Protein AF-0000000073465841 (afdb_homodimer)

Structure (mmCIF, N/CA/C/O backbone):
data_AF-0000000073465841-model_v1
#
loop_
_entity.id
_entity.type
_entity.pdbx_description
1 polymer 'AB hydrolase-1 domain-containing protein'
#
loop_
_atom_site.group_PDB
_atom_site.id
_atom_site.type_symbol
_atom_site.label_atom_id
_atom_site.label_alt_id
_atom_site.label_comp_id
_atom_site.label_asym_id
_atom_site.label_entity_id
_atom_site.label_seq_id
_atom_site.pdbx_PDB_ins_code
_atom_site.Cartn_x
_atom_site.Cartn_y
_atom_site.Cartn_z
_atom_site.occupancy
_atom_site.B_iso_or_equiv
_atom_site.auth_seq_id
_atom_site.auth_comp_id
_atom_site.auth_asym_id
_atom_site.auth_atom_id
_atom_site.pdbx_PDB_model_num
ATOM 1 N N . MET A 1 1 ? -10.688 -17.125 25.875 1 20.58 1 MET A N 1
ATOM 2 C CA . MET A 1 1 ? -11.477 -16.891 24.656 1 20.58 1 MET A CA 1
ATOM 3 C C . MET A 1 1 ? -10.953 -15.672 23.906 1 20.58 1 MET A C 1
ATOM 5 O O . MET A 1 1 ? -11.102 -14.539 24.359 1 20.58 1 MET A O 1
ATOM 9 N N . ALA A 1 2 ? -9.844 -15.758 23.281 1 24.11 2 ALA A N 1
ATOM 10 C CA . ALA A 1 2 ? -9.086 -14.641 22.719 1 24.11 2 ALA A CA 1
ATOM 11 C C . ALA A 1 2 ? -9.992 -13.719 21.906 1 24.11 2 ALA A C 1
ATOM 13 O O . ALA A 1 2 ? -10.711 -14.172 21.016 1 24.11 2 ALA A O 1
ATOM 14 N N . SER A 1 3 ? -10.484 -12.758 22.391 1 27.55 3 SER A N 1
ATOM 15 C CA . SER A 1 3 ? -11.359 -11.75 21.812 1 27.55 3 SER A CA 1
ATOM 16 C C . SER A 1 3 ? -10.875 -11.336 20.422 1 27.55 3 SER A C 1
ATOM 18 O O . SER A 1 3 ? -9.766 -10.812 20.266 1 27.55 3 SER A O 1
ATOM 20 N N . ALA A 1 4 ? -11.031 -12.164 19.438 1 36.56 4 ALA A N 1
ATOM 21 C CA . ALA A 1 4 ? -10.695 -11.875 18.031 1 36.56 4 ALA A CA 1
ATOM 22 C C . ALA A 1 4 ? -10.93 -10.406 17.703 1 36.56 4 ALA A C 1
ATOM 24 O O . ALA A 1 4 ? -12.047 -9.898 17.859 1 36.56 4 ALA A O 1
ATOM 25 N N . SER A 1 5 ? -10.141 -9.539 18.141 1 41.84 5 SER A N 1
ATOM 26 C CA . SER A 1 5 ? -10.172 -8.117 17.797 1 41.84 5 SER A CA 1
ATOM 27 C C . SER A 1 5 ? -10.953 -7.879 16.5 1 41.84 5 SER A C 1
ATOM 29 O O . SER A 1 5 ? -10.578 -8.391 15.445 1 41.84 5 SER A O 1
ATOM 31 N N . ALA A 1 6 ? -12.375 -7.766 16.594 1 53.66 6 ALA A N 1
ATOM 32 C CA . ALA A 1 6 ? -13.398 -7.637 15.562 1 53.66 6 ALA A CA 1
ATOM 33 C C . ALA A 1 6 ? -12.938 -6.684 14.461 1 53.66 6 ALA A C 1
ATOM 35 O O . ALA A 1 6 ? -12.523 -5.555 14.742 1 53.66 6 ALA A O 1
ATOM 36 N N . LEU A 1 7 ? -12.453 -7.312 13.32 1 71.94 7 LEU A N 1
ATOM 37 C CA . LEU A 1 7 ? -12.156 -6.523 12.125 1 71.94 7 LEU A CA 1
ATOM 38 C C . LEU A 1 7 ? -13.242 -5.488 11.875 1 71.94 7 LEU A C 1
ATOM 40 O O . LEU A 1 7 ? -14.367 -5.633 12.359 1 71.94 7 LEU A O 1
ATOM 44 N N . VAL A 1 8 ? -12.898 -4.402 11.445 1 73.81 8 VAL A N 1
ATOM 45 C CA . VAL A 1 8 ? -13.75 -3.271 11.078 1 73.81 8 VAL A CA 1
ATOM 46 C C . VAL A 1 8 ? -14.945 -3.766 10.266 1 73.81 8 VAL A C 1
ATOM 48 O O . VAL A 1 8 ? -14.812 -4.695 9.469 1 73.81 8 VAL A O 1
ATOM 51 N N . ALA A 1 9 ? -16.156 -3.238 10.57 1 88.06 9 ALA A N 1
ATOM 52 C CA . ALA A 1 9 ? -17.359 -3.58 9.828 1 88.06 9 ALA A CA 1
ATOM 53 C C . ALA A 1 9 ? -17.156 -3.369 8.328 1 88.06 9 ALA A C 1
ATOM 55 O O . ALA A 1 9 ? -16.422 -2.473 7.914 1 88.06 9 ALA A O 1
ATOM 56 N N . PRO A 1 10 ? -17.781 -4.168 7.523 1 94.12 10 PRO A N 1
ATOM 57 C CA . PRO A 1 10 ? -17.625 -4.039 6.074 1 94.12 10 PRO A CA 1
ATOM 58 C C . PRO A 1 10 ? -18.188 -2.725 5.535 1 94.12 10 PRO A C 1
ATOM 60 O O . PRO A 1 10 ? -19.172 -2.211 6.059 1 94.12 10 PRO A O 1
ATOM 63 N N . LEU A 1 11 ? -17.562 -2.172 4.543 1 97.44 11 LEU A N 1
ATOM 64 C CA . LEU A 1 11 ? -18.047 -1.034 3.77 1 97.44 11 LEU A CA 1
ATOM 65 C C . LEU A 1 11 ? -18.609 -1.49 2.432 1 97.44 11 LEU A C 1
ATOM 67 O O . LEU A 1 11 ? -17.906 -2.1 1.626 1 97.44 11 LEU A O 1
ATOM 71 N N . HIS A 1 12 ? -19.906 -1.188 2.232 1 97.06 12 HIS A N 1
ATOM 72 C CA . HIS A 1 12 ? -20.531 -1.514 0.956 1 97.06 12 HIS A CA 1
ATOM 73 C C . HIS A 1 12 ? -20.312 -0.403 -0.065 1 97.06 12 HIS A C 1
ATOM 75 O O . HIS A 1 12 ? -20.328 0.78 0.285 1 97.06 12 HIS A O 1
ATOM 81 N N . GLY A 1 13 ? -20.078 -0.788 -1.312 1 97.69 13 GLY A N 1
ATOM 82 C CA . GLY A 1 13 ? -19.938 0.238 -2.332 1 97.69 13 GLY A CA 1
ATOM 83 C C . GLY A 1 13 ? -19.484 -0.31 -3.672 1 97.69 13 GLY A C 1
ATOM 84 O O . GLY A 1 13 ? -19.844 -1.43 -4.043 1 97.69 13 GLY A O 1
ATOM 85 N N . THR A 1 14 ? -18.922 0.55 -4.477 1 97.94 14 THR A N 1
ATOM 86 C CA . THR A 1 14 ? -18.453 0.19 -5.809 1 97.94 14 THR A CA 1
ATOM 87 C C . THR A 1 14 ? -16.969 0.466 -5.949 1 97.94 14 THR A C 1
ATOM 89 O O . THR A 1 14 ? -16.422 1.373 -5.309 1 97.94 14 THR A O 1
ATOM 92 N N . LEU A 1 15 ? -16.297 -0.372 -6.613 1 98 15 LEU A N 1
ATOM 93 C CA . LEU A 1 15 ? -14.906 -0.227 -7.023 1 98 15 LEU A CA 1
ATOM 94 C C . LEU A 1 15 ? -14.812 0.153 -8.5 1 98 15 LEU A C 1
ATOM 96 O O . LEU A 1 15 ? -15.359 -0.537 -9.359 1 98 15 LEU A O 1
ATOM 100 N N . GLN A 1 16 ? -14.172 1.289 -8.812 1 95.94 16 GLN A N 1
ATOM 101 C CA . GLN A 1 16 ? -13.992 1.756 -10.18 1 95.94 16 GLN A CA 1
ATOM 102 C C . GLN A 1 16 ? -12.68 2.514 -10.336 1 95.94 16 GLN A C 1
ATOM 104 O O . GLN A 1 16 ? -12.016 2.824 -9.344 1 95.94 16 GLN A O 1
ATOM 109 N N . LEU A 1 17 ? -12.312 2.715 -11.602 1 96.56 17 LEU A N 1
ATOM 110 C CA . LEU A 1 17 ? -11.07 3.441 -11.859 1 96.56 17 LEU A CA 1
ATOM 111 C C . LEU A 1 17 ? -11.336 4.938 -11.992 1 96.56 17 LEU A C 1
ATOM 113 O O . LEU A 1 17 ? -12.336 5.348 -12.57 1 96.56 17 LEU A O 1
ATOM 117 N N . TYR A 1 18 ? -10.43 5.746 -11.469 1 96.06 18 TYR A N 1
ATOM 118 C CA . TYR A 1 18 ? -10.469 7.176 -11.773 1 96.06 18 TYR A CA 1
ATOM 119 C C . TYR A 1 18 ? -9.344 7.555 -12.734 1 96.06 18 TYR A C 1
ATOM 121 O O . TYR A 1 18 ? -9.336 8.664 -13.273 1 96.06 18 TYR A O 1
ATOM 129 N N . GLN A 1 19 ? -8.445 6.594 -12.93 1 92.88 19 GLN A N 1
ATOM 130 C CA . GLN A 1 19 ? -7.332 6.742 -13.859 1 92.88 19 GLN A CA 1
ATOM 131 C C . GLN A 1 19 ? -6.977 5.41 -14.508 1 92.88 19 GLN A C 1
ATOM 133 O O . GLN A 1 19 ? -6.906 4.379 -13.828 1 92.88 19 GLN A O 1
ATOM 138 N N . ALA A 1 20 ? -6.719 5.402 -15.828 1 91.56 20 ALA A N 1
ATOM 139 C CA . ALA A 1 20 ? -6.398 4.16 -16.531 1 91.56 20 ALA A CA 1
ATOM 140 C C . ALA A 1 20 ? -4.918 4.102 -16.891 1 91.56 20 ALA A C 1
ATOM 142 O O . ALA A 1 20 ? -4.32 3.025 -16.922 1 91.56 20 ALA A O 1
ATOM 143 N N . LYS A 1 21 ? -4.383 5.211 -17.266 1 90.31 21 LYS A N 1
ATOM 144 C CA . LYS A 1 21 ? -2.992 5.332 -17.703 1 90.31 21 LYS A CA 1
ATOM 145 C C . LYS A 1 21 ? -2.312 6.523 -17.031 1 90.31 21 LYS A C 1
ATOM 147 O O . LYS A 1 21 ? -2.977 7.488 -16.641 1 90.31 21 LYS A O 1
ATOM 152 N N . PRO A 1 22 ? -1.08 6.477 -16.859 1 91.25 22 PRO A N 1
ATOM 153 C CA . PRO A 1 22 ? -0.155 5.383 -17.156 1 91.25 22 PRO A CA 1
ATOM 154 C C . PRO A 1 22 ? -0.246 4.238 -16.156 1 91.25 22 PRO A C 1
ATOM 156 O O . PRO A 1 22 ? 0.158 3.113 -16.453 1 91.25 22 PRO A O 1
ATOM 159 N N . VAL A 1 23 ? -0.697 4.535 -14.906 1 94.12 23 VAL A N 1
ATOM 160 C CA . VAL A 1 23 ? -0.956 3.535 -13.875 1 94.12 23 VAL A CA 1
ATOM 161 C C . VAL A 1 23 ? -2.441 3.529 -13.523 1 94.12 23 VAL A C 1
ATOM 163 O O . VAL A 1 23 ? -3.018 4.574 -13.219 1 94.12 23 VAL A O 1
ATOM 166 N N . ALA A 1 24 ? -3.066 2.355 -13.672 1 95.12 24 ALA A N 1
ATOM 167 C CA . ALA A 1 24 ? -4.484 2.273 -13.336 1 95.12 24 ALA A CA 1
ATOM 168 C C . ALA A 1 24 ? -4.703 2.4 -11.836 1 95.12 24 ALA A C 1
ATOM 170 O O . ALA A 1 24 ? -4.09 1.675 -11.047 1 95.12 24 ALA A O 1
ATOM 171 N N . LEU A 1 25 ? -5.574 3.377 -11.406 1 96.75 25 LEU A N 1
ATOM 172 C CA . LEU A 1 25 ? -5.859 3.629 -9.992 1 96.75 25 LEU A CA 1
ATOM 173 C C . LEU A 1 25 ? -7.359 3.592 -9.727 1 96.75 25 LEU A C 1
ATOM 175 O O . LEU A 1 25 ? -8.133 4.27 -10.414 1 96.75 25 LEU A O 1
ATOM 179 N N . PRO A 1 26 ? -7.738 2.754 -8.766 1 98.06 26 PRO A N 1
ATOM 180 C CA . PRO A 1 26 ? -9.164 2.635 -8.438 1 98.06 26 PRO A CA 1
ATOM 181 C C . PRO A 1 26 ? -9.57 3.512 -7.254 1 98.06 26 PRO A C 1
ATOM 183 O O . PRO A 1 26 ? -8.719 4.121 -6.609 1 98.06 26 PRO A O 1
ATOM 186 N N . TYR A 1 27 ? -10.852 3.67 -7.023 1 98.06 27 TYR A N 1
ATOM 187 C CA . TYR A 1 27 ? -11.445 4.207 -5.809 1 98.06 27 TYR A CA 1
ATOM 188 C C . TYR A 1 27 ? -12.688 3.41 -5.41 1 98.06 27 TYR A C 1
ATOM 190 O O . TYR A 1 27 ? -13.305 2.756 -6.254 1 98.06 27 TYR A O 1
ATOM 198 N N . VAL A 1 28 ? -12.938 3.412 -4.16 1 98.62 28 VAL A N 1
ATOM 199 C CA . VAL A 1 28 ? -14.172 2.844 -3.621 1 98.62 28 VAL A CA 1
ATOM 200 C C . VAL A 1 28 ? -15.148 3.965 -3.277 1 98.62 28 VAL A C 1
ATOM 202 O O . VAL A 1 28 ? -14.766 4.977 -2.686 1 98.62 28 VAL A O 1
ATOM 205 N N . ASP A 1 29 ? -16.328 3.842 -3.746 1 98.62 29 ASP A N 1
ATOM 206 C CA . ASP A 1 29 ? -17.438 4.75 -3.438 1 98.62 29 ASP A CA 1
ATOM 207 C C . ASP A 1 29 ? -18.578 4.016 -2.73 1 98.62 29 ASP A C 1
ATOM 209 O O . ASP A 1 29 ? -19.156 3.082 -3.283 1 98.62 29 ASP A O 1
ATOM 213 N N . THR A 1 30 ? -18.891 4.441 -1.518 1 98.62 30 THR A N 1
ATOM 214 C CA . THR A 1 30 ? -19.875 3.723 -0.722 1 98.62 30 THR A CA 1
ATOM 215 C C . THR A 1 30 ? -21.266 3.832 -1.355 1 98.62 30 THR A C 1
ATOM 217 O O . THR A 1 30 ? -22.156 3.02 -1.074 1 98.62 30 THR A O 1
ATOM 220 N N . ASP A 1 31 ? -21.547 4.883 -2.145 1 97.94 31 ASP A N 1
ATOM 221 C CA . ASP A 1 31 ? -22.797 5.043 -2.873 1 97.94 31 ASP A CA 1
ATOM 222 C C . ASP A 1 31 ? -22.641 6.023 -4.031 1 97.94 31 ASP A C 1
ATOM 224 O O . ASP A 1 31 ? -22.828 7.23 -3.861 1 97.94 31 ASP A O 1
ATOM 228 N N . ALA A 1 32 ? -22.391 5.527 -5.219 1 95.56 32 ALA A N 1
ATOM 229 C CA . ALA A 1 32 ? -22.078 6.34 -6.391 1 95.56 32 ALA A CA 1
ATOM 230 C C . ALA A 1 32 ? -23.297 7.137 -6.852 1 95.56 32 ALA A C 1
ATOM 232 O O . ALA A 1 32 ? -23.172 8.055 -7.664 1 95.56 32 ALA A O 1
ATOM 233 N N . SER A 1 33 ? -24.484 6.844 -6.301 1 96 33 SER A N 1
ATOM 234 C CA . SER A 1 33 ? -25.703 7.535 -6.723 1 96 33 SER A CA 1
ATOM 235 C C . SER A 1 33 ? -25.891 8.836 -5.957 1 96 33 SER A C 1
ATOM 237 O O . SER A 1 33 ? -26.703 9.68 -6.34 1 96 33 SER A O 1
ATOM 239 N N . LEU A 1 34 ? -25.156 8.984 -4.887 1 97.06 34 LEU A N 1
ATOM 240 C CA . LEU A 1 34 ? -25.266 10.203 -4.09 1 97.06 34 LEU A CA 1
ATOM 241 C C . LEU A 1 34 ? -24.469 11.344 -4.715 1 97.06 34 LEU A C 1
ATOM 243 O O . LEU A 1 34 ? -23.406 11.117 -5.289 1 97.06 34 LEU A O 1
ATOM 247 N N . THR A 1 35 ? -24.922 12.484 -4.496 1 94.12 35 THR A N 1
ATOM 248 C CA . THR A 1 35 ? -24.422 13.648 -5.219 1 94.12 35 THR A CA 1
ATOM 249 C C . THR A 1 35 ? -23.125 14.156 -4.594 1 94.12 35 THR A C 1
ATOM 251 O O . THR A 1 35 ? -22.172 14.477 -5.301 1 94.12 35 THR A O 1
ATOM 254 N N . HIS A 1 36 ? -23.109 14.305 -3.287 1 98.12 36 HIS A N 1
ATOM 255 C CA . HIS A 1 36 ? -21.969 14.898 -2.594 1 98.12 36 HIS A CA 1
ATOM 256 C C . HIS A 1 36 ? -20.984 13.828 -2.141 1 98.12 36 HIS A C 1
ATOM 258 O O . HIS A 1 36 ? -21.359 12.68 -1.904 1 98.12 36 HIS A O 1
ATOM 264 N N . THR A 1 37 ? -19.734 14.188 -2.078 1 98.56 37 THR A N 1
ATOM 265 C CA . THR A 1 37 ? -18.688 13.203 -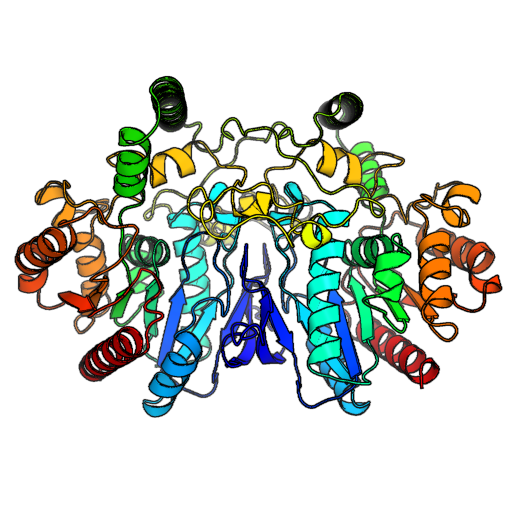1.797 1 98.56 37 THR A CA 1
ATOM 266 C C . THR A 1 37 ? -17.734 13.711 -0.729 1 98.56 37 THR A C 1
ATOM 268 O O . THR A 1 37 ? -17.344 14.883 -0.746 1 98.56 37 THR A O 1
ATOM 271 N N . LEU A 1 38 ? -17.484 12.945 0.229 1 98.94 38 LEU A N 1
ATOM 272 C CA . LEU A 1 38 ? -16.312 13.109 1.08 1 98.94 38 LEU A CA 1
ATOM 273 C C . LEU A 1 38 ? -15.188 12.172 0.652 1 98.94 38 LEU A C 1
ATOM 275 O O . LEU A 1 38 ? -15.336 10.945 0.727 1 98.94 38 LEU A O 1
ATOM 279 N N . VAL A 1 39 ? -14.094 12.727 0.137 1 98.94 39 VAL A N 1
ATOM 280 C CA . VAL A 1 39 ? -12.914 11.977 -0.262 1 98.94 39 VAL A CA 1
ATOM 281 C C . VAL A 1 39 ? -11.977 11.812 0.933 1 98.94 39 VAL A C 1
ATOM 283 O O . VAL A 1 39 ? -11.469 12.797 1.476 1 98.94 39 VAL A O 1
ATOM 286 N N . PHE A 1 40 ? -11.773 10.578 1.366 1 98.94 40 PHE A N 1
ATOM 287 C CA . PHE A 1 40 ? -10.945 10.281 2.531 1 98.94 40 PHE A CA 1
ATOM 288 C C . PHE A 1 40 ? -9.555 9.82 2.105 1 98.94 40 PHE A C 1
ATOM 290 O O . PHE A 1 40 ? -9.422 8.891 1.305 1 98.94 40 PHE A O 1
ATOM 297 N N . VAL A 1 41 ? -8.508 10.438 2.627 1 98.81 41 VAL A N 1
ATOM 298 C CA . VAL A 1 41 ? -7.109 10.117 2.354 1 98.81 41 VAL A CA 1
ATOM 299 C C . VAL A 1 41 ? -6.441 9.594 3.623 1 98.81 41 VAL A C 1
ATOM 301 O O . VAL A 1 41 ? -6.293 10.32 4.602 1 98.81 41 VAL A O 1
ATOM 304 N N . PRO A 1 42 ? -5.996 8.328 3.631 1 98.19 42 PRO A N 1
ATOM 305 C CA . PRO A 1 42 ? -5.414 7.727 4.832 1 98.19 42 PRO A CA 1
ATOM 306 C C . PRO A 1 42 ? -3.975 8.172 5.078 1 98.19 42 PRO A C 1
ATOM 308 O O . PRO A 1 42 ? -3.424 8.953 4.293 1 98.19 42 PRO A O 1
ATOM 311 N N . GLY A 1 43 ? -3.418 7.762 6.172 1 97.31 43 GLY A N 1
ATOM 312 C CA . GLY A 1 43 ? -2.074 8.148 6.57 1 97.31 43 GLY A CA 1
ATOM 313 C C . GLY A 1 43 ? -0.997 7.254 5.988 1 97.31 43 GLY A C 1
ATOM 314 O O . GLY A 1 43 ? -1.271 6.438 5.109 1 97.31 43 GLY A O 1
ATOM 315 N N . LEU A 1 44 ? 0.247 7.473 6.598 1 94.19 44 LEU A N 1
ATOM 316 C CA . LEU A 1 44 ? 1.387 6.648 6.207 1 94.19 44 LEU A CA 1
ATOM 317 C C . LEU A 1 44 ? 1.108 5.176 6.473 1 94.19 44 LEU A C 1
ATOM 319 O O . LEU A 1 44 ? 0.49 4.828 7.48 1 94.19 44 LEU A O 1
ATOM 323 N N . THR A 1 45 ? 1.323 4.285 5.652 1 95.62 45 THR A N 1
ATOM 324 C CA . THR A 1 45 ? 1.291 2.832 5.75 1 95.62 45 THR A CA 1
ATOM 325 C C . THR A 1 45 ? -0.141 2.314 5.645 1 95.62 45 THR A C 1
ATOM 327 O O . THR A 1 45 ? -0.386 1.116 5.797 1 95.62 45 THR A O 1
ATOM 330 N N . ASP A 1 46 ? -1.18 3.258 5.598 1 97.19 46 ASP A N 1
ATOM 331 C CA . ASP A 1 46 ? -2.584 2.873 5.504 1 97.19 46 ASP A CA 1
ATOM 332 C C . ASP A 1 46 ? -3.029 2.766 4.047 1 97.19 46 ASP A C 1
ATOM 334 O O . ASP A 1 46 ? -2.281 3.127 3.137 1 97.19 46 ASP A O 1
ATOM 338 N N . THR A 1 47 ? -4.172 2.203 3.852 1 97.75 47 THR A N 1
ATOM 339 C CA . THR A 1 47 ? -4.82 2.092 2.551 1 97.75 47 THR A CA 1
ATOM 340 C C . THR A 1 47 ? -6.34 2.045 2.707 1 97.75 47 THR A C 1
ATOM 342 O O . THR A 1 47 ? -6.879 2.506 3.715 1 97.75 47 THR A O 1
ATOM 345 N N . LEU A 1 48 ? -7.07 1.627 1.688 1 98.06 48 LEU A N 1
ATOM 346 C CA . LEU A 1 48 ? -8.523 1.595 1.658 1 98.06 48 LEU A CA 1
ATOM 347 C C . LEU A 1 48 ? -9.078 0.823 2.852 1 98.06 48 LEU A C 1
ATOM 349 O O . LEU A 1 48 ? -8.648 -0.303 3.119 1 98.06 48 LEU A O 1
ATOM 353 N N . GLY A 1 49 ? -9.906 1.461 3.602 1 97.38 49 GLY A N 1
ATOM 354 C CA . GLY A 1 49 ? -10.727 0.752 4.57 1 97.38 49 GLY A CA 1
ATOM 355 C C . GLY A 1 49 ? -10 0.472 5.875 1 97.38 49 GLY A C 1
ATOM 356 O O . GLY A 1 49 ? -10.453 -0.337 6.684 1 97.38 49 GLY A O 1
ATOM 357 N N . THR A 1 50 ? -8.883 1.111 6.195 1 96.12 50 THR A N 1
ATOM 358 C CA . THR A 1 50 ? -8.047 0.635 7.289 1 96.12 50 THR A CA 1
ATOM 359 C C . THR A 1 50 ? -8.391 1.358 8.586 1 96.12 50 THR A C 1
ATOM 361 O O . THR A 1 50 ? -8.023 0.904 9.672 1 96.12 50 THR A O 1
ATOM 364 N N . LEU A 1 51 ? -9.102 2.541 8.523 1 96.88 51 LEU A N 1
ATOM 365 C CA . LEU A 1 51 ? -9.414 3.26 9.75 1 96.88 51 LEU A CA 1
ATOM 366 C C . LEU A 1 51 ? -10.688 2.719 10.391 1 96.88 51 LEU A C 1
ATOM 368 O O . LEU A 1 51 ? -11.688 2.518 9.711 1 96.88 51 LEU A O 1
ATOM 372 N N . PRO A 1 52 ? -10.719 2.574 11.711 1 95.88 52 PRO A N 1
ATOM 373 C CA . PRO A 1 52 ? -11.82 1.893 12.391 1 95.88 52 PRO A CA 1
ATOM 374 C C . PRO A 1 52 ? -13.133 2.676 12.312 1 95.88 52 PRO A C 1
ATOM 376 O O . PRO A 1 52 ? -14.211 2.086 12.383 1 95.88 52 PRO A O 1
ATOM 379 N N . TYR A 1 53 ? -13.141 4.016 12.156 1 97.62 53 TYR A N 1
ATOM 380 C CA . TYR A 1 53 ? -14.367 4.805 12.234 1 97.62 53 TYR A CA 1
ATOM 381 C C . TYR A 1 53 ? -15.023 4.926 10.859 1 97.62 53 TYR A C 1
ATOM 383 O O . TYR A 1 53 ? -16.109 5.504 10.734 1 97.62 53 TYR A O 1
ATOM 391 N N . LEU A 1 54 ? -14.43 4.379 9.773 1 98.25 54 LEU A N 1
ATOM 392 C CA . LEU A 1 54 ? -14.875 4.613 8.406 1 98.25 54 LEU A CA 1
ATOM 393 C C . LEU A 1 54 ? -16.297 4.074 8.188 1 98.25 54 LEU A C 1
ATOM 395 O O . LEU A 1 54 ? -17.125 4.727 7.555 1 98.25 54 LEU A O 1
ATOM 399 N N . PRO A 1 55 ? -16.656 2.869 8.734 1 97.75 55 PRO A N 1
ATOM 400 C CA . PRO A 1 55 ? -18.031 2.395 8.531 1 97.75 55 PRO A CA 1
ATOM 401 C C . PRO A 1 55 ? -19.078 3.326 9.141 1 97.75 55 PRO A C 1
ATOM 403 O O . PRO A 1 55 ? -20.109 3.598 8.516 1 97.75 55 PRO A O 1
ATOM 406 N N . ARG A 1 56 ? -18.797 3.832 10.305 1 98.12 56 ARG A N 1
ATOM 407 C CA . ARG A 1 56 ? -19.734 4.746 10.953 1 98.12 56 ARG A CA 1
ATOM 408 C C . ARG A 1 56 ? -19.75 6.098 10.25 1 98.12 56 ARG A C 1
ATOM 410 O O . ARG A 1 56 ? -20.797 6.75 10.172 1 98.12 56 ARG A O 1
ATOM 417 N N . LEU A 1 57 ? -18.578 6.562 9.781 1 98.75 57 LEU A N 1
ATOM 418 C CA . LEU A 1 57 ? -18.516 7.785 8.992 1 98.75 57 LEU A CA 1
ATOM 419 C C . LEU A 1 57 ? -19.344 7.652 7.719 1 98.75 57 LEU A C 1
ATOM 421 O O . LEU A 1 57 ? -20.078 8.57 7.355 1 98.75 57 LEU A O 1
ATOM 425 N N . ALA A 1 58 ? -19.203 6.488 7.031 1 98.75 58 ALA A N 1
ATOM 426 C CA . ALA A 1 58 ? -19.969 6.238 5.812 1 98.75 58 ALA A CA 1
ATOM 427 C C . ALA A 1 58 ? -21.469 6.309 6.082 1 98.75 58 ALA A C 1
ATOM 429 O O . ALA A 1 58 ? -22.234 6.863 5.281 1 98.75 58 ALA A O 1
ATOM 430 N N . ALA A 1 59 ? -21.875 5.75 7.188 1 98.25 59 ALA A N 1
ATOM 431 C CA . ALA A 1 59 ? -23.297 5.766 7.559 1 98.25 59 ALA A CA 1
ATOM 432 C C . ALA A 1 59 ? -23.781 7.188 7.812 1 98.25 59 ALA A C 1
ATOM 434 O O . ALA A 1 59 ? -24.859 7.566 7.375 1 98.25 59 ALA A O 1
ATOM 435 N N . LEU A 1 60 ? -23 7.973 8.57 1 98.62 60 LEU A N 1
ATOM 436 C CA . LEU A 1 60 ? -23.328 9.375 8.812 1 98.62 60 LEU A CA 1
ATOM 437 C C . LEU A 1 60 ? -23.469 10.141 7.504 1 98.62 60 LEU A C 1
ATOM 439 O O . LEU A 1 60 ? -24.422 10.891 7.312 1 98.62 60 LEU A O 1
ATOM 443 N N . LEU A 1 61 ? -22.484 9.922 6.613 1 98.75 61 LEU A N 1
ATOM 444 C CA . LEU A 1 61 ? -22.469 10.609 5.328 1 98.75 61 LEU A CA 1
ATOM 445 C C . LEU A 1 61 ? -23.719 10.258 4.512 1 98.75 61 LEU A C 1
ATOM 447 O O . LEU A 1 61 ? -24.359 11.133 3.943 1 98.75 61 LEU A O 1
ATOM 451 N N . HIS A 1 62 ? -24.016 9.031 4.504 1 98.12 62 HIS A N 1
ATOM 452 C CA . HIS A 1 62 ? -25.172 8.562 3.75 1 98.12 62 HIS A CA 1
ATOM 453 C C . HIS A 1 62 ? -26.453 9.242 4.23 1 98.12 62 HIS A C 1
ATOM 455 O O . HIS A 1 62 ? -27.297 9.609 3.42 1 98.12 62 HIS A O 1
ATOM 461 N N . SER A 1 63 ? -26.594 9.383 5.492 1 97.38 63 SER A N 1
ATOM 462 C CA . SER A 1 63 ? -27.781 10 6.082 1 97.38 63 SER A CA 1
ATOM 463 C C . SER A 1 63 ? -27.891 11.469 5.688 1 97.38 63 SER A C 1
ATOM 465 O O . SER A 1 63 ? -28.953 12.078 5.832 1 97.38 63 SER A O 1
ATOM 467 N N . ARG A 1 64 ? -26.859 12.047 5.074 1 96.19 64 ARG A N 1
ATOM 468 C CA . ARG A 1 64 ? -26.844 13.461 4.707 1 96.19 64 ARG A CA 1
ATOM 469 C C . ARG A 1 64 ? -26.656 13.625 3.203 1 96.19 64 ARG A C 1
ATOM 471 O O . ARG A 1 64 ? -26.25 14.703 2.74 1 96.19 64 ARG A O 1
ATOM 478 N N . SER A 1 65 ? -26.766 12.531 2.445 1 96.5 65 SER A N 1
ATOM 479 C CA . SER A 1 65 ? -26.703 12.508 0.987 1 96.5 65 SER A CA 1
ATOM 480 C C . SER A 1 65 ? -25.281 12.734 0.5 1 96.5 65 SER A C 1
ATOM 482 O O . SER A 1 65 ? -25.062 13.406 -0.51 1 96.5 65 SER A O 1
ATOM 484 N N . TRP A 1 66 ? -24.359 12.352 1.375 1 98.44 66 TRP A N 1
ATOM 485 C CA . TRP A 1 66 ? -22.953 12.273 1.007 1 98.44 66 TRP A CA 1
ATOM 486 C C . TRP A 1 66 ? -22.5 10.828 0.855 1 98.44 66 TRP A C 1
ATOM 488 O O . TRP A 1 66 ? -23.062 9.93 1.494 1 98.44 66 TRP A O 1
ATOM 498 N N . SER A 1 67 ? -21.594 10.523 -0.009 1 98.62 67 SER A N 1
ATOM 499 C CA . SER A 1 67 ? -20.922 9.234 -0.059 1 98.62 67 SER A CA 1
ATOM 500 C C . SER A 1 67 ? -19.469 9.352 0.388 1 98.62 67 SER A C 1
ATOM 502 O O . SER A 1 67 ? -18.891 10.438 0.338 1 98.62 67 SER A O 1
ATOM 504 N N . LEU A 1 68 ? -18.953 8.297 0.943 1 98.88 68 LEU A N 1
ATOM 505 C CA . LEU A 1 68 ? -17.531 8.18 1.283 1 98.88 68 LEU A CA 1
ATOM 506 C C . LEU A 1 68 ? -16.75 7.59 0.12 1 98.88 68 LEU A C 1
ATOM 508 O O . LEU A 1 68 ? -17.031 6.477 -0.33 1 98.88 68 LEU A O 1
ATOM 512 N N . VAL A 1 69 ? -15.773 8.336 -0.353 1 98.88 69 VAL A N 1
ATOM 513 C CA . VAL A 1 69 ? -14.914 7.891 -1.442 1 98.88 69 VAL A CA 1
ATOM 514 C C . VAL A 1 69 ? -13.484 7.734 -0.938 1 98.88 69 VAL A C 1
ATOM 516 O O . VAL A 1 69 ? -12.953 8.617 -0.261 1 98.88 69 VAL A O 1
ATOM 519 N N . GLN A 1 70 ? -12.906 6.594 -1.186 1 98.81 70 GLN A N 1
ATOM 520 C CA . GLN A 1 70 ? -11.508 6.316 -0.868 1 98.81 70 GLN A CA 1
ATOM 521 C C . GLN A 1 70 ? -10.719 5.988 -2.129 1 98.81 70 GLN A C 1
ATOM 523 O O . GLN A 1 70 ? -10.867 4.906 -2.701 1 98.81 70 GLN A O 1
ATOM 528 N N . PRO A 1 71 ? -9.844 6.891 -2.602 1 98.56 71 PRO A N 1
ATOM 529 C CA . PRO A 1 71 ? -8.992 6.586 -3.752 1 98.56 71 PRO A CA 1
ATOM 530 C C . PRO A 1 71 ? -7.738 5.805 -3.363 1 98.56 71 PRO A C 1
ATOM 532 O O . PRO A 1 71 ? -7.156 6.051 -2.303 1 98.56 71 PRO A O 1
ATOM 535 N N . GLN A 1 72 ? -7.414 4.797 -4.133 1 98.38 72 GLN A N 1
ATOM 536 C CA . GLN A 1 72 ? -6.086 4.199 -4.086 1 98.38 72 GLN A CA 1
ATOM 537 C C . GLN A 1 72 ? -5.035 5.145 -4.664 1 98.38 72 GLN A C 1
ATOM 539 O O . GLN A 1 72 ? -5.141 5.566 -5.82 1 98.38 72 GLN A O 1
ATOM 544 N N . LEU A 1 73 ? -4.07 5.52 -3.883 1 98 73 LEU A N 1
ATOM 545 C CA . LEU A 1 73 ? -2.934 6.305 -4.355 1 98 73 LEU A CA 1
ATOM 546 C C . LEU A 1 73 ? -1.695 5.426 -4.512 1 98 73 LEU A C 1
ATOM 548 O O . LEU A 1 73 ? -1.571 4.395 -3.85 1 98 73 LEU A O 1
ATOM 552 N N . THR A 1 74 ? -0.78 5.836 -5.371 1 97.12 74 THR A N 1
ATOM 553 C CA . THR A 1 74 ? 0.481 5.137 -5.582 1 97.12 74 THR A CA 1
ATOM 554 C C . THR A 1 74 ? 1.279 5.055 -4.285 1 97.12 74 THR A C 1
ATOM 556 O O . THR A 1 74 ? 2.01 4.09 -4.059 1 97.12 74 THR A O 1
ATOM 559 N N . CYS A 1 75 ? 0.998 5.984 -3.389 1 97.25 75 CYS A N 1
ATOM 560 C CA . CYS A 1 75 ? 1.822 6.117 -2.193 1 97.25 75 CYS A CA 1
ATOM 561 C C . CYS A 1 75 ? 1.277 5.262 -1.057 1 97.25 75 CYS A C 1
ATOM 563 O O . CYS A 1 75 ? 1.943 5.082 -0.035 1 97.25 75 CYS A O 1
ATOM 565 N N . ASN A 1 76 ? 0.061 4.727 -1.18 1 98 76 ASN A N 1
ATOM 566 C CA . ASN A 1 76 ? -0.502 3.977 -0.063 1 98 76 ASN A CA 1
ATOM 567 C C . ASN A 1 76 ? 0.416 2.834 0.363 1 98 76 ASN A C 1
ATOM 569 O O . ASN A 1 76 ? 1.248 2.375 -0.422 1 98 76 ASN A O 1
ATOM 573 N N . LEU A 1 77 ? 0.315 2.359 1.62 1 97.56 77 LEU A N 1
ATOM 574 C CA . LEU A 1 77 ? 1.176 1.34 2.211 1 97.56 77 LEU A CA 1
ATOM 575 C C . LEU A 1 77 ? 2.643 1.74 2.107 1 97.56 77 LEU A C 1
ATOM 577 O O . LEU A 1 77 ? 3.033 2.814 2.574 1 97.56 77 LEU A O 1
ATOM 581 N N . GLY A 1 78 ? 3.496 0.956 1.536 1 97.12 78 GLY A N 1
ATOM 582 C CA . GLY A 1 78 ? 4.922 1.235 1.509 1 97.12 78 GLY A CA 1
ATOM 583 C C . GLY A 1 78 ? 5.32 2.213 0.418 1 97.12 78 GLY A C 1
ATOM 584 O O . GLY A 1 78 ? 6.457 2.68 0.38 1 97.12 78 GLY A O 1
ATOM 585 N N . GLY A 1 79 ? 4.371 2.619 -0.46 1 97.38 79 GLY A N 1
ATOM 586 C CA . GLY A 1 79 ? 4.668 3.504 -1.575 1 97.38 79 GLY A CA 1
ATOM 587 C C . GLY A 1 79 ? 5.094 4.891 -1.139 1 97.38 79 GLY A C 1
ATOM 588 O O . GLY A 1 79 ? 5.766 5.605 -1.89 1 97.38 79 GLY A O 1
ATOM 589 N N . TYR A 1 80 ? 4.793 5.309 0.128 1 97.62 80 TYR A N 1
ATOM 590 C CA . TYR A 1 80 ? 5.062 6.664 0.59 1 97.62 80 TYR A CA 1
ATOM 591 C C . TYR A 1 80 ? 6.555 6.973 0.544 1 97.62 80 TYR A C 1
ATOM 593 O O . TYR A 1 80 ? 6.949 8.125 0.349 1 97.62 80 TYR A O 1
ATOM 601 N N . GLY A 1 81 ? 7.426 5.941 0.611 1 97.94 81 GLY A N 1
ATOM 602 C CA . GLY A 1 81 ? 8.867 6.16 0.643 1 97.94 81 GLY A CA 1
ATOM 603 C C . GLY A 1 81 ? 9.414 6.711 -0.662 1 97.94 81 GLY A C 1
ATOM 604 O O . GLY A 1 81 ? 10.469 7.34 -0.679 1 97.94 81 GLY A O 1
ATOM 605 N N . GLN A 1 82 ? 8.664 6.496 -1.73 1 97.56 82 GLN A N 1
ATOM 606 C CA . GLN A 1 82 ? 9.156 6.887 -3.047 1 97.56 82 GLN A CA 1
ATOM 607 C C . GLN A 1 82 ? 8.258 7.953 -3.674 1 97.56 82 GLN A C 1
ATOM 609 O O . GLN A 1 82 ? 8.43 8.312 -4.84 1 97.56 82 GLN A O 1
ATOM 614 N N . CYS A 1 83 ? 7.289 8.383 -2.93 1 97.69 83 CYS A N 1
ATOM 615 C CA . CYS A 1 83 ? 6.312 9.344 -3.428 1 97.69 83 CYS A CA 1
ATOM 616 C C . CYS A 1 83 ? 6.539 10.719 -2.814 1 97.69 83 CYS A C 1
ATOM 618 O O . CYS A 1 83 ? 7.289 10.859 -1.849 1 97.69 83 CYS A O 1
ATOM 620 N N . THR A 1 84 ? 5.977 11.766 -3.416 1 97.88 84 THR A N 1
ATOM 621 C CA . THR A 1 84 ? 5.973 13.133 -2.914 1 97.88 84 THR A CA 1
ATOM 622 C C . THR A 1 84 ? 4.551 13.594 -2.607 1 97.88 84 THR A C 1
ATOM 624 O O . THR A 1 84 ? 3.586 13.039 -3.139 1 97.88 84 THR A O 1
ATOM 627 N N . LEU A 1 85 ? 4.387 14.57 -1.731 1 97.75 85 LEU A N 1
ATOM 628 C CA . LEU A 1 85 ? 3.08 15.148 -1.44 1 97.75 85 LEU A CA 1
ATOM 629 C C . LEU A 1 85 ? 2.467 15.766 -2.693 1 97.75 85 LEU A C 1
ATOM 631 O O . LEU A 1 85 ? 1.258 15.656 -2.916 1 97.75 85 LEU A O 1
ATOM 635 N N . GLU A 1 86 ? 3.334 16.422 -3.461 1 97.06 86 GLU A N 1
ATOM 636 C CA . GLU A 1 86 ? 2.82 17.016 -4.691 1 97.06 86 GLU A CA 1
ATOM 637 C C . GLU A 1 86 ? 2.332 15.945 -5.66 1 97.06 86 GLU A C 1
ATOM 639 O O . GLU A 1 86 ? 1.308 16.125 -6.324 1 97.06 86 GLU A O 1
ATOM 644 N N . GLY A 1 87 ? 3.094 14.867 -5.797 1 96.94 87 GLY A N 1
ATOM 645 C CA . GLY A 1 87 ? 2.607 13.75 -6.598 1 96.94 87 GLY A CA 1
ATOM 646 C C . GLY A 1 87 ? 1.265 13.227 -6.129 1 96.94 87 GLY A C 1
ATOM 647 O O . GLY A 1 87 ? 0.391 12.922 -6.945 1 96.94 87 GLY A O 1
ATOM 648 N N . ASP A 1 88 ? 1.079 13.094 -4.793 1 97.69 88 ASP A N 1
ATOM 649 C CA . ASP A 1 88 ? -0.201 12.695 -4.219 1 97.69 88 ASP A CA 1
ATOM 650 C C . ASP A 1 88 ? -1.305 13.68 -4.59 1 97.69 88 ASP A C 1
ATOM 652 O O . ASP A 1 88 ? -2.416 13.273 -4.938 1 97.69 88 ASP A O 1
ATOM 656 N N . ALA A 1 89 ? -1.002 14.938 -4.477 1 97.62 89 ALA A N 1
ATOM 657 C CA . ALA A 1 89 ? -1.962 16 -4.785 1 97.62 89 ALA A CA 1
ATOM 658 C C . ALA A 1 89 ? -2.445 15.898 -6.23 1 97.62 89 ALA A C 1
ATOM 660 O O . ALA A 1 89 ? -3.629 16.094 -6.508 1 97.62 89 ALA A O 1
ATOM 661 N N . ARG A 1 90 ? -1.536 15.594 -7.121 1 96.25 90 ARG A N 1
ATOM 662 C CA . ARG A 1 90 ? -1.892 15.469 -8.531 1 96.25 90 ARG A CA 1
ATOM 663 C C . ARG A 1 90 ? -2.787 14.258 -8.766 1 96.25 90 ARG A C 1
ATOM 665 O O . ARG A 1 90 ? -3.719 14.312 -9.57 1 96.25 90 ARG A O 1
ATOM 672 N N . GLU A 1 91 ? -2.496 13.148 -8.102 1 96.75 91 GLU A N 1
ATOM 673 C CA . GLU A 1 91 ? -3.361 11.977 -8.203 1 96.75 91 GLU A CA 1
ATOM 674 C C . GLU A 1 91 ? -4.738 12.25 -7.613 1 96.75 91 GLU A C 1
ATOM 676 O O . GLU A 1 91 ? -5.758 11.836 -8.172 1 96.75 91 GLU A O 1
ATOM 681 N N . LEU A 1 92 ? -4.766 13.008 -6.488 1 97.81 92 LEU A N 1
ATOM 682 C CA . LEU A 1 92 ? -6.035 13.398 -5.887 1 97.81 92 LEU A CA 1
ATOM 683 C C . LEU A 1 92 ? -6.824 14.305 -6.828 1 97.81 92 LEU A C 1
ATOM 685 O O . LEU A 1 92 ? -8.047 14.203 -6.91 1 97.81 92 LEU A O 1
ATOM 689 N N . ALA A 1 93 ? -6.141 15.203 -7.516 1 96.75 93 ALA A N 1
ATOM 690 C CA . ALA A 1 93 ? -6.797 16.078 -8.477 1 96.75 93 ALA A CA 1
ATOM 691 C C . ALA A 1 93 ? -7.449 15.281 -9.602 1 96.75 93 ALA A C 1
ATOM 693 O O . ALA A 1 93 ? -8.555 15.602 -10.039 1 96.75 93 ALA A O 1
ATOM 694 N N . ALA A 1 94 ? -6.742 14.227 -10.062 1 95.56 94 ALA A N 1
ATOM 695 C CA . ALA A 1 94 ? -7.316 13.352 -11.086 1 95.56 94 ALA A CA 1
ATOM 696 C C . ALA A 1 94 ? -8.586 12.68 -10.57 1 95.56 94 ALA A C 1
ATOM 698 O O . ALA A 1 94 ? -9.586 12.602 -11.289 1 95.56 94 ALA A O 1
ATOM 699 N N . CYS A 1 95 ? -8.547 12.227 -9.352 1 97.06 95 CYS A N 1
ATOM 700 C CA . CYS A 1 95 ? -9.703 11.57 -8.758 1 97.06 95 CYS A CA 1
ATOM 701 C C . CYS A 1 95 ? -10.859 12.547 -8.594 1 97.06 95 CYS A C 1
ATOM 703 O O . CYS A 1 95 ? -11.992 12.242 -8.977 1 97.06 95 CYS A O 1
ATOM 705 N N . ILE A 1 96 ? -10.594 13.719 -8.062 1 97.62 96 ILE A N 1
ATOM 706 C CA . ILE A 1 96 ? -11.633 14.703 -7.785 1 97.62 96 ILE A CA 1
ATOM 707 C C . ILE A 1 96 ? -12.227 15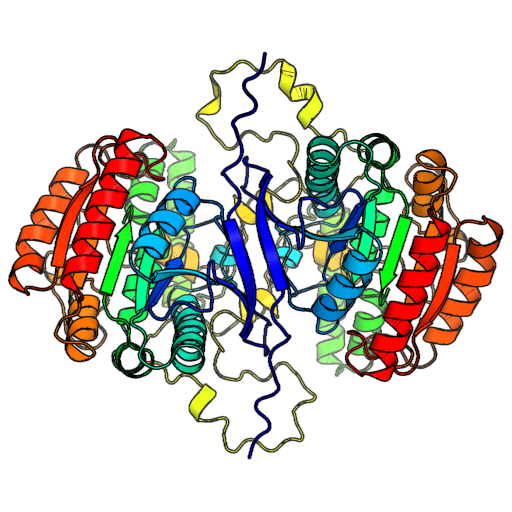.211 -9.102 1 97.62 96 ILE A C 1
ATOM 709 O O . ILE A 1 96 ? -13.438 15.398 -9.211 1 97.62 96 ILE A O 1
ATOM 713 N N . SER A 1 97 ? -11.375 15.445 -10.125 1 96.31 97 SER A N 1
ATOM 714 C CA . SER A 1 97 ? -11.883 15.797 -11.445 1 96.31 97 SER A CA 1
ATOM 715 C C . SER A 1 97 ? -12.812 14.719 -11.984 1 96.31 97 SER A C 1
ATOM 717 O O . SER A 1 97 ? -13.867 15.031 -12.555 1 96.31 97 SER A O 1
ATOM 719 N N . HIS A 1 98 ? -12.406 13.484 -11.828 1 95.25 98 HIS A N 1
ATOM 720 C CA . HIS A 1 98 ? -13.242 12.359 -12.227 1 95.25 98 HIS A CA 1
ATOM 721 C C . HIS A 1 98 ? -14.586 12.383 -11.508 1 95.25 98 HIS A C 1
ATOM 723 O O . HIS A 1 98 ? -15.625 12.156 -12.125 1 95.25 98 HIS A O 1
ATOM 729 N N . LEU A 1 99 ? -14.57 12.68 -10.242 1 96.75 99 LEU A N 1
ATOM 730 C CA . LEU A 1 99 ? -15.789 12.719 -9.438 1 96.75 99 LEU A CA 1
ATOM 731 C C . LEU A 1 99 ? -16.688 13.867 -9.883 1 96.75 99 LEU A C 1
ATOM 733 O O . LEU A 1 99 ? -17.906 13.727 -9.922 1 96.75 99 LEU A O 1
ATOM 737 N N . HIS A 1 100 ? -16.109 15.023 -10.211 1 96.69 100 HIS A N 1
ATOM 738 C CA . HIS A 1 100 ? -16.906 16.141 -10.727 1 96.69 100 HIS A CA 1
ATOM 739 C C . HIS A 1 100 ? -17.609 15.766 -12.023 1 96.69 100 HIS A C 1
ATOM 741 O O . HIS A 1 100 ? -18.719 16.219 -12.281 1 96.69 100 HIS A O 1
ATOM 747 N N . ASN A 1 101 ? -16.938 14.945 -12.82 1 94.5 101 ASN A N 1
ATOM 748 C CA . ASN A 1 101 ? -17.516 14.516 -14.086 1 94.5 101 ASN A CA 1
ATOM 749 C C . ASN A 1 101 ? -18.625 13.484 -13.867 1 94.5 101 ASN A C 1
ATOM 751 O O . ASN A 1 101 ? -19.625 13.492 -14.586 1 94.5 101 ASN A O 1
ATOM 755 N N . THR A 1 102 ? -18.453 12.641 -12.883 1 94.12 102 THR A N 1
ATOM 756 C CA . THR A 1 102 ? -19.391 11.539 -12.695 1 94.12 102 THR A CA 1
ATOM 757 C C . THR A 1 102 ? -20.531 11.953 -11.773 1 94.12 102 THR A C 1
ATOM 759 O O . THR A 1 102 ? -21.594 11.336 -11.781 1 94.12 102 THR A O 1
ATOM 762 N N . LYS A 1 103 ? -20.281 12.977 -10.945 1 95.44 103 LYS A N 1
ATOM 763 C CA . LYS A 1 103 ? -21.281 13.531 -10.039 1 95.44 103 LYS A CA 1
ATOM 764 C C . LYS A 1 103 ? -21.438 15.039 -10.25 1 95.44 103 LYS A C 1
ATOM 766 O O . LYS A 1 103 ? -21.156 15.828 -9.352 1 95.44 103 LYS A O 1
ATOM 771 N N . PRO A 1 104 ? -22.031 15.383 -11.359 1 94.31 104 PRO A N 1
ATOM 772 C CA . PRO A 1 104 ? -22.109 16.812 -11.672 1 94.31 104 PRO A CA 1
ATOM 773 C C . PRO A 1 104 ? -22.891 17.594 -10.617 1 94.31 104 PRO A C 1
ATOM 775 O O . PRO A 1 104 ? -23.922 17.141 -10.133 1 94.31 104 PRO A O 1
ATOM 778 N N . GLY A 1 105 ? -22.312 18.688 -10.234 1 93.75 105 GLY A N 1
ATOM 779 C CA . GLY A 1 105 ? -22.969 19.594 -9.289 1 93.75 105 GLY A CA 1
ATOM 780 C C . GLY A 1 105 ? -22.75 19.203 -7.844 1 93.75 105 GLY A C 1
ATOM 781 O O . GLY A 1 105 ? -23.188 19.906 -6.934 1 93.75 105 GLY A O 1
ATOM 782 N N . GLY A 1 106 ? -22.109 18.094 -7.629 1 96.31 106 GLY A N 1
ATOM 783 C CA . GLY A 1 106 ? -21.875 17.625 -6.27 1 96.31 106 GLY A CA 1
ATOM 784 C C . GLY A 1 106 ? -20.766 18.375 -5.566 1 96.31 106 GLY A C 1
ATOM 785 O O . GLY A 1 106 ? -19.781 18.781 -6.195 1 96.31 106 GLY A O 1
ATOM 786 N N . LYS A 1 107 ? -20.938 18.516 -4.293 1 97.81 107 LYS A N 1
ATOM 787 C CA . LYS A 1 107 ? -19.875 19.078 -3.459 1 97.81 107 LYS A CA 1
ATOM 788 C C . LYS A 1 107 ? -18.844 18 -3.105 1 97.81 107 LYS A C 1
ATOM 790 O O . LYS A 1 107 ? -19.172 16.812 -3.023 1 97.81 107 LYS A O 1
ATOM 795 N N . VAL A 1 108 ? -17.641 18.453 -2.916 1 98.56 108 VAL A N 1
ATOM 796 C CA . VAL A 1 108 ? -16.547 17.562 -2.541 1 98.56 108 VAL A CA 1
ATOM 797 C C . VAL A 1 108 ? -15.844 18.094 -1.299 1 98.56 108 VAL A C 1
ATOM 799 O O . VAL A 1 108 ? -15.469 19.266 -1.251 1 98.56 108 VAL A O 1
ATOM 802 N N . VAL A 1 109 ? -15.75 17.328 -0.292 1 98.88 109 VAL A N 1
ATOM 803 C CA . VAL A 1 109 ? -14.938 17.609 0.886 1 98.88 109 VAL A CA 1
ATOM 804 C C . VAL A 1 109 ? -13.758 16.641 0.944 1 98.88 109 VAL A C 1
ATOM 806 O O . VAL A 1 109 ? -13.914 15.438 0.706 1 98.88 109 VAL A O 1
ATOM 809 N N . LEU A 1 110 ? -12.547 17.109 1.149 1 98.88 110 LEU A N 1
ATOM 810 C CA . LEU A 1 110 ? -11.344 16.297 1.31 1 98.88 110 LEU A CA 1
ATOM 811 C C . LEU A 1 110 ? -10.992 16.125 2.785 1 98.88 110 LEU A C 1
ATOM 813 O O . LEU A 1 110 ? -10.797 17.109 3.498 1 98.88 110 LEU A O 1
ATOM 817 N N . MET A 1 111 ? -11.031 14.898 3.26 1 98.94 111 MET A N 1
ATOM 818 C CA . MET A 1 111 ? -10.695 14.594 4.648 1 98.94 111 MET A CA 1
ATOM 819 C C . MET A 1 111 ? -9.43 13.758 4.73 1 98.94 111 MET A C 1
ATOM 821 O O . MET A 1 111 ? -9.359 12.664 4.168 1 98.94 111 MET A O 1
ATOM 825 N N . GLY A 1 112 ? -8.422 14.266 5.359 1 98.88 112 GLY A N 1
ATOM 826 C CA . GLY A 1 112 ? -7.168 13.555 5.555 1 98.88 112 GLY A CA 1
ATOM 827 C C . GLY A 1 112 ? -6.992 13.031 6.969 1 98.88 112 GLY A C 1
ATOM 828 O O . GLY A 1 112 ? -7.391 13.688 7.934 1 98.88 112 GLY A O 1
ATOM 829 N N . HIS A 1 113 ? -6.438 11.852 7.082 1 98.81 113 HIS A N 1
ATOM 830 C CA . HIS A 1 113 ? -5.961 11.305 8.344 1 98.81 113 HIS A CA 1
ATOM 831 C C . HIS A 1 113 ? -4.438 11.289 8.398 1 98.81 113 HIS A C 1
ATOM 833 O O . HIS A 1 113 ? -3.783 10.781 7.488 1 98.81 113 HIS A O 1
ATOM 839 N N . SER A 1 114 ? -3.877 11.781 9.523 1 98.25 114 SER A N 1
ATOM 840 C CA . SER A 1 114 ? -2.426 11.742 9.68 1 98.25 114 SER A CA 1
ATOM 841 C C . SER A 1 114 ? -1.722 12.383 8.492 1 98.25 114 SER A C 1
ATOM 843 O O . SER A 1 114 ? -2.014 13.523 8.125 1 98.25 114 SER A O 1
ATOM 845 N N . THR A 1 115 ? -0.885 11.625 7.738 1 98.06 115 THR A N 1
ATOM 846 C CA . THR A 1 115 ? -0.217 12.203 6.578 1 98.06 115 THR A CA 1
ATOM 847 C C . THR A 1 115 ? -1.232 12.602 5.508 1 98.06 115 THR A C 1
ATOM 849 O O . THR A 1 115 ? -0.948 13.438 4.656 1 98.06 115 THR A O 1
ATOM 852 N N . GLY A 1 116 ? -2.432 12.062 5.566 1 98.69 116 GLY A N 1
ATOM 853 C CA . GLY A 1 116 ? -3.512 12.523 4.707 1 98.69 116 GLY A CA 1
ATOM 854 C C . GLY A 1 116 ? -3.836 13.992 4.895 1 98.69 116 GLY A C 1
ATOM 855 O O . GLY A 1 116 ? -4.332 14.648 3.975 1 98.69 116 GLY A O 1
ATOM 856 N N . CYS A 1 117 ? -3.57 14.547 6.098 1 98.88 117 CYS A N 1
ATOM 857 C CA . CYS A 1 117 ? -3.736 15.977 6.34 1 98.88 117 CYS A CA 1
ATOM 858 C C . CYS A 1 117 ? -2.734 16.781 5.523 1 98.88 117 CYS A C 1
ATOM 860 O O . CYS A 1 117 ? -3.078 17.828 4.969 1 98.88 117 CYS A O 1
ATOM 862 N N . GLN A 1 118 ? -1.438 16.297 5.484 1 98.69 118 GLN A N 1
ATOM 863 C CA . GLN A 1 118 ? -0.433 16.938 4.641 1 98.69 118 GLN A CA 1
ATOM 864 C C . GLN A 1 118 ? -0.836 16.891 3.168 1 98.69 118 GLN A C 1
ATOM 866 O O . GLN A 1 118 ? -0.596 17.828 2.42 1 98.69 118 GLN A O 1
ATOM 871 N N . ASN A 1 119 ? -1.469 15.773 2.756 1 98.69 119 ASN A N 1
ATOM 872 C CA . ASN A 1 119 ? -1.976 15.664 1.392 1 98.69 119 ASN A CA 1
ATOM 873 C C . ASN A 1 119 ? -3.031 16.719 1.098 1 98.69 119 ASN A C 1
ATOM 875 O O . ASN A 1 119 ? -3.043 17.312 0.013 1 98.69 119 ASN A O 1
ATOM 879 N N . ALA A 1 120 ? -3.949 16.953 2.061 1 98.81 120 ALA A N 1
ATOM 880 C CA . ALA A 1 120 ? -5.004 17.953 1.87 1 98.81 120 ALA A CA 1
ATOM 881 C C . ALA A 1 120 ? -4.418 19.359 1.725 1 98.81 120 ALA A C 1
ATOM 883 O O . ALA A 1 120 ? -4.84 20.125 0.858 1 98.81 120 ALA A O 1
ATOM 884 N N . ILE A 1 121 ? -3.418 19.688 2.564 1 98.75 121 ILE A N 1
ATOM 885 C CA . ILE A 1 121 ? -2.758 20.984 2.477 1 98.75 121 ILE A CA 1
ATOM 886 C C . ILE A 1 121 ? -2.031 21.094 1.139 1 98.75 121 ILE A C 1
ATOM 888 O O . ILE A 1 121 ? -2.213 22.078 0.413 1 98.75 121 ILE A O 1
ATOM 892 N N . ALA A 1 122 ? -1.237 20.062 0.778 1 98.25 122 ALA A N 1
ATOM 893 C CA . ALA A 1 122 ? -0.49 20.078 -0.476 1 98.25 122 ALA A CA 1
ATOM 894 C C . ALA A 1 122 ? -1.424 20.25 -1.67 1 98.25 122 ALA A C 1
ATOM 896 O O . ALA A 1 122 ? -1.097 20.969 -2.625 1 98.25 122 ALA A O 1
ATOM 897 N N . TYR A 1 123 ? -2.566 19.594 -1.619 1 97.94 123 TYR A N 1
ATOM 898 C CA . TYR A 1 123 ? -3.568 19.703 -2.672 1 97.94 123 TYR A CA 1
ATOM 899 C C . TYR A 1 123 ? -3.957 21.156 -2.914 1 97.94 123 TYR A C 1
ATOM 901 O O . TYR A 1 123 ? -4.098 21.578 -4.062 1 97.94 123 TYR A O 1
ATOM 909 N N . LEU A 1 124 ? -4.051 21.906 -1.903 1 98.25 124 LEU A N 1
ATOM 910 C CA . LEU A 1 124 ? -4.605 23.25 -1.944 1 98.25 124 LEU A CA 1
ATOM 911 C C . LEU A 1 124 ? -3.506 24.281 -2.172 1 98.25 124 LEU A C 1
ATOM 913 O O . LEU A 1 124 ? -3.789 25.469 -2.344 1 98.25 124 LEU A O 1
ATOM 917 N N . LEU A 1 125 ? -2.254 23.875 -2.191 1 97.69 125 LEU A N 1
ATOM 918 C CA . LEU A 1 125 ? -1.163 24.828 -2.359 1 97.69 125 LEU A CA 1
ATOM 919 C C . LEU A 1 125 ? -1.126 25.359 -3.787 1 97.69 125 LEU A C 1
ATOM 921 O O . LEU A 1 125 ? -0.599 26.453 -4.035 1 97.69 125 LEU A O 1
ATOM 925 N N . SER A 1 126 ? -1.6 24.609 -4.758 1 95.06 126 SER A N 1
ATOM 926 C CA . SER A 1 126 ? -1.729 25.062 -6.141 1 95.06 126 SER A CA 1
ATOM 927 C C . SER A 1 126 ? -3.043 25.812 -6.352 1 95.06 126 SER A C 1
ATOM 929 O O . SER A 1 126 ? -4.117 25.203 -6.309 1 95.06 126 SER A O 1
ATOM 931 N N . SER A 1 127 ? -2.984 27.047 -6.66 1 94 127 SER A N 1
ATOM 932 C CA . SER A 1 127 ? -4.184 27.844 -6.914 1 94 127 SER A CA 1
ATOM 933 C C . SER A 1 127 ? -4.914 27.359 -8.156 1 94 127 SER A C 1
ATOM 935 O O . SER A 1 127 ? -6.148 27.359 -8.203 1 94 127 SER A O 1
ATOM 937 N N . LYS A 1 128 ? -4.117 26.906 -9.133 1 92.94 128 LYS A N 1
ATOM 938 C CA . LYS A 1 128 ? -4.707 26.375 -10.359 1 92.94 128 LYS A CA 1
ATOM 939 C C . LYS A 1 128 ? -5.492 25.094 -10.086 1 92.94 128 LYS A C 1
ATOM 941 O O . LYS A 1 128 ? -6.625 24.938 -10.555 1 92.94 128 LYS A O 1
ATOM 946 N N . ARG A 1 129 ? -4.902 24.188 -9.32 1 92.56 129 ARG A N 1
ATOM 947 C CA . ARG A 1 129 ? -5.551 22.922 -8.961 1 92.56 129 ARG A CA 1
ATOM 948 C C . ARG A 1 129 ? -6.781 23.172 -8.102 1 92.56 129 ARG A C 1
ATOM 950 O O . ARG A 1 129 ? -7.824 22.547 -8.305 1 92.56 129 ARG A O 1
ATOM 957 N N . ALA A 1 130 ? -6.691 24.078 -7.168 1 88.44 130 ALA A N 1
ATOM 958 C CA . ALA A 1 130 ? -7.809 24.406 -6.281 1 88.44 130 ALA A CA 1
ATOM 959 C C . ALA A 1 130 ? -9 24.938 -7.078 1 88.44 130 ALA A C 1
ATOM 961 O O . ALA A 1 130 ? -10.156 24.734 -6.684 1 88.44 130 ALA A O 1
ATOM 962 N N . LYS A 1 131 ? -8.719 25.531 -8.227 1 91.12 131 LYS A N 1
ATOM 963 C CA . LYS A 1 131 ? -9.773 26.078 -9.062 1 91.12 131 LYS A CA 1
ATOM 964 C C . LYS A 1 131 ? -10.312 25.031 -10.031 1 91.12 131 LYS A C 1
ATOM 966 O O . LYS A 1 131 ? -11.531 24.891 -10.18 1 91.12 131 LYS A O 1
ATOM 971 N N . SER A 1 132 ? -9.438 24.25 -10.664 1 91.31 132 SER A N 1
ATOM 972 C CA . SER A 1 132 ? -9.844 23.328 -11.727 1 91.31 132 SER A CA 1
ATOM 973 C C . SER A 1 132 ? -10.453 22.062 -11.156 1 91.31 132 SER A C 1
ATOM 975 O O . SER A 1 132 ? -11.336 21.453 -11.766 1 91.31 132 SER A O 1
ATOM 977 N N . ALA A 1 133 ? -9.984 21.656 -10.008 1 92.81 133 ALA A N 1
ATOM 978 C CA . ALA A 1 133 ? -10.523 20.531 -9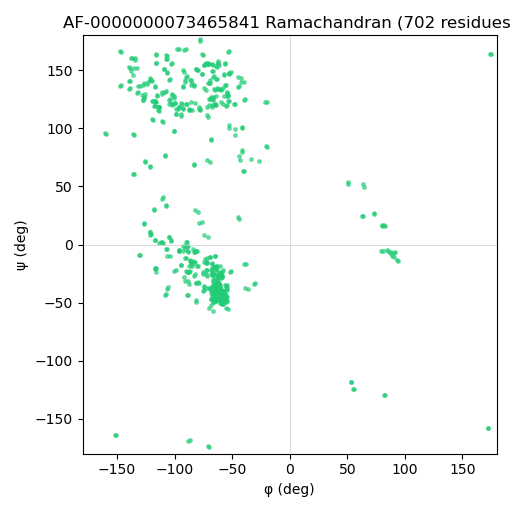.258 1 92.81 133 ALA A CA 1
ATOM 979 C C . ALA A 1 133 ? -10.984 20.953 -7.863 1 92.81 133 ALA A C 1
ATOM 981 O O . ALA A 1 133 ? -10.469 20.469 -6.859 1 92.81 133 ALA A O 1
ATOM 982 N N . ARG A 1 134 ? -11.992 21.75 -7.871 1 95.88 134 ARG A N 1
ATOM 983 C CA . ARG A 1 134 ? -12.422 22.5 -6.699 1 95.88 134 ARG A CA 1
ATOM 984 C C . ARG A 1 134 ? -13 21.578 -5.637 1 95.88 134 ARG A C 1
ATOM 986 O O . ARG A 1 134 ? -13.664 20.594 -5.965 1 95.88 134 ARG A O 1
ATOM 993 N N . ILE A 1 135 ? -12.656 21.859 -4.422 1 98.38 135 ILE A N 1
ATOM 994 C CA . ILE A 1 135 ? -13.32 21.219 -3.297 1 98.38 135 ILE A CA 1
ATOM 995 C C . ILE A 1 135 ? -14.07 22.266 -2.471 1 98.38 135 ILE A C 1
ATOM 997 O O . ILE A 1 135 ? -13.867 23.469 -2.656 1 98.38 135 ILE A O 1
ATOM 1001 N N . HIS A 1 136 ? -14.977 21.797 -1.629 1 98.31 136 HIS A N 1
ATOM 1002 C CA . HIS A 1 136 ? -15.898 22.688 -0.913 1 98.31 136 HIS A CA 1
ATOM 1003 C C . HIS A 1 136 ? -15.578 22.719 0.578 1 98.31 136 HIS A C 1
ATOM 1005 O O . HIS A 1 136 ? -16.219 23.438 1.339 1 98.31 136 HIS A O 1
ATOM 1011 N N . GLY A 1 137 ? -14.594 22.047 1.015 1 98.62 137 GLY A N 1
ATOM 1012 C CA . GLY A 1 137 ? -14.117 22 2.387 1 98.62 137 GLY A CA 1
ATOM 1013 C C . GLY A 1 137 ? -13.008 20.984 2.594 1 98.62 137 GLY A C 1
ATOM 1014 O O . GLY A 1 137 ? -12.773 20.125 1.743 1 98.62 137 GLY A O 1
ATOM 1015 N N . ALA A 1 138 ? -12.305 21.094 3.678 1 98.88 138 ALA A N 1
ATOM 1016 C CA . ALA A 1 138 ? -11.234 20.172 4.062 1 98.88 138 ALA A CA 1
ATOM 1017 C C . ALA A 1 138 ? -11.281 19.875 5.559 1 98.88 138 ALA A C 1
ATOM 1019 O O . ALA A 1 138 ? -11.531 20.766 6.371 1 98.88 138 ALA A O 1
ATOM 1020 N N . ILE A 1 139 ? -11.164 18.656 5.906 1 98.94 139 ILE A N 1
ATOM 1021 C CA . ILE A 1 139 ? -11.086 18.234 7.297 1 98.94 139 ILE A CA 1
ATOM 1022 C C . ILE A 1 139 ? -9.734 17.578 7.555 1 98.94 139 ILE A C 1
ATOM 1024 O O . ILE A 1 139 ? -9.336 16.641 6.844 1 98.94 139 ILE A O 1
ATOM 1028 N N . LEU A 1 140 ? -8.984 18.062 8.484 1 98.94 140 LEU A N 1
ATOM 1029 C CA . LEU A 1 140 ? -7.703 17.516 8.922 1 98.94 140 LEU A CA 1
ATOM 1030 C C . LEU A 1 140 ? -7.863 16.719 10.211 1 98.94 140 LEU A C 1
ATOM 1032 O O . LEU A 1 140 ? -7.945 17.297 11.297 1 98.94 140 LEU A O 1
ATOM 1036 N N . GLN A 1 141 ? -7.961 15.445 10.109 1 98.88 141 GLN A N 1
ATOM 1037 C CA . GLN A 1 141 ? -8.102 14.586 11.281 1 98.88 141 GLN A CA 1
ATOM 1038 C C . GLN A 1 141 ? -6.746 14.016 11.711 1 98.88 141 GLN A C 1
ATOM 1040 O O . GLN A 1 141 ? -6.129 13.25 10.969 1 98.88 141 GLN A O 1
ATOM 1045 N N . ALA A 1 142 ? -6.305 14.344 12.922 1 98.75 142 ALA A N 1
ATOM 1046 C CA . ALA A 1 142 ? -5.023 13.969 13.516 1 98.75 142 ALA A CA 1
ATOM 1047 C C . ALA A 1 142 ? -3.857 14.57 12.742 1 98.75 142 ALA A C 1
ATOM 1049 O O . ALA A 1 142 ? -2.941 13.859 12.32 1 98.75 142 ALA A O 1
ATOM 1050 N N . PRO A 1 143 ? -3.922 15.922 12.516 1 98.56 143 PRO A N 1
ATOM 1051 C CA . PRO A 1 143 ? -2.814 16.625 11.859 1 98.56 143 PRO A CA 1
ATOM 1052 C C . PRO A 1 143 ? -1.561 16.688 12.727 1 98.56 143 PRO A C 1
ATOM 1054 O O . PRO A 1 143 ? -1.324 17.688 13.398 1 98.56 143 PRO A O 1
ATOM 1057 N N . VAL A 1 144 ? -0.725 15.758 12.617 1 98 144 VAL A N 1
ATOM 1058 C CA . VAL A 1 144 ? 0.459 15.664 13.469 1 98 144 VAL A CA 1
ATOM 1059 C C . VAL A 1 144 ? 1.704 16.016 12.656 1 98 144 VAL A C 1
ATOM 1061 O O . VAL A 1 144 ? 1.661 16.047 11.422 1 98 144 VAL A O 1
ATOM 1064 N N . SER A 1 145 ? 2.736 16.375 13.359 1 98 145 SER A N 1
ATOM 1065 C CA . SER A 1 145 ? 4.047 16.625 12.766 1 98 145 SER A CA 1
ATOM 1066 C C . SER A 1 145 ? 4.93 15.391 12.82 1 98 145 SER A C 1
ATOM 1068 O O . SER A 1 145 ? 5.406 15.008 13.891 1 98 145 SER A O 1
ATOM 1070 N N . ASP A 1 146 ? 5.18 14.828 11.641 1 96.94 146 ASP A N 1
ATOM 1071 C CA . ASP A 1 146 ? 6.121 13.719 11.57 1 96.94 146 ASP A CA 1
ATOM 1072 C C . ASP A 1 146 ? 7.52 14.156 12 1 96.94 146 ASP A C 1
ATOM 1074 O O . ASP A 1 146 ? 8.266 13.367 12.578 1 96.94 146 ASP A O 1
ATOM 1078 N N . ARG A 1 147 ? 7.832 15.344 11.781 1 97.62 147 ARG A N 1
ATOM 1079 C CA . ARG A 1 147 ? 9.117 15.898 12.18 1 97.62 147 ARG A CA 1
ATOM 1080 C C . ARG A 1 147 ? 9.258 15.93 13.703 1 97.62 147 ARG A C 1
ATOM 1082 O O . ARG A 1 147 ? 10.273 15.492 14.242 1 97.62 147 ARG A O 1
ATOM 1089 N N . GLU A 1 148 ? 8.227 16.453 14.367 1 97.38 148 GLU A N 1
ATOM 1090 C CA . GLU A 1 148 ? 8.297 16.516 15.828 1 97.38 148 GLU A CA 1
ATOM 1091 C C . GLU A 1 148 ? 8.312 15.125 16.438 1 97.38 148 GLU A C 1
ATOM 1093 O O . GLU A 1 148 ? 8.984 14.898 17.453 1 97.38 148 GLU A O 1
ATOM 1098 N N . PHE A 1 149 ? 7.566 14.227 15.867 1 96.81 149 PHE A N 1
ATOM 1099 C CA . PHE A 1 149 ? 7.602 12.852 16.344 1 96.81 149 PHE A CA 1
ATOM 1100 C C . PHE A 1 149 ? 8.992 12.25 16.172 1 96.81 149 PHE A C 1
ATOM 1102 O O . PHE A 1 149 ? 9.492 11.57 17.078 1 96.81 149 PHE A O 1
ATOM 1109 N N . TYR A 1 150 ? 9.594 12.492 14.992 1 97.31 150 TYR A N 1
ATOM 1110 C CA . TYR A 1 150 ? 10.961 12.062 14.75 1 97.31 150 TYR A CA 1
ATOM 1111 C C . TYR A 1 150 ? 11.914 12.641 15.789 1 97.31 150 TYR A C 1
ATOM 1113 O O . TYR A 1 150 ? 12.766 11.93 16.328 1 97.31 150 TYR A O 1
ATOM 1121 N N . GLU A 1 151 ? 11.773 13.906 16.078 1 96.75 151 GLU A N 1
ATOM 1122 C CA . GLU A 1 151 ? 12.617 14.57 17.062 1 96.75 151 GLU A CA 1
ATOM 1123 C C . GLU A 1 151 ? 12.414 13.953 18.453 1 96.75 151 GLU A C 1
ATOM 1125 O O . GLU A 1 151 ? 13.375 13.797 19.203 1 96.75 151 GLU A O 1
ATOM 1130 N N . MET A 1 152 ? 11.172 13.727 18.781 1 95.31 152 MET A N 1
ATOM 1131 C CA . MET A 1 152 ? 10.875 13.078 20.062 1 95.31 152 MET A CA 1
ATOM 1132 C C . MET A 1 152 ? 11.57 11.719 20.156 1 95.31 152 MET A C 1
ATOM 1134 O O . MET A 1 152 ? 12.164 11.398 21.188 1 95.31 152 MET A O 1
ATOM 1138 N N . GLN A 1 153 ? 11.469 10.883 19.047 1 95.25 153 GLN A N 1
ATOM 1139 C CA . GLN A 1 153 ? 12.141 9.586 19 1 95.25 153 GLN A CA 1
ATOM 1140 C C . GLN A 1 153 ? 13.656 9.75 19.094 1 95.25 153 GLN A C 1
ATOM 1142 O O . GLN A 1 153 ? 14.328 8.984 19.781 1 95.25 153 GLN A O 1
ATOM 1147 N N . ARG A 1 154 ? 14.195 10.766 18.359 1 96.69 154 ARG A N 1
ATOM 1148 C CA . ARG A 1 154 ? 15.625 11.062 18.359 1 96.69 154 ARG A CA 1
ATOM 1149 C C . ARG A 1 154 ? 16.109 11.406 19.75 1 96.69 154 ARG A C 1
ATOM 1151 O O . ARG A 1 154 ? 17.141 10.914 20.203 1 96.69 154 ARG A O 1
ATOM 1158 N N . ASP A 1 155 ? 15.32 12.242 20.453 1 95.44 155 ASP A N 1
ATOM 1159 C CA . ASP A 1 155 ? 15.703 12.695 21.781 1 95.44 155 ASP A CA 1
ATOM 1160 C C . ASP A 1 155 ? 15.703 11.531 22.781 1 95.44 155 ASP A C 1
ATOM 1162 O O . ASP A 1 155 ? 16.484 11.523 23.734 1 95.44 155 ASP A O 1
ATOM 1166 N N . ALA A 1 156 ? 14.859 10.547 22.578 1 95.69 156 ALA A N 1
ATOM 1167 C CA . ALA A 1 156 ? 14.727 9.406 23.484 1 95.69 156 ALA A CA 1
ATOM 1168 C C . ALA A 1 156 ? 15.727 8.312 23.141 1 95.69 156 ALA A C 1
ATOM 1170 O O . ALA A 1 156 ? 15.961 7.402 23.953 1 95.69 156 ALA A O 1
ATOM 1171 N N . ALA A 1 157 ? 16.344 8.391 21.938 1 96.94 157 ALA A N 1
ATOM 1172 C CA . ALA A 1 157 ? 17.234 7.336 21.453 1 96.94 157 ALA A CA 1
ATOM 1173 C C . ALA A 1 157 ? 18.578 7.355 22.188 1 96.94 157 ALA A C 1
ATOM 1175 O O . ALA A 1 157 ? 18.984 8.391 22.719 1 96.94 157 ALA A O 1
ATOM 1176 N N . GLU A 1 158 ? 19.25 6.203 22.219 1 97.62 158 GLU A N 1
ATOM 1177 C CA . GLU A 1 158 ? 20.625 6.117 22.719 1 97.62 158 GLU A CA 1
ATOM 1178 C C . GLU A 1 158 ? 21.578 6.957 21.859 1 97.62 158 GLU A C 1
ATOM 1180 O O . GLU A 1 158 ? 21.312 7.207 20.688 1 97.62 158 GLU A O 1
ATOM 1185 N N . PRO A 1 159 ? 22.703 7.34 22.422 1 97.12 159 PRO A N 1
ATOM 1186 C CA . PRO A 1 159 ? 23.609 8.258 21.734 1 97.12 159 PRO A CA 1
ATOM 1187 C C . PRO A 1 159 ? 24.031 7.758 20.359 1 97.12 159 PRO A C 1
ATOM 1189 O O . PRO A 1 159 ? 24.016 8.523 19.391 1 97.12 159 PRO A O 1
ATOM 1192 N N . CYS A 1 160 ? 24.359 6.578 20.281 1 96.88 160 CYS A N 1
ATOM 1193 C CA . CYS A 1 160 ? 24.797 6.035 19 1 96.88 160 CYS A CA 1
ATOM 1194 C C . CYS A 1 160 ? 23.688 6.094 17.969 1 96.88 160 CYS A C 1
ATOM 1196 O O . CYS A 1 160 ? 23.922 6.402 16.797 1 96.88 160 CYS A O 1
ATOM 1198 N N . GLU A 1 161 ? 22.484 5.73 18.406 1 96.25 161 GLU A N 1
ATOM 1199 C CA . GLU A 1 161 ? 21.328 5.785 17.516 1 96.25 161 GLU A CA 1
ATOM 1200 C C . GLU A 1 161 ? 21 7.227 17.141 1 96.25 161 GLU A C 1
ATOM 1202 O O . GLU A 1 161 ? 20.609 7.504 16 1 96.25 161 GLU A O 1
ATOM 1207 N N . ARG A 1 162 ? 21.062 8.109 18.016 1 97.38 162 ARG A N 1
ATOM 1208 C CA . ARG A 1 162 ? 20.828 9.531 17.766 1 97.38 162 ARG A CA 1
ATOM 1209 C C . ARG A 1 162 ? 21.781 10.07 16.703 1 97.38 162 ARG A C 1
ATOM 1211 O O . ARG A 1 162 ? 21.359 10.812 15.812 1 97.38 162 ARG A O 1
ATOM 1218 N N . GLU A 1 163 ? 23.016 9.68 16.781 1 97.31 163 GLU A N 1
ATOM 1219 C CA . GLU A 1 163 ? 24.016 10.094 15.805 1 97.31 163 GLU A CA 1
ATOM 1220 C C . GLU A 1 163 ? 23.688 9.555 14.414 1 97.31 163 GLU A C 1
ATOM 1222 O O . GLU A 1 163 ? 23.828 10.273 13.422 1 97.31 163 GLU A O 1
ATOM 1227 N N . ARG A 1 164 ? 23.312 8.359 14.398 1 96.75 164 ARG A N 1
ATOM 1228 C CA . ARG A 1 164 ? 22.906 7.754 13.133 1 96.75 164 ARG A CA 1
ATOM 1229 C C . ARG A 1 164 ? 21.719 8.492 12.523 1 96.75 164 ARG A C 1
ATOM 1231 O O . ARG A 1 164 ? 21.688 8.742 11.312 1 96.75 164 ARG A O 1
ATOM 1238 N N . MET A 1 165 ? 20.75 8.781 13.359 1 97.56 165 MET A N 1
ATOM 1239 C CA . MET A 1 165 ? 19.578 9.523 12.914 1 97.56 165 MET A CA 1
ATOM 1240 C C . MET A 1 165 ? 19.969 10.883 12.359 1 97.56 165 MET A C 1
ATOM 1242 O O . MET A 1 165 ? 19.484 11.297 11.305 1 97.56 165 MET A O 1
ATOM 1246 N N . ASP A 1 166 ? 20.875 11.578 12.992 1 98.06 166 ASP A N 1
ATOM 1247 C CA . ASP A 1 166 ? 21.359 12.875 12.547 1 98.06 166 ASP A CA 1
ATOM 1248 C C . ASP A 1 166 ? 22.094 12.766 11.211 1 98.06 166 ASP A C 1
ATOM 1250 O O . ASP A 1 166 ? 21.922 13.602 10.32 1 98.06 166 ASP A O 1
ATOM 1254 N N . GLU A 1 167 ? 22.922 11.758 11.094 1 98.19 167 GLU A N 1
ATOM 1255 C CA . GLU A 1 167 ? 23.688 11.547 9.867 1 98.19 167 GLU A CA 1
ATOM 1256 C C . GLU A 1 167 ? 22.766 11.266 8.688 1 98.19 167 GLU A C 1
ATOM 1258 O O . GLU A 1 167 ? 23.016 11.742 7.574 1 98.19 167 GLU A O 1
ATOM 1263 N N . GLN A 1 168 ? 21.781 10.484 8.93 1 98 168 GLN A N 1
ATOM 1264 C CA . GLN A 1 168 ? 20.844 10.156 7.875 1 98 168 GLN A CA 1
ATOM 1265 C C . GLN A 1 168 ? 20.078 11.391 7.406 1 98 168 GLN A C 1
ATOM 1267 O O . GLN A 1 168 ? 19.891 11.594 6.203 1 98 168 GLN A O 1
ATOM 1272 N N . LEU A 1 169 ? 19.578 12.172 8.344 1 98.69 169 LEU A N 1
ATOM 1273 C CA . LEU A 1 169 ? 18.859 13.383 7.98 1 98.69 169 LEU A CA 1
ATOM 1274 C C . LEU A 1 169 ? 19.766 14.383 7.277 1 98.69 169 LEU A C 1
ATOM 1276 O O . LEU A 1 169 ? 19.344 15.062 6.336 1 98.69 169 LEU A O 1
ATOM 1280 N N . GLN A 1 170 ? 21.047 14.492 7.723 1 98.69 170 GLN A N 1
ATOM 1281 C CA . GLN A 1 170 ? 22.016 15.375 7.074 1 98.69 170 GLN A CA 1
ATOM 1282 C C . GLN A 1 170 ? 22.297 14.93 5.645 1 98.69 170 GLN A C 1
ATOM 1284 O O . GLN A 1 170 ? 22.375 15.758 4.734 1 98.69 170 GLN A O 1
ATOM 1289 N N . LEU A 1 171 ? 22.453 13.664 5.484 1 98.75 171 LEU A N 1
ATOM 1290 C CA . LEU A 1 171 ? 22.672 13.117 4.148 1 98.75 171 LEU A CA 1
ATOM 1291 C C . LEU A 1 171 ? 21.5 13.445 3.232 1 98.75 171 LEU A C 1
ATOM 1293 O O . LEU A 1 171 ? 21.703 13.914 2.109 1 98.75 171 LEU A O 1
ATOM 1297 N N . ALA A 1 172 ? 20.312 13.164 3.678 1 98.81 172 ALA A N 1
ATOM 1298 C CA . ALA A 1 172 ? 19.109 13.445 2.906 1 98.81 172 ALA A CA 1
ATOM 1299 C C . ALA A 1 172 ? 19.031 14.922 2.527 1 98.81 172 ALA A C 1
ATOM 1301 O O . ALA A 1 172 ? 18.75 15.258 1.371 1 98.81 172 ALA A O 1
ATOM 1302 N N . THR A 1 173 ? 19.25 15.805 3.49 1 98.81 173 THR A N 1
ATOM 1303 C CA . THR A 1 173 ? 19.188 17.25 3.277 1 98.81 173 THR A CA 1
ATOM 1304 C C . THR A 1 173 ? 20.203 17.688 2.223 1 98.81 173 THR A C 1
ATOM 1306 O O . THR A 1 173 ? 19.875 18.469 1.327 1 98.81 173 THR A O 1
ATOM 1309 N N . ASN A 1 174 ? 21.453 17.156 2.33 1 98.75 174 ASN A N 1
ATOM 1310 C CA . ASN A 1 174 ? 22.5 17.5 1.377 1 98.75 174 ASN A CA 1
ATOM 1311 C C . ASN A 1 174 ? 22.156 17.047 -0.036 1 98.75 174 ASN A C 1
ATOM 1313 O O . ASN A 1 174 ? 22.391 17.781 -1.003 1 98.75 174 ASN A O 1
ATOM 1317 N N . LEU A 1 175 ? 21.578 15.875 -0.142 1 98.5 175 LEU A N 1
ATOM 1318 C CA . LEU A 1 175 ? 21.188 15.352 -1.444 1 98.5 175 LEU A CA 1
ATOM 1319 C C . LEU A 1 175 ? 20.062 16.203 -2.053 1 98.5 175 LEU A C 1
ATOM 1321 O O . LEU A 1 175 ? 20.078 16.484 -3.252 1 98.5 175 LEU A O 1
ATOM 1325 N N . VAL A 1 176 ? 19.141 16.594 -1.265 1 98.25 176 VAL A N 1
ATOM 1326 C CA . VAL A 1 176 ? 18.062 17.453 -1.74 1 98.25 176 VAL A CA 1
ATOM 1327 C C . VAL A 1 176 ? 18.609 18.781 -2.219 1 98.25 176 VAL A C 1
ATOM 1329 O O . VAL A 1 176 ? 18.25 19.281 -3.289 1 98.25 176 VAL A O 1
ATOM 1332 N N . LEU A 1 177 ? 19.516 19.406 -1.444 1 97.94 177 LEU A N 1
ATOM 1333 C CA . LEU A 1 177 ? 20.125 20.688 -1.782 1 97.94 177 LEU A CA 1
ATOM 1334 C C . LEU A 1 177 ? 20.922 20.594 -3.072 1 97.94 177 LEU A C 1
ATOM 1336 O O . LEU A 1 177 ? 21.047 21.562 -3.816 1 97.94 177 LEU A O 1
ATOM 1340 N N . GLN A 1 178 ? 21.453 19.422 -3.412 1 97.75 178 GLN A N 1
ATOM 1341 C CA . GLN A 1 178 ? 22.266 19.188 -4.598 1 97.75 178 GLN A CA 1
ATOM 1342 C C . GLN A 1 178 ? 21.406 18.797 -5.797 1 97.75 178 GLN A C 1
ATOM 1344 O O . GLN A 1 178 ? 21.922 18.484 -6.867 1 97.75 178 GLN A O 1
ATOM 1349 N N . GLY A 1 179 ? 20.078 18.766 -5.598 1 96.31 179 GLY A N 1
ATOM 1350 C CA . GLY A 1 179 ? 19.172 18.406 -6.68 1 96.31 179 GLY A CA 1
ATOM 1351 C C . GLY A 1 179 ? 19.078 16.922 -6.91 1 96.31 179 GLY A C 1
ATOM 1352 O O . GLY A 1 179 ? 18.641 16.469 -7.969 1 96.31 179 GLY A O 1
ATOM 1353 N N . LYS A 1 180 ? 19.516 16.141 -5.965 1 97.62 180 LYS A N 1
ATOM 1354 C CA . LYS A 1 180 ? 19.516 14.68 -6.051 1 97.62 180 LYS A CA 1
ATOM 1355 C C . LYS A 1 180 ? 18.5 14.07 -5.098 1 97.62 180 LYS A C 1
ATOM 1357 O O . LYS A 1 180 ? 18.766 13.07 -4.438 1 97.62 180 LYS A O 1
ATOM 1362 N N . GLY A 1 181 ? 17.312 14.664 -4.98 1 97.56 181 GLY A N 1
ATOM 1363 C CA . GLY A 1 181 ? 16.281 14.266 -4.039 1 97.56 181 GLY A CA 1
ATOM 1364 C C . GLY A 1 181 ? 15.742 12.875 -4.309 1 97.56 181 GLY A C 1
ATOM 1365 O O . GLY A 1 181 ? 15.258 12.203 -3.395 1 97.56 181 GLY A O 1
ATOM 1366 N N . SER A 1 182 ? 15.867 12.312 -5.543 1 97.12 182 SER A N 1
ATOM 1367 C CA . SER A 1 182 ? 15.305 11.023 -5.906 1 97.12 182 SER A CA 1
ATOM 1368 C C . SER A 1 182 ? 16.219 9.875 -5.484 1 97.12 182 SER A C 1
ATOM 1370 O O . SER A 1 182 ? 15.844 8.711 -5.555 1 97.12 182 SER A O 1
ATOM 1372 N N . THR A 1 183 ? 17.469 10.234 -4.961 1 97.88 183 THR A N 1
ATOM 1373 C CA . THR A 1 183 ? 18.406 9.219 -4.512 1 97.88 183 THR A CA 1
ATOM 1374 C C . THR A 1 183 ? 17.828 8.422 -3.348 1 97.88 183 THR A C 1
ATOM 1376 O O . THR A 1 183 ? 17.219 8.992 -2.439 1 97.88 183 THR A O 1
ATOM 1379 N N . LEU A 1 184 ? 17.969 7.059 -3.428 1 98.19 184 LEU A N 1
ATOM 1380 C CA . LEU A 1 184 ? 17.531 6.203 -2.332 1 98.19 184 LEU A CA 1
ATOM 1381 C C . LEU A 1 184 ? 18.469 6.309 -1.14 1 98.19 184 LEU A C 1
ATOM 1383 O O . LEU A 1 184 ? 19.688 6.273 -1.305 1 98.19 184 LEU A O 1
ATOM 1387 N N . MET A 1 185 ? 17.906 6.461 0.038 1 98.19 185 MET A N 1
ATOM 1388 C CA . MET A 1 185 ? 18.688 6.469 1.276 1 98.19 185 MET A CA 1
ATOM 1389 C C . MET A 1 185 ? 19.141 5.062 1.64 1 98.19 185 MET A C 1
ATOM 1391 O O . MET A 1 185 ? 18.547 4.078 1.215 1 98.19 185 MET A O 1
ATOM 1395 N N . PRO A 1 186 ? 20.281 5 2.402 1 95.38 186 PRO A N 1
ATOM 1396 C CA . PRO A 1 186 ? 20.641 3.676 2.906 1 95.38 186 PRO A CA 1
ATOM 1397 C C . PRO A 1 186 ? 19.531 3.014 3.703 1 95.38 186 PRO A C 1
ATOM 1399 O O . PRO A 1 186 ? 18.812 3.686 4.461 1 95.38 186 PRO A O 1
ATOM 1402 N N . ARG A 1 187 ? 19.359 1.784 3.445 1 94.94 187 ARG A N 1
ATOM 1403 C CA . ARG A 1 187 ? 18.344 0.986 4.121 1 94.94 187 ARG A CA 1
ATOM 1404 C C . ARG A 1 187 ? 18.969 -0.136 4.938 1 94.94 187 ARG A C 1
ATOM 1406 O O . ARG A 1 187 ? 19.922 -0.777 4.484 1 94.94 187 ARG A O 1
ATOM 1413 N N . ASP A 1 188 ? 18.516 -0.371 6.145 1 90.31 188 ASP A N 1
ATOM 1414 C CA . ASP A 1 188 ? 19.016 -1.47 6.965 1 90.31 188 ASP A CA 1
ATOM 1415 C C . ASP A 1 188 ? 18.703 -2.82 6.328 1 90.31 188 ASP A C 1
ATOM 1417 O O . ASP A 1 188 ? 17.719 -2.951 5.594 1 90.31 188 ASP A O 1
ATOM 1421 N N . SER A 1 189 ? 19.531 -3.721 6.676 1 90.44 189 SER A N 1
ATOM 1422 C CA . SER A 1 189 ? 19.297 -5.074 6.188 1 90.44 189 SER A CA 1
ATOM 1423 C C . SER A 1 189 ? 18.016 -5.652 6.766 1 90.44 189 SER A C 1
ATOM 1425 O O . SER A 1 189 ? 17.719 -5.469 7.945 1 90.44 189 SER A O 1
ATOM 1427 N N . ILE A 1 190 ? 17.297 -6.203 5.891 1 92.12 190 ILE A N 1
ATOM 1428 C CA . ILE A 1 190 ? 16.031 -6.805 6.262 1 92.12 190 ILE A CA 1
ATOM 1429 C C . ILE A 1 190 ? 16.031 -8.289 5.914 1 92.12 190 ILE A C 1
ATOM 1431 O O . ILE A 1 190 ? 16.578 -8.688 4.879 1 92.12 190 ILE A O 1
ATOM 1435 N N . ASP A 1 191 ? 15.438 -9.102 6.789 1 88.75 191 ASP A N 1
ATOM 1436 C CA . ASP A 1 191 ? 15.234 -10.508 6.461 1 88.75 191 ASP A CA 1
ATOM 1437 C C . ASP A 1 191 ? 14.031 -10.688 5.535 1 88.75 191 ASP A C 1
ATOM 1439 O O . ASP A 1 191 ? 12.906 -10.352 5.898 1 88.75 191 ASP A O 1
ATOM 1443 N N . LEU A 1 192 ? 14.273 -11.156 4.383 1 92.56 192 LEU A N 1
ATOM 1444 C CA . LEU A 1 192 ? 13.211 -11.367 3.4 1 92.56 192 LEU A CA 1
ATOM 1445 C C . LEU A 1 192 ? 12.672 -12.789 3.486 1 92.56 192 LEU A C 1
ATOM 1447 O O . LEU A 1 192 ? 13.438 -13.742 3.645 1 92.56 192 LEU A O 1
ATOM 1451 N N . ALA A 1 193 ? 11.391 -12.93 3.432 1 91.94 193 ALA A N 1
ATOM 1452 C CA . ALA A 1 193 ? 10.797 -14.258 3.309 1 91.94 193 ALA A CA 1
ATOM 1453 C C . ALA A 1 193 ? 11.016 -14.828 1.908 1 91.94 193 ALA A C 1
ATOM 1455 O O . ALA A 1 193 ? 10.461 -14.312 0.932 1 91.94 193 ALA A O 1
ATOM 1456 N N . THR A 1 194 ? 11.852 -15.883 1.807 1 93.44 194 THR A N 1
ATOM 1457 C CA . THR A 1 194 ? 12.141 -16.406 0.474 1 93.44 194 THR A CA 1
ATOM 1458 C C . THR A 1 194 ? 11.977 -17.922 0.437 1 93.44 194 THR A C 1
ATOM 1460 O O . THR A 1 194 ? 11.992 -18.516 -0.637 1 93.44 194 THR A O 1
ATOM 1463 N N . ASP A 1 195 ? 11.789 -18.531 1.595 1 90.12 195 ASP A N 1
ATOM 1464 C CA . ASP A 1 195 ? 11.711 -19.984 1.675 1 90.12 195 ASP A CA 1
ATOM 1465 C C . ASP A 1 195 ? 10.312 -20.438 2.094 1 90.12 195 ASP A C 1
ATOM 1467 O O . ASP A 1 195 ? 9.875 -20.172 3.211 1 90.12 195 ASP A O 1
ATOM 1471 N N . PRO A 1 196 ? 9.625 -21.188 1.254 1 89.88 196 PRO A N 1
ATOM 1472 C CA . PRO A 1 196 ? 8.273 -21.641 1.58 1 89.88 196 PRO A CA 1
ATOM 1473 C C . PRO A 1 196 ? 8.242 -22.578 2.793 1 89.88 196 PRO A C 1
ATOM 1475 O O . PRO A 1 196 ? 7.184 -22.781 3.395 1 89.88 196 PRO A O 1
ATOM 1478 N N . ASP A 1 197 ? 9.344 -23.156 3.172 1 84.69 197 ASP A N 1
ATOM 1479 C CA . ASP A 1 197 ? 9.375 -24.125 4.266 1 84.69 197 ASP A CA 1
ATOM 1480 C C . ASP A 1 197 ? 9.781 -23.453 5.578 1 84.69 197 ASP A C 1
ATOM 1482 O O . ASP A 1 197 ? 9.812 -24.094 6.629 1 84.69 197 ASP A O 1
ATOM 1486 N N . ASP A 1 198 ? 10.125 -22.188 5.445 1 76.88 198 ASP A N 1
ATOM 1487 C CA . ASP A 1 198 ? 10.453 -21.469 6.668 1 76.88 198 ASP A CA 1
ATOM 1488 C C . ASP A 1 198 ? 9.234 -21.312 7.566 1 76.88 198 ASP A C 1
ATOM 1490 O O . ASP A 1 198 ? 8.109 -21.203 7.078 1 76.88 198 ASP A O 1
ATOM 1494 N N . ALA A 1 199 ? 9.375 -21.812 8.93 1 58.41 199 ALA A N 1
ATOM 1495 C CA . ALA A 1 199 ? 8.289 -21.641 9.891 1 58.41 199 ALA A CA 1
ATOM 1496 C C . ALA A 1 199 ? 7.762 -20.203 9.883 1 58.41 199 ALA A C 1
ATOM 1498 O O . ALA A 1 199 ? 8.531 -19.266 9.727 1 58.41 199 ALA A O 1
ATOM 1499 N N . ASP A 1 200 ? 6.516 -20.141 9.594 1 53.69 200 ASP A N 1
ATOM 1500 C CA . ASP A 1 200 ? 5.953 -18.812 9.828 1 53.69 200 ASP A CA 1
ATOM 1501 C C . ASP A 1 200 ? 6.258 -18.328 11.242 1 53.69 200 ASP A C 1
ATOM 1503 O O . ASP A 1 200 ? 6.152 -19.094 12.203 1 53.69 200 ASP A O 1
ATOM 1507 N N . ASP A 1 201 ? 7.117 -17.594 11.43 1 43.62 201 ASP A N 1
ATOM 1508 C CA . ASP A 1 201 ? 7.477 -17.203 12.789 1 43.62 201 ASP A CA 1
ATOM 1509 C C . ASP A 1 201 ? 6.234 -17.047 13.656 1 43.62 201 ASP A C 1
ATOM 1511 O O . ASP A 1 201 ? 6.336 -16.688 14.836 1 43.62 201 ASP A O 1
ATOM 1515 N N . ALA A 1 202 ? 5.047 -16.938 13.125 1 42.44 202 ALA A N 1
ATOM 1516 C CA . ALA A 1 202 ? 3.912 -16.75 14.023 1 42.44 202 ALA A CA 1
ATOM 1517 C C . ALA A 1 202 ? 3.777 -17.906 15.008 1 42.44 202 ALA A C 1
ATOM 1519 O O . ALA A 1 202 ? 3.041 -17.812 15.992 1 42.44 202 ALA A O 1
ATOM 1520 N N . ASP A 1 203 ? 4.211 -19.156 14.797 1 37.16 203 ASP A N 1
ATOM 1521 C CA . ASP A 1 203 ? 3.971 -20.234 15.766 1 37.16 203 ASP A CA 1
ATOM 1522 C C . ASP A 1 203 ? 4.75 -19.984 17.047 1 37.16 203 ASP A C 1
ATOM 1524 O O . ASP A 1 203 ? 4.484 -20.625 18.078 1 37.16 203 ASP A O 1
ATOM 1528 N N . ASP A 1 204 ? 5.941 -19.422 16.938 1 34.06 204 ASP A N 1
ATOM 1529 C CA . ASP A 1 204 ? 6.664 -19.344 18.203 1 34.06 204 ASP A CA 1
ATOM 1530 C C . ASP A 1 204 ? 6.211 -18.125 19.016 1 34.06 204 ASP A C 1
ATOM 1532 O O . ASP A 1 204 ? 6.801 -17.812 20.062 1 34.06 204 ASP A O 1
ATOM 1536 N N . ALA A 1 205 ? 5.422 -17.328 18.484 1 35.81 205 ALA A N 1
ATOM 1537 C CA . ALA A 1 205 ? 5.078 -16.188 19.328 1 35.81 205 ALA A CA 1
ATOM 1538 C C . ALA A 1 205 ? 4.184 -16.625 20.5 1 35.81 205 ALA A C 1
ATOM 1540 O O . ALA A 1 205 ? 3.637 -15.773 21.203 1 35.81 205 ALA A O 1
ATOM 1541 N N . ASP A 1 206 ? 3.896 -17.844 20.766 1 30.73 206 ASP A N 1
ATOM 1542 C CA . ASP A 1 206 ? 3.111 -18.125 21.969 1 30.73 206 ASP A CA 1
ATOM 1543 C C . ASP A 1 206 ? 3.756 -17.5 23.203 1 30.73 206 ASP A C 1
ATOM 1545 O O . ASP A 1 206 ? 3.08 -17.25 24.203 1 30.73 206 ASP A O 1
ATOM 1549 N N . ASP A 1 207 ? 5.176 -17.844 23.5 1 30.38 207 ASP A N 1
ATOM 1550 C CA . ASP A 1 207 ? 5.637 -17.609 24.859 1 30.38 207 ASP A CA 1
ATOM 1551 C C . ASP A 1 207 ? 6.148 -16.172 25.016 1 30.38 207 ASP A C 1
ATOM 1553 O O . ASP A 1 207 ? 6.871 -15.867 25.969 1 30.38 207 ASP A O 1
ATOM 1557 N N . ALA A 1 208 ? 6.465 -15.492 23.984 1 29.86 208 ALA A N 1
ATOM 1558 C CA . ALA A 1 208 ? 7.07 -14.266 24.484 1 29.86 208 ALA A CA 1
ATOM 1559 C C . ALA A 1 208 ? 6.039 -13.398 25.203 1 29.86 208 ALA A C 1
ATOM 1561 O O . ALA A 1 208 ? 4.914 -13.242 24.719 1 29.86 208 ALA A O 1
ATOM 1562 N N . ASP A 1 209 ? 6.164 -13.062 26.469 1 27.59 209 ASP A N 1
ATOM 1563 C CA . ASP A 1 209 ? 5.512 -12.203 27.453 1 27.59 209 ASP A CA 1
ATOM 1564 C C . ASP A 1 209 ? 5.152 -10.852 26.844 1 27.59 209 ASP A C 1
ATOM 1566 O O . ASP A 1 209 ? 5.855 -10.352 25.953 1 27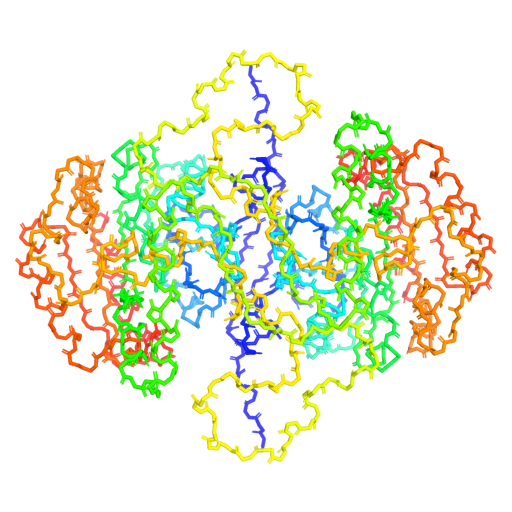.59 209 ASP A O 1
ATOM 1570 N N . ASP A 1 210 ? 3.934 -10.258 27.156 1 26.88 210 ASP A N 1
ATOM 1571 C CA . ASP A 1 210 ? 3.137 -9.055 26.938 1 26.88 210 ASP A CA 1
ATOM 1572 C C . ASP A 1 210 ? 4.023 -7.812 26.875 1 26.88 210 ASP A C 1
ATOM 1574 O O . ASP A 1 210 ? 3.549 -6.723 26.562 1 26.88 210 ASP A O 1
ATOM 1578 N N . ALA A 1 211 ? 5.039 -7.742 27.688 1 28.64 211 ALA A N 1
ATOM 1579 C CA . ALA A 1 211 ? 5.586 -6.445 28.078 1 28.64 211 ALA A CA 1
ATOM 1580 C C . ALA A 1 211 ? 6.266 -5.762 26.891 1 28.64 211 ALA A C 1
ATOM 1582 O O . ALA A 1 211 ? 6.445 -4.539 26.891 1 28.64 211 ALA A O 1
ATOM 1583 N N . ASP A 1 212 ? 7.215 -6.488 26.188 1 28.34 212 ASP A N 1
ATOM 1584 C CA . ASP A 1 212 ? 8.078 -5.68 25.328 1 28.34 212 ASP A CA 1
ATOM 1585 C C . ASP A 1 212 ? 7.352 -5.258 24.062 1 28.34 212 ASP A C 1
ATOM 1587 O O . ASP A 1 212 ? 7.984 -4.984 23.031 1 28.34 212 ASP A O 1
ATOM 1591 N N . ALA A 1 213 ? 6.039 -5.301 24.062 1 28.55 213 ALA A N 1
ATOM 1592 C CA . ALA A 1 213 ? 5.16 -4.793 23 1 28.55 213 ALA A CA 1
ATOM 1593 C C . ALA A 1 213 ? 5.512 -3.354 22.641 1 28.55 213 ALA A C 1
ATOM 1595 O O . ALA A 1 213 ? 4.895 -2.76 21.75 1 28.55 213 ALA A O 1
ATOM 1596 N N . GLN A 1 214 ? 6.117 -2.646 23.5 1 25.67 214 GLN A N 1
ATOM 1597 C CA . GLN A 1 214 ? 6.41 -1.237 23.25 1 25.67 214 GLN A CA 1
ATOM 1598 C C . GLN A 1 214 ? 7.414 -1.07 22.125 1 25.67 214 GLN A C 1
ATOM 1600 O O . GLN A 1 214 ? 7.559 0.021 21.562 1 25.67 214 GLN A O 1
ATOM 1605 N N . SER A 1 215 ? 8.672 -1.72 22.281 1 28.38 215 SER A N 1
ATOM 1606 C CA . SER A 1 215 ? 9.625 -1.542 21.188 1 28.38 215 SER A CA 1
ATOM 1607 C C . SER A 1 215 ? 9.164 -2.266 19.938 1 28.38 215 SER A C 1
ATOM 1609 O O . SER A 1 215 ? 9.031 -3.492 19.922 1 28.38 215 SER A O 1
ATOM 1611 N N . GLY A 1 216 ? 8.172 -1.816 19.297 1 29.05 216 GLY A N 1
ATOM 1612 C CA . GLY A 1 216 ? 7.27 -2.189 18.219 1 29.05 216 GLY A CA 1
ATOM 1613 C C . GLY A 1 216 ? 7.918 -3.07 17.172 1 29.05 216 GLY A C 1
ATOM 1614 O O . GLY A 1 216 ? 7.297 -3.408 16.156 1 29.05 216 GLY A O 1
ATOM 1615 N N . VAL A 1 217 ? 9.25 -2.832 16.922 1 28.72 217 VAL A N 1
ATOM 1616 C CA . VAL A 1 217 ? 9.703 -3.52 15.711 1 28.72 217 VAL A CA 1
ATOM 1617 C C . VAL A 1 217 ? 9.969 -4.988 16.031 1 28.72 217 VAL A C 1
ATOM 1619 O O . VAL A 1 217 ? 11.078 -5.355 16.422 1 28.72 217 VAL A O 1
ATOM 1622 N N . ALA A 1 218 ? 9.336 -5.559 16.953 1 29.06 218 ALA A N 1
ATOM 1623 C CA . ALA A 1 218 ? 9.742 -6.945 17.156 1 29.06 218 ALA A CA 1
ATOM 1624 C C . ALA A 1 218 ? 9.656 -7.742 15.867 1 29.06 218 ALA A C 1
ATOM 1626 O O . ALA A 1 218 ? 8.711 -7.582 15.086 1 29.06 218 ALA A O 1
ATOM 1627 N N . SER A 1 219 ? 10.828 -8.305 15.414 1 32.47 219 SER A N 1
ATOM 1628 C CA . SER A 1 219 ? 11.055 -9.25 14.328 1 32.47 219 SER A CA 1
ATOM 1629 C C . SER A 1 219 ? 10.016 -10.367 14.352 1 32.47 219 SER A C 1
ATOM 1631 O O . SER A 1 219 ? 10.211 -11.391 15.016 1 32.47 219 SER A O 1
ATOM 1633 N N . THR A 1 220 ? 8.914 -10.258 14.906 1 34.62 220 THR A N 1
ATOM 1634 C CA . THR A 1 220 ? 8.109 -11.453 14.695 1 34.62 220 THR A CA 1
ATOM 1635 C C . THR A 1 220 ? 8.297 -11.992 13.281 1 34.62 220 THR A C 1
ATOM 1637 O O . THR A 1 220 ? 8.578 -11.234 12.352 1 34.62 220 THR A O 1
ATOM 1640 N N . PRO A 1 221 ? 8.672 -13.273 13.07 1 40.38 221 PRO A N 1
ATOM 1641 C CA . PRO A 1 221 ? 8.812 -13.844 11.727 1 40.38 221 PRO A CA 1
ATOM 1642 C C . PRO A 1 221 ? 8.023 -13.062 10.68 1 40.38 221 PRO A C 1
ATOM 1644 O O . PRO A 1 221 ? 6.992 -12.461 10.992 1 40.38 221 PRO A O 1
ATOM 1647 N N . PRO A 1 222 ? 8.789 -12.633 9.734 1 49.22 222 PRO A N 1
ATOM 1648 C CA . PRO A 1 222 ? 8.297 -11.672 8.75 1 49.22 222 PRO A CA 1
ATOM 1649 C C . PRO A 1 222 ? 6.875 -11.984 8.281 1 49.22 222 PRO A C 1
ATOM 1651 O O . PRO A 1 222 ? 6.605 -13.094 7.824 1 49.22 222 PRO A O 1
ATOM 1654 N N . ASN A 1 223 ? 5.879 -11.617 9.016 1 67 223 ASN A N 1
ATOM 1655 C CA . ASN A 1 223 ? 4.477 -11.555 8.617 1 67 223 ASN A CA 1
ATOM 1656 C C . ASN A 1 223 ? 4.32 -11.031 7.195 1 67 223 ASN A C 1
ATOM 1658 O O . ASN A 1 223 ? 3.812 -9.93 6.984 1 67 223 ASN A O 1
ATOM 1662 N N . GLY A 1 224 ? 4.945 -11.93 6.152 1 89.56 224 GLY A N 1
ATOM 1663 C CA . GLY A 1 224 ? 4.75 -11.586 4.754 1 89.56 224 GLY A CA 1
ATOM 1664 C C . GLY A 1 224 ? 5.711 -10.523 4.262 1 89.56 224 GLY A C 1
ATOM 1665 O O . GLY A 1 224 ? 6.926 -10.656 4.406 1 89.56 224 GLY A O 1
ATOM 1666 N N . ASN A 1 225 ? 5.332 -9.562 3.689 1 96.31 225 ASN A N 1
ATOM 1667 C CA . ASN A 1 225 ? 6.121 -8.469 3.129 1 96.31 225 ASN A CA 1
ATOM 1668 C C . ASN A 1 225 ? 5.984 -7.199 3.961 1 96.31 225 ASN A C 1
ATOM 1670 O O . ASN A 1 225 ? 6.051 -6.094 3.424 1 96.31 225 ASN A O 1
ATOM 1674 N N . VAL A 1 226 ? 5.832 -7.363 5.289 1 94.25 226 VAL A N 1
ATOM 1675 C CA . VAL A 1 226 ? 5.52 -6.266 6.195 1 94.25 226 VAL A CA 1
ATOM 1676 C C . VAL A 1 226 ? 6.637 -5.227 6.16 1 94.25 226 VAL A C 1
ATOM 1678 O O . VAL A 1 226 ? 6.383 -4.023 6.273 1 94.25 226 VAL A O 1
ATOM 1681 N N . SER A 1 227 ? 7.906 -5.617 5.969 1 94.31 227 SER A N 1
ATOM 1682 C CA . SER A 1 227 ? 9.047 -4.715 5.957 1 94.31 227 SER A CA 1
ATOM 1683 C C . SER A 1 227 ? 8.953 -3.715 4.809 1 94.31 227 SER A C 1
ATOM 1685 O O . SER A 1 227 ? 9.461 -2.596 4.906 1 94.31 227 SER A O 1
ATOM 1687 N N . ALA A 1 228 ? 8.234 -4.133 3.719 1 95.94 228 ALA A N 1
ATOM 1688 C CA . ALA A 1 228 ? 8.062 -3.248 2.57 1 95.94 228 ALA A CA 1
ATOM 1689 C C . ALA A 1 228 ? 7.188 -2.051 2.932 1 95.94 228 ALA A C 1
ATOM 1691 O O . ALA A 1 228 ? 7.211 -1.026 2.244 1 95.94 228 ALA A O 1
ATOM 1692 N N . VAL A 1 229 ? 6.48 -2.133 4.027 1 96.81 229 VAL A N 1
ATOM 1693 C CA . VAL A 1 229 ? 5.578 -1.062 4.445 1 96.81 229 VAL A CA 1
ATOM 1694 C C . VAL A 1 229 ? 6.16 -0.337 5.656 1 96.81 229 VAL A C 1
ATOM 1696 O O . VAL A 1 229 ? 6.172 0.896 5.703 1 96.81 229 VAL A O 1
ATOM 1699 N N . LEU A 1 230 ? 6.699 -1.115 6.625 1 95 230 LEU A N 1
ATOM 1700 C CA . LEU A 1 230 ? 7.094 -0.538 7.902 1 95 230 LEU A CA 1
ATOM 1701 C C . LEU A 1 230 ? 8.516 0.009 7.836 1 95 230 LEU A C 1
ATOM 1703 O O . LEU A 1 230 ? 8.898 0.861 8.641 1 95 230 LEU A O 1
ATOM 1707 N N . THR A 1 231 ? 9.352 -0.498 6.875 1 94.38 231 THR A N 1
ATOM 1708 C CA . THR A 1 231 ? 10.703 -0.021 6.609 1 94.38 231 THR A CA 1
ATOM 1709 C C . THR A 1 231 ? 10.945 0.098 5.105 1 94.38 231 THR A C 1
ATOM 1711 O O . THR A 1 231 ? 11.852 -0.546 4.566 1 94.38 231 THR A O 1
ATOM 1714 N N . PRO A 1 232 ? 10.188 0.894 4.48 1 96.69 232 PRO A N 1
ATOM 1715 C CA . PRO A 1 232 ? 10.273 0.963 3.021 1 96.69 232 PRO A CA 1
ATOM 1716 C C . PRO A 1 232 ? 11.562 1.615 2.535 1 96.69 232 PRO A C 1
ATOM 1718 O O . PRO A 1 232 ? 12.211 2.352 3.285 1 96.69 232 PRO A O 1
ATOM 1721 N N . ALA A 1 233 ? 12.008 1.297 1.269 1 98 233 ALA A N 1
ATOM 1722 C CA . ALA A 1 233 ? 12.961 2.162 0.578 1 98 233 ALA A CA 1
ATOM 1723 C C . ALA A 1 233 ? 12.445 3.598 0.508 1 98 233 ALA A C 1
ATOM 1725 O O . ALA A 1 233 ? 11.273 3.83 0.206 1 98 233 ALA A O 1
ATOM 1726 N N . ILE A 1 234 ? 13.266 4.508 0.89 1 98.38 234 ILE A N 1
ATOM 1727 C CA . ILE A 1 234 ? 12.836 5.898 0.977 1 98.38 234 ILE A CA 1
ATOM 1728 C C . ILE A 1 234 ? 13.836 6.797 0.262 1 98.38 234 ILE A C 1
ATOM 1730 O O . ILE A 1 234 ? 15.047 6.582 0.357 1 98.38 234 ILE A O 1
ATOM 1734 N N . THR A 1 235 ? 13.398 7.762 -0.533 1 98.56 235 THR A N 1
ATOM 1735 C CA . THR A 1 235 ? 14.273 8.703 -1.222 1 98.56 235 THR A CA 1
ATOM 1736 C C . THR A 1 235 ? 14.82 9.742 -0.248 1 98.56 235 THR A C 1
ATOM 1738 O O . THR A 1 235 ? 14.281 9.922 0.846 1 98.56 235 THR A O 1
ATOM 1741 N N . ALA A 1 236 ? 15.883 10.414 -0.686 1 98.69 236 ALA A N 1
ATOM 1742 C CA . ALA A 1 236 ? 16.422 11.531 0.081 1 98.69 236 ALA A CA 1
ATOM 1743 C C . ALA A 1 236 ? 15.359 12.625 0.261 1 98.69 236 ALA A C 1
ATOM 1745 O O . ALA A 1 236 ? 15.195 13.164 1.36 1 98.69 236 ALA A O 1
ATOM 1746 N N . TYR A 1 237 ? 14.641 12.945 -0.769 1 98.5 237 TYR A N 1
ATOM 1747 C CA . TYR A 1 237 ? 13.602 13.969 -0.709 1 98.5 237 TYR A CA 1
ATOM 1748 C C . TYR A 1 237 ? 12.547 13.617 0.332 1 98.5 237 TYR A C 1
ATOM 1750 O O . TYR A 1 237 ? 12.156 14.461 1.139 1 98.5 237 TYR A O 1
ATOM 1758 N N . ARG A 1 238 ? 12.047 12.359 0.245 1 98.56 238 ARG A N 1
ATOM 1759 C CA . ARG A 1 238 ? 10.961 11.984 1.152 1 98.56 238 ARG A CA 1
ATOM 1760 C C . ARG A 1 238 ? 11.445 11.977 2.6 1 98.56 238 ARG A C 1
ATOM 1762 O O . ARG A 1 238 ? 10.703 12.359 3.508 1 98.56 238 ARG A O 1
ATOM 1769 N N . THR A 1 239 ? 12.68 11.539 2.861 1 98.69 239 THR A N 1
ATOM 1770 C CA . THR A 1 239 ? 13.281 11.594 4.188 1 98.69 239 THR A CA 1
ATOM 1771 C C . THR A 1 239 ? 13.344 13.031 4.695 1 98.69 239 THR A C 1
ATOM 1773 O O . THR A 1 239 ? 12.922 13.32 5.816 1 98.69 239 THR A O 1
ATOM 1776 N N . TRP A 1 240 ? 13.852 13.859 3.832 1 98.81 240 TRP A N 1
ATOM 1777 C CA . TRP A 1 240 ? 13.961 15.273 4.164 1 98.81 240 TRP A CA 1
ATOM 1778 C C . TRP A 1 240 ? 12.586 15.891 4.387 1 98.81 240 TRP A C 1
ATOM 1780 O O . TRP A 1 240 ? 12.375 16.609 5.371 1 98.81 240 TRP A O 1
ATOM 1790 N N . SER A 1 241 ? 11.641 15.602 3.52 1 98.69 241 SER A N 1
ATOM 1791 C CA . SER A 1 241 ? 10.297 16.156 3.59 1 98.69 241 SER A CA 1
ATOM 1792 C C . SER A 1 241 ? 9.625 15.82 4.918 1 98.69 241 SER A C 1
ATOM 1794 O O . SER A 1 241 ? 8.977 16.672 5.523 1 98.69 241 SER A O 1
ATOM 1796 N N . LEU A 1 242 ? 9.805 14.578 5.43 1 98.25 242 LEU A N 1
ATOM 1797 C CA . LEU A 1 242 ? 9.117 14.062 6.609 1 98.25 242 LEU A CA 1
ATOM 1798 C C . LEU A 1 242 ? 9.797 14.539 7.887 1 98.25 242 LEU A C 1
ATOM 1800 O O . LEU A 1 242 ? 9.141 14.758 8.906 1 98.25 242 LEU A O 1
ATOM 1804 N N . LYS A 1 243 ? 11.164 14.703 7.84 1 98.38 243 LYS A N 1
ATOM 1805 C CA . LYS A 1 243 ? 11.875 14.711 9.117 1 98.38 243 LYS A CA 1
ATOM 1806 C C . LYS A 1 243 ? 12.539 16.062 9.367 1 98.38 243 LYS A C 1
ATOM 1808 O O . LYS A 1 243 ? 12.852 16.406 10.508 1 98.38 243 LYS A O 1
ATOM 1813 N N . ALA A 1 244 ? 12.766 16.875 8.32 1 98.5 244 ALA A N 1
ATOM 1814 C CA . ALA A 1 244 ? 13.547 18.094 8.469 1 98.5 244 ALA A CA 1
ATOM 1815 C C . ALA A 1 244 ? 12.656 19.281 8.836 1 98.5 244 ALA A C 1
ATOM 1817 O O . ALA A 1 244 ? 11.516 19.375 8.375 1 98.5 244 ALA A O 1
ATOM 1818 N N . ARG A 1 245 ? 13.18 20.156 9.656 1 96.88 245 ARG A N 1
ATOM 1819 C CA . ARG A 1 245 ? 12.539 21.453 9.805 1 96.88 245 ARG A CA 1
ATOM 1820 C C . ARG A 1 245 ? 12.453 22.172 8.461 1 96.88 245 ARG A C 1
ATOM 1822 O O . ARG A 1 245 ? 13.453 22.297 7.75 1 96.88 245 ARG A O 1
ATOM 1829 N N . GLY A 1 246 ? 11.266 22.469 8.094 1 95.88 246 GLY A N 1
ATOM 1830 C CA . GLY A 1 246 ? 11.078 23.141 6.82 1 95.88 246 GLY A CA 1
ATOM 1831 C C . GLY A 1 246 ? 10.859 22.188 5.668 1 95.88 246 GLY A C 1
ATOM 1832 O O . GLY A 1 246 ? 10.633 22.609 4.531 1 95.88 246 GLY A O 1
ATOM 1833 N N . GLY A 1 247 ? 11 20.875 5.945 1 97.88 247 GLY A N 1
ATOM 1834 C CA . GLY A 1 247 ? 10.625 19.938 4.906 1 97.88 247 GLY A CA 1
ATOM 1835 C C . GLY A 1 247 ? 9.219 20.156 4.383 1 97.88 247 GLY A C 1
ATOM 1836 O O . GLY A 1 247 ? 8.422 20.859 5.008 1 97.88 247 GLY A O 1
ATOM 1837 N N . HIS A 1 248 ? 8.906 19.594 3.324 1 97.81 248 HIS A N 1
ATOM 1838 C CA . HIS A 1 248 ? 7.652 19.906 2.646 1 97.81 248 HIS A CA 1
ATOM 1839 C C . HIS A 1 248 ? 6.457 19.344 3.41 1 97.81 248 HIS A C 1
ATOM 1841 O O . HIS A 1 248 ? 5.324 19.781 3.211 1 97.81 248 HIS A O 1
ATOM 1847 N N . ASP A 1 249 ? 6.684 18.359 4.395 1 98.19 249 ASP A N 1
ATOM 1848 C CA . ASP A 1 249 ? 5.617 17.812 5.223 1 98.19 249 ASP A CA 1
ATOM 1849 C C . ASP A 1 249 ? 5.41 18.641 6.48 1 98.19 249 ASP A C 1
ATOM 1851 O O . ASP A 1 249 ? 4.473 18.406 7.246 1 98.19 249 ASP A O 1
ATOM 1855 N N . ASP A 1 250 ? 6.25 19.641 6.727 1 98.19 250 ASP A N 1
ATOM 1856 C CA . ASP A 1 250 ? 6.301 20.328 8.023 1 98.19 250 ASP A CA 1
ATOM 1857 C C . ASP A 1 250 ? 5.227 21.406 8.117 1 98.19 250 ASP A C 1
ATOM 1859 O O . ASP A 1 250 ? 5.535 22.578 8.32 1 98.19 250 ASP A O 1
ATOM 1863 N N . PHE A 1 251 ? 3.969 20.984 8.188 1 98.38 251 PHE A N 1
ATOM 1864 C CA . PHE A 1 251 ? 2.852 21.922 8.234 1 98.38 251 PHE A CA 1
ATOM 1865 C C . PHE A 1 251 ? 2.346 22.094 9.664 1 98.38 251 PHE A C 1
ATOM 1867 O O . PHE A 1 251 ? 1.726 23.109 9.992 1 98.38 251 PHE A O 1
ATOM 1874 N N . PHE A 1 252 ? 2.598 21.109 10.562 1 98.38 252 PHE A N 1
ATOM 1875 C CA . PHE A 1 252 ? 1.814 21.047 11.797 1 98.38 252 PHE A CA 1
ATOM 1876 C C . PHE A 1 252 ? 2.727 21.016 13.016 1 98.38 252 PHE A C 1
ATOM 1878 O O . PHE A 1 252 ? 2.312 20.578 14.094 1 98.38 252 PHE A O 1
ATOM 1885 N N . SER A 1 253 ? 3.988 21.406 12.891 1 97.94 253 SER A N 1
ATOM 1886 C CA . SER A 1 253 ? 4.887 21.453 14.039 1 97.94 253 SER A CA 1
ATOM 1887 C C . SER A 1 253 ? 4.5 22.562 15 1 97.94 253 SER A C 1
ATOM 1889 O O . SER A 1 253 ? 4.148 23.672 14.578 1 97.94 253 SER A O 1
ATOM 1891 N N . SER A 1 254 ? 4.602 22.344 16.25 1 97.44 254 SER A N 1
ATOM 1892 C CA . SER A 1 254 ? 4.199 23.281 17.297 1 97.44 254 SER A CA 1
ATOM 1893 C C . SER A 1 254 ? 5.199 24.422 17.422 1 97.44 254 SER A C 1
ATOM 1895 O O . SER A 1 254 ? 4.895 25.453 18.031 1 97.44 254 SER A O 1
ATOM 1897 N N . ASP A 1 255 ? 6.355 24.297 16.859 1 96.94 255 ASP A N 1
ATOM 1898 C CA . ASP A 1 255 ? 7.402 25.297 17.016 1 96.94 255 ASP A CA 1
ATOM 1899 C C . ASP A 1 255 ? 7.555 26.141 15.742 1 96.94 255 ASP A C 1
ATOM 1901 O O . ASP A 1 255 ? 8.539 26.859 15.586 1 96.94 255 ASP A O 1
ATOM 1905 N N . LEU A 1 256 ? 6.676 25.953 14.781 1 97.62 256 LEU A N 1
ATOM 1906 C CA . LEU A 1 256 ? 6.707 26.812 13.594 1 97.62 256 LEU A CA 1
ATOM 1907 C C . LEU A 1 256 ? 6.566 28.281 13.984 1 97.62 256 LEU A C 1
ATOM 1909 O O . LEU A 1 256 ? 5.828 28.609 14.914 1 97.62 256 LEU A O 1
ATOM 1913 N N . ALA A 1 257 ? 7.219 29.172 13.234 1 97.75 257 ALA A N 1
ATOM 1914 C CA . ALA A 1 257 ? 6.977 30.609 13.391 1 97.75 257 ALA A CA 1
ATOM 1915 C C . ALA A 1 257 ? 5.566 30.984 12.938 1 97.75 257 ALA A C 1
ATOM 1917 O O . ALA A 1 257 ? 5.016 30.359 12.031 1 97.75 257 ALA A O 1
ATOM 1918 N N . ASP A 1 258 ? 4.984 32.031 13.57 1 98 258 ASP A N 1
ATOM 1919 C CA . ASP A 1 258 ? 3.656 32.469 13.18 1 98 258 ASP A CA 1
ATOM 1920 C C . ASP A 1 258 ? 3.602 32.812 11.688 1 98 258 ASP A C 1
ATOM 1922 O O . ASP A 1 258 ? 2.602 32.531 11.023 1 98 258 ASP A O 1
ATOM 1926 N N . SER A 1 259 ? 4.672 33.344 11.203 1 97.25 259 SER A N 1
ATOM 1927 C CA . SER A 1 259 ? 4.742 33.75 9.797 1 97.25 259 SER A CA 1
ATOM 1928 C C . SER A 1 259 ? 4.688 32.531 8.883 1 97.25 259 SER A C 1
ATOM 1930 O O . SER A 1 259 ? 4.16 32.594 7.773 1 97.25 259 SER A O 1
ATOM 1932 N N . ALA A 1 260 ? 5.242 31.375 9.344 1 97.19 260 ALA A N 1
ATOM 1933 C CA . ALA A 1 260 ? 5.227 30.141 8.562 1 97.19 260 ALA A CA 1
ATOM 1934 C C . ALA A 1 260 ? 3.826 29.547 8.5 1 97.19 260 ALA A C 1
ATOM 1936 O O . ALA A 1 260 ? 3.506 28.781 7.582 1 97.19 260 ALA A O 1
ATOM 1937 N N . ILE A 1 261 ? 2.963 29.906 9.469 1 98.25 261 ILE A N 1
ATOM 1938 C CA . ILE A 1 261 ? 1.589 29.406 9.523 1 98.25 261 ILE A CA 1
ATOM 1939 C C . ILE A 1 261 ? 0.679 30.328 8.711 1 98.25 261 ILE A C 1
ATOM 1941 O O . ILE A 1 261 ? -0.226 29.859 8.023 1 98.25 261 ILE A O 1
ATOM 1945 N N . THR A 1 262 ? 0.98 31.688 8.625 1 98.25 262 THR A N 1
ATOM 1946 C CA . THR A 1 262 ? 0.012 32.656 8.156 1 98.25 262 THR A CA 1
ATOM 1947 C C . THR A 1 262 ? 0.387 33.156 6.758 1 98.25 262 THR A C 1
ATOM 1949 O O . THR A 1 262 ? -0.351 33.938 6.152 1 98.25 262 THR A O 1
ATOM 1952 N N . ASP A 1 263 ? 1.57 32.719 6.195 1 97.81 263 ASP A N 1
ATOM 1953 C CA . ASP A 1 263 ? 2.025 33.188 4.891 1 97.81 263 ASP A CA 1
ATOM 1954 C C . ASP A 1 263 ? 1.058 32.75 3.787 1 97.81 263 ASP A C 1
ATOM 1956 O O . ASP A 1 263 ? 0.817 31.562 3.59 1 97.81 263 ASP A O 1
ATOM 1960 N N . THR A 1 264 ? 0.451 33.656 3.047 1 97.38 264 THR A N 1
ATOM 1961 C CA . THR A 1 264 ? -0.505 33.344 1.987 1 97.38 264 THR A CA 1
ATOM 1962 C C . THR A 1 264 ? 0.081 33.688 0.62 1 97.38 264 THR A C 1
ATOM 1964 O O . THR A 1 264 ? -0.613 33.594 -0.396 1 97.38 264 THR A O 1
ATOM 1967 N N . ARG A 1 265 ? 1.349 34.156 0.577 1 95.19 265 ARG A N 1
ATOM 1968 C CA . ARG A 1 265 ? 1.989 34.562 -0.671 1 95.19 265 ARG A CA 1
ATOM 1969 C C . ARG A 1 265 ? 2.105 33.375 -1.631 1 95.19 265 ARG A C 1
ATOM 1971 O O . ARG A 1 265 ? 2.148 32.219 -1.2 1 95.19 265 ARG A O 1
ATOM 1978 N N . ALA A 1 266 ? 2.195 33.75 -2.883 1 92.88 266 ALA A N 1
ATOM 1979 C CA . ALA A 1 266 ? 2.406 32.719 -3.914 1 92.88 266 ALA A CA 1
ATOM 1980 C C . ALA A 1 266 ? 3.664 31.906 -3.631 1 92.88 266 ALA A C 1
ATOM 1982 O O . ALA A 1 266 ? 4.723 32.469 -3.34 1 92.88 266 ALA A O 1
ATOM 1983 N N . GLY A 1 267 ? 3.467 30.609 -3.631 1 91.44 267 GLY A N 1
ATOM 1984 C CA . GLY A 1 267 ? 4.605 29.719 -3.424 1 91.44 267 GLY A CA 1
ATOM 1985 C C . GLY A 1 267 ? 4.797 29.328 -1.973 1 91.44 267 GLY A C 1
ATOM 1986 O O . GLY A 1 267 ? 5.539 28.391 -1.673 1 91.44 267 GLY A O 1
ATOM 1987 N N . ALA A 1 268 ? 4.105 30.047 -1.068 1 95.62 268 ALA A N 1
ATOM 1988 C CA . ALA A 1 268 ? 4.207 29.688 0.343 1 95.62 268 ALA A CA 1
ATOM 1989 C C . ALA A 1 268 ? 3.65 28.281 0.59 1 95.62 268 ALA A C 1
ATOM 1991 O O . ALA A 1 268 ? 2.68 27.875 -0.05 1 95.62 268 ALA A O 1
ATOM 1992 N N . ARG A 1 269 ? 4.309 27.562 1.482 1 96.75 269 ARG A N 1
ATOM 1993 C CA . ARG A 1 269 ? 3.848 26.25 1.917 1 96.75 269 ARG A CA 1
ATOM 1994 C C . ARG A 1 269 ? 3.322 26.297 3.348 1 96.75 269 ARG A C 1
ATOM 1996 O O . ARG A 1 269 ? 3.986 25.844 4.277 1 96.75 269 ARG A O 1
ATOM 2003 N N . SER A 1 270 ? 2.082 26.859 3.43 1 97.88 270 SER A N 1
ATOM 2004 C CA . SER A 1 270 ? 1.49 27.078 4.746 1 97.88 270 SER A CA 1
ATOM 2005 C C . SER A 1 270 ? 0.016 26.688 4.762 1 97.88 270 SER A C 1
ATOM 2007 O O . SER A 1 270 ? -0.613 26.578 3.707 1 97.88 270 SER A O 1
ATOM 2009 N N . ILE A 1 271 ? -0.508 26.453 5.996 1 98.44 271 ILE A N 1
ATOM 2010 C CA . ILE A 1 271 ? -1.932 26.172 6.156 1 98.44 271 ILE A CA 1
ATOM 2011 C C . ILE A 1 271 ? -2.748 27.375 5.684 1 98.44 271 ILE A C 1
ATOM 2013 O O . ILE A 1 271 ? -3.801 27.219 5.062 1 98.44 271 ILE A O 1
ATOM 2017 N N . ALA A 1 272 ? -2.281 28.594 5.902 1 98.44 272 ALA A N 1
ATOM 2018 C CA . ALA A 1 272 ? -2.994 29.812 5.504 1 98.44 272 ALA A CA 1
ATOM 2019 C C . ALA A 1 272 ? -3.061 29.938 3.984 1 98.44 272 ALA A C 1
ATOM 2021 O O . ALA A 1 272 ? -4.059 30.406 3.438 1 98.44 272 ALA A O 1
ATOM 2022 N N . ARG A 1 273 ? -1.959 29.609 3.307 1 97.88 273 ARG A N 1
ATOM 2023 C CA . ARG A 1 273 ? -1.971 29.609 1.848 1 97.88 273 ARG A CA 1
ATOM 2024 C C . ARG A 1 273 ? -3.01 28.641 1.306 1 97.88 273 ARG A C 1
ATOM 2026 O O . ARG A 1 273 ? -3.738 28.953 0.365 1 97.88 273 ARG A O 1
ATOM 2033 N N . ALA A 1 274 ? -3.014 27.406 1.906 1 98.38 274 ALA A N 1
ATOM 2034 C CA . ALA A 1 274 ? -3.998 26.391 1.521 1 98.38 274 ALA A CA 1
ATOM 2035 C C . ALA A 1 274 ? -5.422 26.922 1.714 1 98.38 274 ALA A C 1
ATOM 2037 O O . ALA A 1 274 ? -6.262 26.797 0.82 1 98.38 274 ALA A O 1
ATOM 2038 N N . LEU A 1 275 ? -5.688 27.5 2.834 1 98.31 275 LEU A N 1
ATOM 2039 C CA . LEU A 1 275 ? -6.996 28.062 3.158 1 98.31 275 LEU A CA 1
ATOM 2040 C C . LEU A 1 275 ? -7.355 29.203 2.203 1 98.31 275 LEU A C 1
ATOM 2042 O O . LEU A 1 275 ? -8.5 29.297 1.747 1 98.31 275 LEU A O 1
ATOM 2046 N N . HIS A 1 276 ? -6.402 30.062 1.937 1 97.75 276 HIS A N 1
ATOM 2047 C CA . HIS A 1 276 ? -6.605 31.172 1.003 1 97.75 276 HIS A CA 1
ATOM 2048 C C . HIS A 1 276 ? -7.012 30.656 -0.374 1 97.75 276 HIS A C 1
ATOM 2050 O O . HIS A 1 276 ? -7.977 31.141 -0.964 1 97.75 276 HIS A O 1
ATOM 2056 N N . ASN A 1 277 ? -6.277 29.672 -0.878 1 97.69 277 ASN A N 1
ATOM 2057 C CA . ASN A 1 277 ? -6.59 29.094 -2.182 1 97.69 277 ASN A CA 1
ATOM 2058 C C . ASN A 1 277 ? -7.949 28.406 -2.18 1 97.69 277 ASN A C 1
ATOM 2060 O O . ASN A 1 277 ? -8.703 28.5 -3.152 1 97.69 277 ASN A O 1
ATOM 2064 N N . LEU A 1 278 ? -8.266 27.672 -1.079 1 98.06 278 LEU A N 1
ATOM 2065 C CA . LEU A 1 278 ? -9.555 27.016 -0.926 1 98.06 278 LEU A CA 1
ATOM 2066 C C . LEU A 1 278 ? -10.695 28.016 -1.028 1 98.06 278 LEU A C 1
ATOM 2068 O O . LEU A 1 278 ? -11.641 27.812 -1.795 1 98.06 278 LEU A O 1
ATOM 2072 N N . ARG A 1 279 ? -10.609 29.109 -0.382 1 97 279 ARG A N 1
ATOM 2073 C CA . ARG A 1 279 ? -11.703 30.078 -0.272 1 97 279 ARG A CA 1
ATOM 2074 C C . ARG A 1 279 ? -11.75 30.984 -1.494 1 97 279 ARG A C 1
ATOM 2076 O O . ARG A 1 279 ? -12.805 31.547 -1.812 1 97 279 ARG A O 1
ATOM 2083 N N . THR A 1 280 ? -10.625 31.188 -2.141 1 96.88 280 THR A N 1
ATOM 2084 C CA . THR A 1 280 ? -10.633 31.891 -3.418 1 96.88 280 THR A CA 1
ATOM 2085 C C . THR A 1 280 ? -11.414 31.094 -4.465 1 96.88 280 THR A C 1
ATOM 2087 O O . THR A 1 280 ? -12.164 31.688 -5.254 1 96.88 280 THR A O 1
ATOM 2090 N N . ALA A 1 281 ? -11.219 29.797 -4.484 1 96.25 281 ALA A N 1
ATOM 2091 C CA . ALA A 1 281 ? -11.914 28.922 -5.434 1 96.25 281 ALA A CA 1
ATOM 2092 C C . ALA A 1 281 ? -13.367 28.719 -5.02 1 96.25 281 ALA A C 1
ATOM 2094 O O . ALA A 1 281 ? -14.258 28.656 -5.867 1 96.25 281 ALA A O 1
ATOM 2095 N N . THR A 1 282 ? -13.633 28.562 -3.725 1 96.06 282 THR A N 1
ATOM 2096 C CA . THR A 1 282 ? -14.945 28.359 -3.131 1 96.06 282 THR A CA 1
ATOM 2097 C C . THR A 1 282 ? -15.117 29.219 -1.883 1 96.06 282 THR A C 1
ATOM 2099 O O . THR A 1 282 ? -14.828 28.781 -0.77 1 96.06 282 THR A O 1
ATOM 2102 N N . PRO A 1 283 ? -15.711 30.406 -1.977 1 94.38 283 PRO A N 1
ATOM 2103 C CA . PRO A 1 283 ? -15.727 31.406 -0.91 1 94.38 283 PRO A CA 1
ATOM 2104 C C . PRO A 1 283 ? -16.391 30.891 0.371 1 94.38 283 PRO A C 1
ATOM 2106 O O . PRO A 1 283 ? -16.031 31.328 1.469 1 94.38 283 PRO A O 1
ATOM 2109 N N . THR A 1 284 ? -17.312 29.969 0.274 1 93.94 284 THR A N 1
ATOM 2110 C CA . THR A 1 284 ? -18.031 29.484 1.444 1 93.94 284 THR A CA 1
ATOM 2111 C C . THR A 1 284 ? -17.344 28.281 2.059 1 93.94 284 THR A C 1
ATOM 2113 O O . THR A 1 284 ? -17.797 27.734 3.066 1 93.94 284 THR A O 1
ATOM 2116 N N . ALA A 1 285 ? -16.234 27.859 1.432 1 96.94 285 ALA A N 1
ATOM 2117 C CA . ALA A 1 285 ? -15.547 26.641 1.894 1 96.94 285 ALA A CA 1
ATOM 2118 C C . ALA A 1 285 ? -14.922 26.859 3.271 1 96.94 285 ALA A C 1
ATOM 2120 O O . ALA A 1 285 ? -14.664 28 3.67 1 96.94 285 ALA A O 1
ATOM 2121 N N . ARG A 1 286 ? -14.742 25.812 3.986 1 97.62 286 ARG A N 1
ATOM 2122 C CA . ARG A 1 286 ? -14.188 25.812 5.336 1 97.62 286 ARG A CA 1
ATOM 2123 C C . ARG A 1 286 ? -13.133 24.734 5.508 1 97.62 286 ARG A C 1
ATOM 2125 O O . ARG A 1 286 ? -13.094 23.766 4.738 1 97.62 286 ARG A O 1
ATOM 2132 N N . MET A 1 287 ? -12.32 24.906 6.5 1 98.75 287 MET A N 1
ATOM 2133 C CA . MET A 1 287 ? -11.328 23.922 6.922 1 98.75 287 MET A CA 1
ATOM 2134 C C . MET A 1 287 ? -11.445 23.641 8.414 1 98.75 287 MET A C 1
ATOM 2136 O O . MET A 1 287 ? -11.586 24.547 9.219 1 98.75 287 MET A O 1
ATOM 2140 N N . LEU A 1 288 ? -11.531 22.391 8.758 1 98.88 288 LEU A N 1
ATOM 2141 C CA . LEU A 1 288 ? -11.664 21.938 10.133 1 98.88 288 LEU A CA 1
ATOM 2142 C C . LEU A 1 288 ? -10.484 21.062 10.539 1 98.88 288 LEU A C 1
ATOM 2144 O O . LEU A 1 288 ? -10.156 20.094 9.859 1 98.88 288 LEU A O 1
ATOM 2148 N N . ALA A 1 289 ? -9.781 21.422 11.594 1 98.88 289 ALA A N 1
ATOM 2149 C CA . ALA A 1 289 ? -8.711 20.609 12.156 1 98.88 289 ALA A CA 1
ATOM 2150 C C . ALA A 1 289 ? -9.156 19.922 13.438 1 98.88 289 ALA A C 1
ATOM 2152 O O . ALA A 1 289 ? -9.672 20.562 14.359 1 98.88 289 ALA A O 1
ATOM 2153 N N . LEU A 1 290 ? -9.039 18.641 13.453 1 98.88 290 LEU A N 1
ATOM 2154 C CA . LEU A 1 290 ? -9.406 17.812 14.609 1 98.88 290 LEU A CA 1
ATOM 2155 C C . LEU A 1 290 ? -8.172 17.219 15.266 1 98.88 290 LEU A C 1
ATOM 2157 O O . LEU A 1 290 ? -7.629 16.219 14.789 1 98.88 290 LEU A O 1
ATOM 2161 N N . ILE A 1 291 ? -7.789 17.781 16.453 1 98.75 291 ILE A N 1
ATOM 2162 C CA . ILE A 1 291 ? -6.586 17.375 17.172 1 98.75 291 ILE A CA 1
ATOM 2163 C C . ILE A 1 291 ? -6.945 16.312 18.203 1 98.75 291 ILE A C 1
ATOM 2165 O O . ILE A 1 291 ? -7.805 16.531 19.062 1 98.75 291 ILE A O 1
ATOM 2169 N N . GLY A 1 292 ? -6.332 15.086 18.125 1 98.56 292 GLY A N 1
ATOM 2170 C CA . GLY A 1 292 ? -6.598 14.031 19.094 1 98.56 292 GLY A CA 1
ATOM 2171 C C . GLY A 1 292 ? -6.086 14.359 20.484 1 98.56 292 GLY A C 1
ATOM 2172 O O . GLY A 1 292 ? -4.898 14.633 20.672 1 98.56 292 GLY A O 1
ATOM 2173 N N . GLU A 1 293 ? -6.887 14.312 21.438 1 98 293 GLU A N 1
ATOM 2174 C CA . GLU A 1 293 ? -6.547 14.633 22.812 1 98 293 GLU A CA 1
ATOM 2175 C C . GLU A 1 293 ? -5.441 13.727 23.344 1 98 293 GLU A C 1
ATOM 2177 O O . GLU A 1 293 ? -4.566 14.172 24.078 1 98 293 GLU A O 1
ATOM 2182 N N . LYS A 1 294 ? -5.516 12.469 22.953 1 97.81 294 LYS A N 1
ATOM 2183 C CA . LYS A 1 294 ? -4.578 11.461 23.438 1 97.81 294 LYS A CA 1
ATOM 2184 C C . LYS A 1 294 ? -3.758 10.883 22.281 1 97.81 294 LYS A C 1
ATOM 2186 O O . LYS A 1 294 ? -3.447 9.688 22.281 1 97.81 294 LYS A O 1
ATOM 2191 N N . ASP A 1 295 ? -3.547 11.695 21.297 1 98.19 295 ASP A N 1
ATOM 2192 C CA . ASP A 1 295 ? -2.791 11.242 20.125 1 98.19 295 ASP A CA 1
ATOM 2193 C C . ASP A 1 295 ? -1.346 10.922 20.5 1 98.19 295 ASP A C 1
ATOM 2195 O O . ASP A 1 295 ? -0.594 11.797 20.922 1 98.19 295 ASP A O 1
ATOM 2199 N N . GLU A 1 296 ? -0.921 9.703 20.281 1 96.81 296 GLU A N 1
ATOM 2200 C CA . GLU A 1 296 ? 0.369 9.203 20.75 1 96.81 296 GLU A CA 1
ATOM 2201 C C . GLU A 1 296 ? 1.516 9.789 19.938 1 96.81 296 GLU A C 1
ATOM 2203 O O . GLU A 1 296 ? 2.68 9.695 20.328 1 96.81 296 GLU A O 1
ATOM 2208 N N . TYR A 1 297 ? 1.213 10.422 18.812 1 97 297 TYR A N 1
ATOM 2209 C CA . TYR A 1 297 ? 2.26 10.977 17.953 1 97 297 TYR A CA 1
ATOM 2210 C C . TYR A 1 297 ? 2.477 12.461 18.25 1 97 297 TYR A C 1
ATOM 2212 O O . TYR A 1 297 ? 3.361 13.086 17.672 1 97 297 TYR A O 1
ATOM 2220 N N . VAL A 1 298 ? 1.707 13.07 19.109 1 96.81 298 VAL A N 1
ATOM 2221 C CA . VAL A 1 298 ? 1.864 14.461 19.531 1 96.81 298 VAL A CA 1
ATOM 2222 C C . VAL A 1 298 ? 2.58 14.516 20.875 1 96.81 298 VAL A C 1
ATOM 2224 O O . VAL A 1 298 ? 2.133 13.914 21.844 1 96.81 298 VAL A O 1
ATOM 2227 N N . PRO A 1 299 ? 3.697 15.211 20.859 1 93.06 299 P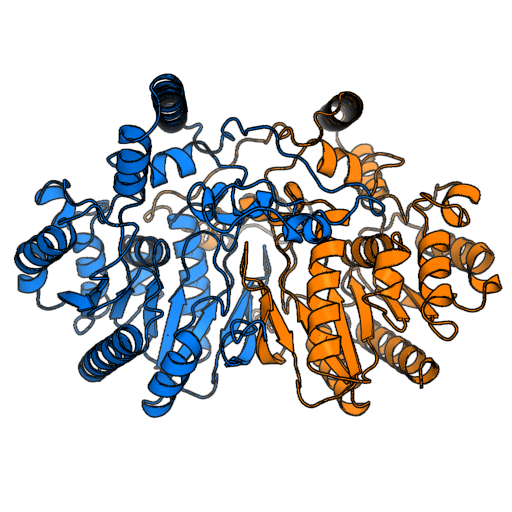RO A N 1
ATOM 2228 C CA . PRO A 1 299 ? 4.355 15.359 22.156 1 93.06 299 PRO A CA 1
ATOM 2229 C C . PRO A 1 299 ? 3.424 15.898 23.234 1 93.06 299 PRO A C 1
ATOM 2231 O O . PRO A 1 299 ? 2.531 16.688 22.938 1 93.06 299 PRO A O 1
ATOM 2234 N N . THR A 1 300 ? 3.697 15.438 24.391 1 89.81 300 THR A N 1
ATOM 2235 C CA . THR A 1 300 ? 2.846 15.766 25.531 1 89.81 300 THR A CA 1
ATOM 2236 C C . THR A 1 300 ? 2.68 17.281 25.672 1 89.81 300 THR A C 1
ATOM 2238 O O . THR A 1 300 ? 3.662 18.016 25.641 1 89.81 300 THR A O 1
ATOM 2241 N N . GLY A 1 301 ? 1.444 17.734 25.75 1 92 301 GLY A N 1
ATOM 2242 C CA . GLY A 1 301 ? 1.154 19.125 26.016 1 92 301 GLY A CA 1
ATOM 2243 C C . GLY A 1 301 ? 1.036 19.969 24.75 1 92 301 GLY A C 1
ATOM 2244 O O . GLY A 1 301 ? 0.533 21.094 24.781 1 92 301 GLY A O 1
ATOM 2245 N N . LYS A 1 302 ? 1.41 19.422 23.672 1 95.88 302 LYS A N 1
ATOM 2246 C CA . LYS A 1 302 ? 1.476 20.219 22.453 1 95.88 302 LYS A CA 1
ATOM 2247 C C . LYS A 1 302 ? 0.105 20.328 21.797 1 95.88 302 LYS A C 1
ATOM 2249 O O . LYS A 1 302 ? -0.112 21.188 20.938 1 95.88 302 LYS A O 1
ATOM 2254 N N . GLN A 1 303 ? -0.857 19.484 22.203 1 97.31 303 GLN A N 1
ATOM 2255 C CA . GLN A 1 303 ? -2.205 19.594 21.656 1 97.31 303 GLN A CA 1
ATOM 2256 C C . GLN A 1 303 ? -2.805 20.969 21.938 1 97.31 303 GLN A C 1
ATOM 2258 O O . GLN A 1 303 ? -3.359 21.609 21.031 1 97.31 303 GLN A O 1
ATOM 2263 N N . ALA A 1 304 ? -2.641 21.438 23.109 1 96.62 304 ALA A N 1
ATOM 2264 C CA . ALA A 1 304 ? -3.188 22.719 23.531 1 96.62 304 ALA A CA 1
ATOM 2265 C C . ALA A 1 304 ? -2.506 23.875 22.797 1 96.62 304 ALA A C 1
ATOM 2267 O O . ALA A 1 304 ? -3.148 24.875 22.453 1 96.62 304 ALA A O 1
ATOM 2268 N N . ILE A 1 305 ? -1.28 23.75 22.578 1 96.94 305 ILE A N 1
ATOM 2269 C CA . ILE A 1 305 ? -0.505 24.781 21.891 1 96.94 305 ILE A CA 1
ATOM 2270 C C . ILE A 1 305 ? -0.982 24.891 20.438 1 96.94 305 ILE A C 1
ATOM 2272 O O . ILE A 1 305 ? -1.197 26 19.938 1 96.94 305 ILE A O 1
ATOM 2276 N N . LEU A 1 306 ? -1.102 23.734 19.781 1 97.94 306 LEU A N 1
ATOM 2277 C CA . LEU A 1 306 ? -1.584 23.734 18.406 1 97.94 306 LEU A CA 1
ATOM 2278 C C . LEU A 1 306 ? -2.971 24.359 18.312 1 97.94 306 LEU A C 1
ATOM 2280 O O . LEU A 1 306 ? -3.213 25.203 17.453 1 97.94 306 LEU A O 1
ATOM 2284 N N . LEU A 1 307 ? -3.881 23.953 19.25 1 98.25 307 LEU A N 1
ATOM 2285 C CA . LEU A 1 307 ? -5.238 24.484 19.25 1 98.25 307 LEU A CA 1
ATOM 2286 C C . LEU A 1 307 ? -5.223 26.016 19.406 1 98.25 307 LEU A C 1
ATOM 2288 O O . LEU A 1 307 ? -5.879 26.719 18.641 1 98.25 307 LEU A O 1
ATOM 2292 N N . GLU A 1 308 ? -4.555 26.453 20.359 1 98.12 308 GLU A N 1
ATOM 2293 C CA . GLU A 1 308 ? -4.508 27.891 20.656 1 98.12 308 GLU A CA 1
ATOM 2294 C C . GLU A 1 308 ? -3.928 28.688 19.5 1 98.12 308 GLU A C 1
ATOM 2296 O O . GLU A 1 308 ? -4.504 29.688 19.078 1 98.12 308 GLU A O 1
ATOM 2301 N N . ARG A 1 309 ? -2.814 28.297 18.938 1 97.88 309 ARG A N 1
ATOM 2302 C CA . ARG A 1 309 ? -2.121 29.031 17.891 1 97.88 309 ARG A CA 1
ATOM 2303 C C . ARG A 1 309 ? -2.936 29.031 16.594 1 97.88 309 ARG A C 1
ATOM 2305 O O . ARG A 1 309 ? -3.07 30.062 15.945 1 97.88 309 ARG A O 1
ATOM 2312 N N . TRP A 1 310 ? -3.494 27.828 16.219 1 98.38 310 TRP A N 1
ATOM 2313 C CA . TRP A 1 310 ? -4.281 27.766 15 1 98.38 310 TRP A CA 1
ATOM 2314 C C . TRP A 1 310 ? -5.547 28.609 15.117 1 98.38 310 TRP A C 1
ATOM 2316 O O . TRP A 1 310 ? -5.941 29.281 14.172 1 98.38 310 TRP A O 1
ATOM 2326 N N . THR A 1 311 ? -6.172 28.594 16.281 1 98.31 311 THR A N 1
ATOM 2327 C CA . THR A 1 311 ? -7.367 29.391 16.516 1 98.31 311 THR A CA 1
ATOM 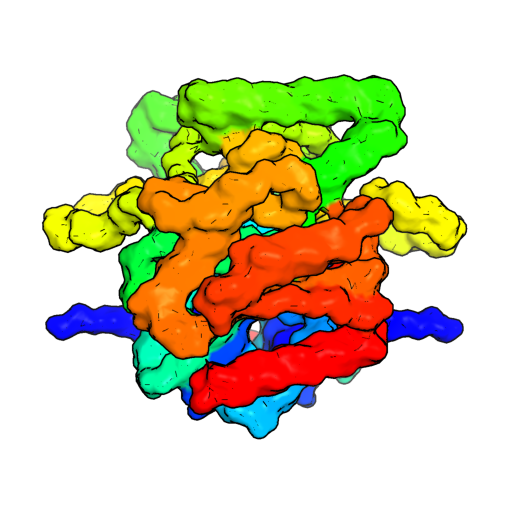2328 C C . THR A 1 311 ? -7.047 30.875 16.422 1 98.31 311 THR A C 1
ATOM 2330 O O . THR A 1 311 ? -7.742 31.625 15.719 1 98.31 311 THR A O 1
ATOM 2333 N N . GLN A 1 312 ? -6.004 31.281 17.047 1 98.31 312 GLN A N 1
ATOM 2334 C CA . GLN A 1 312 ? -5.629 32.688 17.078 1 98.31 312 GLN A CA 1
ATOM 2335 C C . GLN A 1 312 ? -5.227 33.188 15.688 1 98.31 312 GLN A C 1
ATOM 2337 O O . GLN A 1 312 ? -5.562 34.312 15.297 1 98.31 312 GLN A O 1
ATOM 2342 N N . LEU A 1 313 ? -4.516 32.375 14.93 1 98.38 313 LEU A N 1
ATOM 2343 C CA . LEU A 1 313 ? -3.879 32.844 13.695 1 98.38 313 LEU A CA 1
ATOM 2344 C C . LEU A 1 313 ? -4.805 32.625 12.5 1 98.38 313 LEU A C 1
ATOM 2346 O O . LEU A 1 313 ? -4.734 33.406 11.531 1 98.38 313 LEU A O 1
ATOM 2350 N N . LEU A 1 314 ? -5.719 31.578 12.562 1 98.31 314 LEU A N 1
ATOM 2351 C CA . LEU A 1 314 ? -6.422 31.203 11.336 1 98.31 314 LEU A CA 1
ATOM 2352 C C . LEU A 1 314 ? -7.922 31.422 11.484 1 98.31 314 LEU A C 1
ATOM 2354 O O . LEU A 1 314 ? -8.625 31.594 10.484 1 98.31 314 LEU A O 1
ATOM 2358 N N . GLU A 1 315 ? -8.43 31.484 12.664 1 96.25 315 GLU A N 1
ATOM 2359 C CA . GLU A 1 315 ? -9.867 31.656 12.859 1 96.25 315 GLU A CA 1
ATOM 2360 C C . GLU A 1 315 ? -10.328 33 12.32 1 96.25 315 GLU A C 1
ATOM 2362 O O . GLU A 1 315 ? -11.445 33.125 11.805 1 96.25 315 GLU A O 1
ATOM 2367 N N . PRO A 1 316 ? -9.617 34.062 12.453 1 95.62 316 PRO A N 1
ATOM 2368 C CA . PRO A 1 316 ? -10.023 35.375 11.953 1 95.62 316 PRO A CA 1
ATOM 2369 C C . PRO A 1 316 ? -10.273 35.375 10.445 1 95.62 316 PRO A C 1
ATOM 2371 O O . PRO A 1 316 ? -10.914 36.281 9.922 1 95.62 316 PRO A O 1
ATOM 2374 N N . THR A 1 317 ? -9.695 34.406 9.688 1 92.75 317 THR A N 1
ATOM 2375 C CA . THR A 1 317 ? -9.938 34.312 8.25 1 92.75 317 THR A CA 1
ATOM 2376 C C . THR A 1 317 ? -11.406 34 7.977 1 92.75 317 THR A C 1
ATOM 2378 O O . THR A 1 317 ? -11.883 34.188 6.852 1 92.75 317 THR A O 1
ATOM 2381 N N . GLY A 1 318 ? -12.172 33.438 8.992 1 93 318 GLY A N 1
ATOM 2382 C CA . GLY A 1 318 ? -13.578 33.094 8.859 1 93 318 GLY A CA 1
ATOM 2383 C C . GLY A 1 318 ? -13.828 31.719 8.305 1 93 318 GLY A C 1
ATOM 2384 O O . GLY A 1 318 ? -14.961 31.219 8.328 1 93 318 GLY A O 1
ATOM 2385 N N . GLY A 1 319 ? -12.797 31.016 7.867 1 95.5 319 GLY A N 1
ATOM 2386 C CA . GLY A 1 319 ? -13 29.734 7.211 1 95.5 319 GLY A CA 1
ATOM 2387 C C . GLY A 1 319 ? -12.305 28.578 7.922 1 95.5 319 GLY A C 1
ATOM 2388 O O . GLY A 1 319 ? -12.281 27.469 7.41 1 95.5 319 GLY A O 1
ATOM 2389 N N . PHE A 1 320 ? -11.758 28.844 9.141 1 98.12 320 PHE A N 1
ATOM 2390 C CA . PHE A 1 320 ? -10.961 27.828 9.82 1 98.12 320 PHE A CA 1
ATOM 2391 C C . PHE A 1 320 ? -11.469 27.594 11.234 1 98.12 320 PHE A C 1
ATOM 2393 O O . PHE A 1 320 ? -11.852 28.547 11.93 1 98.12 320 PHE A O 1
ATOM 2400 N N . GLN A 1 321 ? -11.531 26.391 11.617 1 98.19 321 GLN A N 1
ATOM 2401 C CA . GLN A 1 321 ? -11.844 26 12.984 1 98.19 321 GLN A CA 1
ATOM 2402 C C . GLN A 1 321 ? -10.961 24.844 13.43 1 98.19 321 GLN A C 1
ATOM 2404 O O . GLN A 1 321 ? -10.633 23.953 12.641 1 98.19 321 GLN A O 1
ATOM 2409 N N . ALA A 1 322 ? -10.508 24.828 14.641 1 98.62 322 ALA A N 1
ATOM 2410 C CA . ALA A 1 322 ? -9.781 23.719 15.25 1 98.62 322 ALA A CA 1
ATOM 2411 C C . ALA A 1 322 ? -10.477 23.25 16.531 1 98.62 322 ALA A C 1
ATOM 2413 O O . ALA A 1 322 ? -11.062 24.062 17.266 1 98.62 322 ALA A O 1
ATOM 2414 N N . GLU A 1 323 ? -10.539 21.938 16.703 1 98.38 323 GLU A N 1
ATOM 2415 C CA . GLU A 1 323 ? -11.164 21.328 17.875 1 98.38 323 GLU A CA 1
ATOM 2416 C C . GLU A 1 323 ? -10.305 20.188 18.422 1 98.38 323 GLU A C 1
ATOM 2418 O O . GLU A 1 323 ? -9.555 19.547 17.688 1 98.38 323 GLU A O 1
ATOM 2423 N N . ILE A 1 324 ? -10.312 20.016 19.766 1 98.38 324 ILE A N 1
ATOM 2424 C CA . ILE A 1 324 ? -9.75 18.812 20.391 1 98.38 324 ILE A CA 1
ATOM 2425 C C . ILE A 1 324 ? -10.773 17.688 20.344 1 98.38 324 ILE A C 1
ATOM 2427 O O . ILE A 1 324 ? -11.914 17.859 20.781 1 98.38 324 ILE A O 1
ATOM 2431 N N . LEU A 1 325 ? -10.43 16.562 19.719 1 98.12 325 LEU A N 1
ATOM 2432 C CA . LEU A 1 325 ? -11.258 15.367 19.766 1 98.12 325 LEU A CA 1
ATOM 2433 C C . LEU A 1 325 ? -11.086 14.633 21.094 1 98.12 325 LEU A C 1
ATOM 2435 O O . LEU A 1 325 ? -10.016 14.094 21.359 1 98.12 325 LEU A O 1
ATOM 2439 N N . GLN A 1 326 ? -12.125 14.578 21.828 1 97.44 326 GLN A N 1
ATOM 2440 C CA . GLN A 1 326 ? -12.086 14.062 23.188 1 97.44 326 GLN A CA 1
ATOM 2441 C C . GLN A 1 326 ? -11.703 12.586 23.219 1 97.44 326 GLN A C 1
ATOM 2443 O O . GLN A 1 326 ? -12.281 11.773 22.484 1 97.44 326 GLN A O 1
ATOM 2448 N N . GLN A 1 327 ? -10.719 12.234 24 1 97.38 327 GLN A N 1
ATOM 2449 C CA . GLN A 1 327 ? -10.266 10.875 24.281 1 97.38 327 GLN A CA 1
ATOM 2450 C C . GLN A 1 327 ? -9.758 10.195 23.016 1 97.38 327 GLN A C 1
ATOM 2452 O O . GLN A 1 327 ? -9.703 8.969 22.938 1 97.38 327 GLN A O 1
ATOM 2457 N N . ALA A 1 328 ? -9.344 10.969 22.078 1 98.38 328 ALA A N 1
ATOM 2458 C CA . ALA A 1 328 ? -8.977 10.383 20.797 1 98.38 328 ALA A CA 1
ATOM 2459 C C . ALA A 1 328 ? -7.48 10.07 20.75 1 98.38 328 ALA A C 1
ATOM 2461 O O . ALA A 1 328 ? -6.645 10.953 20.938 1 98.38 328 ALA A O 1
ATOM 2462 N N . ASN A 1 329 ? -7.223 8.758 20.609 1 98.25 329 ASN A N 1
ATOM 2463 C CA . ASN A 1 329 ? -5.887 8.43 20.125 1 98.25 329 ASN A CA 1
ATOM 2464 C C . ASN A 1 329 ? -5.719 8.812 18.656 1 98.25 329 ASN A C 1
ATOM 2466 O O . ASN A 1 329 ? -6.57 9.5 18.078 1 98.25 329 ASN A O 1
ATOM 2470 N N . HIS A 1 330 ? -4.633 8.477 18.031 1 98.12 330 HIS A N 1
ATOM 2471 C CA . HIS A 1 330 ? -4.297 8.883 16.672 1 98.12 330 HIS A CA 1
ATOM 2472 C C . HIS A 1 330 ? -5.395 8.492 15.688 1 98.12 330 HIS A C 1
ATOM 2474 O O . HIS A 1 330 ? -5.652 9.219 14.719 1 98.12 330 HIS A O 1
ATOM 2480 N N . GLN A 1 331 ? -6.086 7.359 15.836 1 97.62 331 GLN A N 1
ATOM 2481 C CA . GLN A 1 331 ? -7.062 6.824 14.891 1 97.62 331 GLN A CA 1
ATOM 2482 C C . GLN A 1 331 ? -8.492 7.074 15.375 1 97.62 331 GLN A C 1
ATOM 2484 O O . GLN A 1 331 ? -9.445 6.605 14.758 1 97.62 331 GLN A O 1
ATOM 2489 N N . ALA A 1 332 ? -8.648 7.797 16.5 1 98.12 332 ALA A N 1
ATOM 2490 C CA . ALA A 1 332 ? -9.969 8.023 17.078 1 98.12 332 ALA A CA 1
ATOM 2491 C C . ALA A 1 332 ? -10.742 6.719 17.234 1 98.12 332 ALA A C 1
ATOM 2493 O O . ALA A 1 332 ? -11.898 6.621 16.812 1 98.12 332 ALA A O 1
ATOM 2494 N N . ALA A 1 333 ? -10.141 5.715 17.875 1 95.62 333 ALA A N 1
ATOM 2495 C CA . ALA A 1 333 ? -10.625 4.34 17.828 1 95.62 333 ALA A CA 1
ATOM 2496 C C . ALA A 1 333 ? -11.648 4.082 18.922 1 95.62 333 ALA A C 1
ATOM 2498 O O . ALA A 1 333 ? -12.477 3.17 18.812 1 95.62 333 ALA A O 1
ATOM 2499 N N . SER A 1 334 ? -11.609 4.91 20.047 1 96.12 334 SER A N 1
ATOM 2500 C CA . SER A 1 334 ? -12.578 4.695 21.125 1 96.12 334 SER A CA 1
ATOM 2501 C C . SER A 1 334 ? -13.977 5.145 20.703 1 96.12 334 SER A C 1
ATOM 2503 O O . SER A 1 334 ? -14.117 6.004 19.828 1 96.12 334 SER A O 1
ATOM 2505 N N . GLN A 1 335 ? -14.992 4.551 21.344 1 96.75 335 GLN A N 1
ATOM 2506 C CA . GLN A 1 335 ? -16.375 4.914 21.031 1 96.75 335 GLN A CA 1
ATOM 2507 C C . GLN A 1 335 ? -16.609 6.402 21.266 1 96.75 335 GLN A C 1
ATOM 2509 O O . GLN A 1 335 ? -17.25 7.066 20.438 1 96.75 335 GLN A O 1
ATOM 2514 N N . VAL A 1 336 ? -16.062 6.949 22.328 1 98.12 336 VAL A N 1
ATOM 2515 C CA . VAL A 1 336 ? -16.234 8.352 22.672 1 98.12 336 VAL A CA 1
ATOM 2516 C C . VAL A 1 336 ? -15.594 9.242 21.609 1 98.12 336 VAL A C 1
ATOM 2518 O O . VAL A 1 336 ? -16.188 10.219 21.156 1 98.12 336 VAL A O 1
ATOM 2521 N N . ALA A 1 337 ? -14.383 8.922 21.234 1 98.56 337 ALA A N 1
ATOM 2522 C CA . ALA A 1 337 ? -13.656 9.688 20.234 1 98.56 337 ALA A CA 1
ATOM 2523 C C . ALA A 1 337 ? -14.375 9.656 18.891 1 98.56 337 ALA A C 1
ATOM 2525 O O . ALA A 1 337 ? -14.516 10.688 18.234 1 98.56 337 ALA A O 1
ATOM 2526 N N . THR A 1 338 ? -14.852 8.438 18.484 1 98.44 338 THR A N 1
ATOM 2527 C CA . THR A 1 338 ? -15.547 8.289 17.219 1 98.44 338 THR A CA 1
ATOM 2528 C C . THR A 1 338 ? -16.859 9.07 17.234 1 98.44 338 THR A C 1
ATOM 2530 O O . THR A 1 338 ? -17.203 9.727 16.25 1 98.44 338 THR A O 1
ATOM 2533 N N . ASP A 1 339 ? -17.609 9.008 18.328 1 98.62 339 ASP A N 1
ATOM 2534 C CA . ASP A 1 339 ? -18.859 9.758 18.453 1 98.62 339 ASP A CA 1
ATOM 2535 C C . ASP A 1 339 ? -18.609 11.258 18.297 1 98.62 339 ASP A C 1
ATOM 2537 O O . ASP A 1 339 ? -19.359 11.945 17.594 1 98.62 339 ASP A O 1
ATOM 2541 N N . HIS A 1 340 ? -17.625 11.727 18.984 1 98.81 340 HIS A N 1
ATOM 2542 C CA . HIS A 1 340 ? -17.281 13.148 18.922 1 98.81 340 HIS A CA 1
ATOM 2543 C C . HIS A 1 340 ? -16.844 13.539 17.516 1 98.81 340 HIS A C 1
ATOM 2545 O O . HIS A 1 340 ? -17.234 14.602 17.016 1 98.81 340 HIS A O 1
ATOM 2551 N N . LEU A 1 341 ? -16.016 12.727 16.875 1 98.88 341 LEU A N 1
ATOM 2552 C CA . LEU A 1 341 ? -15.57 12.953 15.5 1 98.88 341 LEU A CA 1
ATOM 2553 C C . LEU A 1 341 ? -16.766 13.094 14.562 1 98.88 341 LEU A C 1
ATOM 2555 O O . LEU A 1 341 ? -16.828 14.039 13.773 1 98.88 341 LEU A O 1
ATOM 2559 N N . LEU A 1 342 ? -17.719 12.156 14.656 1 98.81 342 LEU A N 1
ATOM 2560 C CA . LEU A 1 342 ? -18.891 12.148 13.789 1 98.81 342 LEU A CA 1
ATOM 2561 C C . LEU A 1 342 ? -19.766 13.375 14.031 1 98.81 342 LEU A C 1
ATOM 2563 O O . LEU A 1 342 ? -20.328 13.938 13.086 1 98.81 342 LEU A O 1
ATOM 2567 N N . GLN A 1 343 ? -19.844 13.781 15.273 1 98.75 343 GLN A N 1
ATOM 2568 C CA . GLN A 1 343 ? -20.594 14.992 15.609 1 98.75 343 GLN A CA 1
ATOM 2569 C C . GLN A 1 343 ? -19.984 16.219 14.945 1 98.75 343 GLN A C 1
ATOM 2571 O O . GLN A 1 343 ? -20.703 17.047 14.375 1 98.75 343 GLN A O 1
ATOM 2576 N N . LEU A 1 344 ? -18.703 16.375 15.016 1 98.75 344 LEU A N 1
ATOM 2577 C CA . LEU A 1 344 ? -18.016 17.531 14.469 1 98.75 344 LEU A CA 1
ATOM 2578 C C . LEU A 1 344 ? -18.062 17.516 12.945 1 98.75 344 LEU A C 1
ATOM 2580 O O . LEU A 1 344 ? -18.188 18.578 12.312 1 98.75 344 LEU A O 1
ATOM 2584 N N . VAL A 1 345 ? -17.922 16.281 12.305 1 98.81 345 VAL A N 1
ATOM 2585 C CA . VAL A 1 345 ? -18 16.172 10.852 1 98.81 345 VAL A CA 1
ATOM 2586 C C . VAL A 1 345 ? -19.406 16.547 10.391 1 98.81 345 VAL A C 1
ATOM 2588 O O . VAL A 1 345 ? -19.562 17.266 9.398 1 98.81 345 VAL A O 1
ATOM 2591 N N . ALA A 1 346 ? -20.453 16.109 11.133 1 98.62 346 ALA A N 1
ATOM 2592 C CA . ALA A 1 346 ? -21.828 16.438 10.797 1 98.62 346 ALA A CA 1
ATOM 2593 C C . ALA A 1 346 ? -22.062 17.953 10.852 1 98.62 346 ALA A C 1
ATOM 2595 O O . ALA A 1 346 ? -22.688 18.516 9.961 1 98.62 346 ALA A O 1
ATOM 2596 N N . LYS A 1 347 ? -21.578 18.531 11.914 1 98.19 347 LYS A N 1
ATOM 2597 C CA . LYS A 1 347 ? -21.703 19.984 12.062 1 98.19 347 LYS A CA 1
ATOM 2598 C C . LYS A 1 347 ? -20.984 20.719 10.93 1 98.19 347 LYS A C 1
ATOM 2600 O O . LYS A 1 347 ? -21.5 21.703 10.391 1 98.19 347 LYS A O 1
ATOM 2605 N N . PHE A 1 348 ? -19.828 20.312 10.602 1 98.44 348 PHE A N 1
ATOM 2606 C CA . PHE A 1 348 ? -19.016 20.891 9.531 1 98.44 348 PHE A CA 1
ATOM 2607 C C . PHE A 1 348 ? -19.766 20.828 8.203 1 98.44 348 PHE A C 1
ATOM 2609 O O . PHE A 1 348 ? -19.859 21.828 7.488 1 98.44 348 PHE A O 1
ATOM 2616 N N . LEU A 1 349 ? -20.328 19.578 7.836 1 97.69 349 LEU A N 1
ATOM 2617 C CA . LEU A 1 349 ? -21.031 19.391 6.578 1 97.69 349 LEU A CA 1
ATOM 2618 C C . LEU A 1 349 ? -22.281 20.266 6.523 1 97.69 349 LEU A C 1
ATOM 2620 O O . LEU A 1 349 ? -22.656 20.75 5.457 1 97.69 349 LEU A O 1
ATOM 2624 N N . ALA A 1 350 ? -22.938 20.516 7.684 1 96 350 ALA A N 1
ATOM 2625 C CA . ALA A 1 350 ? -24.141 21.328 7.758 1 96 350 ALA A CA 1
ATOM 2626 C C . ALA A 1 350 ? -23.828 22.781 7.426 1 96 350 ALA A C 1
ATOM 2628 O O . ALA A 1 350 ? -24.703 23.516 6.957 1 96 350 ALA A O 1
ATOM 2629 N N . GLN A 1 351 ? -22.625 23.172 7.648 1 94.06 351 GLN A N 1
ATOM 2630 C CA . GLN A 1 351 ? -22.203 24.547 7.395 1 94.06 351 GLN A CA 1
ATOM 2631 C C . GLN A 1 351 ? -21.922 24.781 5.914 1 94.06 351 GLN A C 1
ATOM 2633 O O . GLN A 1 351 ? -21.828 25.922 5.461 1 94.06 351 GLN A O 1
ATOM 2638 N N . LEU A 1 352 ? -21.719 23.672 5.156 1 90.69 352 LEU A N 1
ATOM 2639 C CA . LEU A 1 352 ? -21.406 23.797 3.736 1 90.69 352 LEU A CA 1
ATOM 2640 C C . LEU A 1 352 ? -22.688 23.906 2.908 1 90.69 352 LEU A C 1
ATOM 2642 O O . LEU A 1 352 ? -22.625 24.219 1.718 1 90.69 352 LEU A O 1
ATOM 2646 N N . SER A 1 353 ? -23.906 23.531 3.406 1 72.5 353 SER A N 1
ATOM 2647 C CA . SER A 1 353 ? -25.203 23.594 2.744 1 72.5 353 SER A CA 1
ATOM 2648 C C . SER A 1 353 ? -25.703 25.031 2.641 1 72.5 353 SER A C 1
ATOM 2650 O O . SER A 1 353 ? -25.375 25.875 3.484 1 72.5 353 SER A O 1
ATOM 2652 N N . MET B 1 1 ? -14.18 13.508 -31.531 1 19.92 1 MET B N 1
ATOM 2653 C CA . MET B 1 1 ? -14.891 13.023 -30.344 1 19.92 1 MET B CA 1
ATOM 2654 C C . MET B 1 1 ? -14.078 11.938 -29.641 1 19.92 1 MET B C 1
ATOM 2656 O O . MET B 1 1 ? -13.977 10.812 -30.125 1 19.92 1 MET B O 1
ATOM 2660 N N . ALA B 1 2 ? -13 12.211 -29.125 1 25.39 2 ALA B N 1
ATOM 2661 C CA . ALA B 1 2 ? -12.039 11.281 -28.531 1 25.39 2 ALA B CA 1
ATOM 2662 C C . ALA B 1 2 ? -12.727 10.297 -27.594 1 25.39 2 ALA B C 1
ATOM 2664 O O . ALA B 1 2 ? -13.484 10.703 -26.703 1 25.39 2 ALA B O 1
ATOM 2665 N N . SER B 1 3 ? -12.961 9.164 -28.078 1 28.3 3 SER B N 1
ATOM 2666 C CA . SER B 1 3 ? -13.648 8.102 -27.344 1 28.3 3 SER B CA 1
ATOM 2667 C C . SER B 1 3 ? -13.125 8 -25.906 1 28.3 3 SER B C 1
ATOM 2669 O O . SER B 1 3 ? -11.93 7.781 -25.688 1 28.3 3 SER B O 1
ATOM 2671 N N . ALA B 1 4 ? -13.508 8.875 -25.062 1 37.06 4 ALA B N 1
ATOM 2672 C CA . ALA B 1 4 ? -13.172 8.727 -23.656 1 37.06 4 ALA B CA 1
ATOM 2673 C C . ALA B 1 4 ? -12.969 7.258 -23.281 1 37.06 4 ALA B C 1
ATOM 2675 O O . ALA B 1 4 ? -13.891 6.445 -23.422 1 37.06 4 ALA B O 1
ATOM 2676 N N . SER B 1 5 ? -11.945 6.598 -23.656 1 41.31 5 SER B N 1
ATOM 2677 C CA . SER B 1 5 ? -11.594 5.223 -23.312 1 41.31 5 SER B CA 1
ATOM 2678 C C . SER B 1 5 ? -12.32 4.781 -22.031 1 41.31 5 SER B C 1
ATOM 2680 O O . SER B 1 5 ? -12.133 5.375 -20.969 1 41.31 5 SER B O 1
ATOM 2682 N N . ALA B 1 6 ? -13.625 4.289 -22.141 1 53.19 6 ALA B N 1
ATOM 2683 C CA . ALA B 1 6 ? -14.602 3.883 -21.141 1 53.19 6 ALA B CA 1
ATOM 2684 C C . ALA B 1 6 ? -13.938 3.08 -20.031 1 53.19 6 ALA B C 1
ATOM 2686 O O . ALA B 1 6 ? -13.258 2.084 -20.281 1 53.19 6 ALA B O 1
ATOM 2687 N N . LEU B 1 7 ? -13.688 3.82 -18.828 1 70.94 7 LEU B N 1
ATOM 2688 C CA . LEU B 1 7 ? -13.227 3.133 -17.641 1 70.94 7 LEU B CA 1
ATOM 2689 C C . LEU B 1 7 ? -14.023 1.854 -17.406 1 70.94 7 LEU B C 1
ATOM 2691 O O . LEU B 1 7 ? -15.148 1.719 -17.891 1 70.94 7 LEU B O 1
ATOM 2695 N N . VAL B 1 8 ? -13.383 0.859 -16.938 1 73.25 8 VAL B N 1
ATOM 2696 C CA . VAL B 1 8 ? -13.93 -0.448 -16.578 1 73.25 8 VAL B CA 1
ATOM 2697 C C . VAL B 1 8 ? -15.219 -0.273 -15.781 1 73.25 8 VAL B C 1
ATOM 2699 O O . VAL B 1 8 ? -15.344 0.66 -14.984 1 73.25 8 VAL B O 1
ATOM 2702 N N . ALA B 1 9 ? -16.281 -1.055 -16.094 1 87.69 9 ALA B N 1
ATOM 2703 C CA . ALA B 1 9 ? -17.547 -1.025 -15.367 1 87.69 9 ALA B CA 1
ATOM 2704 C C . ALA B 1 9 ? -17.312 -1.177 -13.867 1 87.69 9 ALA B C 1
ATOM 2706 O O . ALA B 1 9 ? -16.375 -1.867 -13.438 1 87.69 9 ALA B O 1
ATOM 2707 N N . PRO B 1 10 ? -18.125 -0.598 -13.07 1 94.19 10 PRO B N 1
ATOM 2708 C CA . PRO B 1 10 ? -17.953 -0.685 -11.617 1 94.19 10 PRO B CA 1
ATOM 2709 C C . PRO B 1 10 ? -18.172 -2.098 -11.078 1 94.19 10 PRO B C 1
ATOM 2711 O O . PRO B 1 10 ? -19 -2.844 -11.609 1 94.19 10 PRO B O 1
ATOM 2714 N N . LEU B 1 11 ? -17.422 -2.451 -10.094 1 97.38 11 LEU B N 1
ATOM 2715 C CA . LEU B 1 11 ? -17.625 -3.676 -9.32 1 97.38 11 LEU B CA 1
ATOM 2716 C C . LEU B 1 11 ? -18.297 -3.383 -7.992 1 97.38 11 LEU B C 1
ATOM 2718 O O . LEU B 1 11 ? -17.781 -2.617 -7.18 1 97.38 11 LEU B O 1
ATOM 2722 N N . HIS B 1 12 ? -19.484 -4.012 -7.801 1 97.06 12 HIS B N 1
ATOM 2723 C CA . HIS B 1 12 ? -20.188 -3.857 -6.531 1 97.06 12 HIS B CA 1
ATOM 2724 C C . HIS B 1 12 ? -19.703 -4.879 -5.504 1 97.06 12 HIS B C 1
ATOM 2726 O O . HIS B 1 12 ? -19.406 -6.023 -5.855 1 97.06 12 HIS B O 1
ATOM 2732 N N . GLY B 1 13 ? -19.594 -4.441 -4.258 1 97.75 13 GLY B N 1
ATOM 2733 C CA . GLY B 1 13 ? -19.219 -5.402 -3.232 1 97.75 13 GLY B CA 1
ATOM 2734 C C . GLY B 1 13 ? -18.938 -4.758 -1.888 1 97.75 13 GLY B C 1
ATOM 2735 O O . GLY B 1 13 ? -19.562 -3.758 -1.527 1 97.75 13 GLY B O 1
ATOM 2736 N N . THR B 1 14 ? -18.188 -5.461 -1.105 1 98 14 THR B N 1
ATOM 2737 C CA . THR B 1 14 ? -17.828 -4.996 0.232 1 98 14 THR B CA 1
ATOM 2738 C C . THR B 1 14 ? -16.328 -4.891 0.387 1 98 14 THR B C 1
ATOM 2740 O O . THR B 1 14 ? -15.57 -5.637 -0.249 1 98 14 THR B O 1
ATOM 2743 N N . LEU B 1 15 ? -15.898 -3.908 1.099 1 98.06 15 LEU B N 1
ATOM 2744 C CA . LEU B 1 15 ? -14.516 -3.701 1.524 1 98.06 15 LEU B CA 1
ATOM 2745 C C . LEU B 1 15 ? -14.344 -4.047 3 1 98.06 15 LEU B C 1
ATOM 2747 O O . LEU B 1 15 ? -15.062 -3.521 3.852 1 98.06 15 LEU B O 1
ATOM 2751 N N . GLN B 1 16 ? -13.461 -4.996 3.277 1 96 16 GLN B N 1
ATOM 2752 C CA . GLN B 1 16 ? -13.188 -5.402 4.652 1 96 16 GLN B CA 1
ATOM 2753 C C . GLN B 1 16 ? -11.727 -5.809 4.82 1 96 16 GLN B C 1
ATOM 2755 O O . GLN B 1 16 ? -10.992 -5.945 3.838 1 96 16 GLN B O 1
ATOM 2760 N N . LEU B 1 17 ? -11.312 -5.914 6.125 1 96.56 17 LEU B N 1
ATOM 2761 C CA . LEU B 1 17 ? -9.93 -6.309 6.395 1 96.56 17 LEU B CA 1
ATOM 2762 C C . LEU B 1 17 ? -9.82 -7.824 6.527 1 96.56 17 LEU B C 1
ATOM 2764 O O . LEU B 1 17 ? -10.703 -8.469 7.102 1 96.56 17 LEU B O 1
ATOM 2768 N N . TYR B 1 18 ? -8.758 -8.398 5.977 1 96.12 18 TYR B N 1
ATOM 2769 C CA . TYR B 1 18 ? -8.445 -9.789 6.281 1 96.12 18 TYR B CA 1
ATOM 2770 C C . TYR B 1 18 ? -7.281 -9.883 7.262 1 96.12 18 TYR B C 1
ATOM 2772 O O . TYR B 1 18 ? -7.004 -10.953 7.809 1 96.12 18 TYR B O 1
ATOM 2780 N N . GLN B 1 19 ? -6.633 -8.727 7.492 1 93 19 GLN B N 1
ATOM 2781 C CA . GLN B 1 19 ? -5.531 -8.602 8.438 1 93 19 GLN B CA 1
ATOM 2782 C C . GLN B 1 19 ? -5.523 -7.219 9.086 1 93 19 GLN B C 1
ATOM 2784 O O . GLN B 1 19 ? -5.715 -6.207 8.414 1 93 19 GLN B O 1
ATOM 2789 N N . ALA B 1 20 ? -5.316 -7.168 10.398 1 91.75 20 ALA B N 1
ATOM 2790 C CA . ALA B 1 20 ? -5.32 -5.887 11.102 1 91.75 20 ALA B CA 1
ATOM 2791 C C . ALA B 1 20 ? -3.904 -5.465 11.484 1 91.75 20 ALA B C 1
ATOM 2793 O O . ALA B 1 20 ? -3.592 -4.273 11.516 1 91.75 20 ALA B O 1
ATOM 2794 N N . LYS B 1 21 ? -3.068 -6.336 11.844 1 90.31 21 LYS B N 1
ATOM 2795 C CA . LYS B 1 21 ? -1.699 -6.117 12.297 1 90.31 21 LYS B CA 1
ATOM 2796 C C . LYS B 1 21 ? -0.739 -7.109 11.648 1 90.31 21 LYS B C 1
ATOM 2798 O O . LYS B 1 21 ? -1.142 -8.203 11.258 1 90.31 21 LYS B O 1
ATOM 2803 N N . PRO B 1 22 ? 0.422 -6.816 11.477 1 91.5 22 PRO B N 1
ATOM 2804 C CA . PRO B 1 22 ? 1.039 -5.523 11.789 1 91.5 22 PRO B CA 1
ATOM 2805 C C . PRO B 1 22 ? 0.677 -4.441 10.773 1 91.5 22 PRO B C 1
ATOM 2807 O O . PRO B 1 22 ? 0.79 -3.248 11.078 1 91.5 22 PRO B O 1
ATOM 2810 N N . VAL B 1 23 ? 0.316 -4.773 9.578 1 94.19 23 VAL B N 1
ATOM 2811 C CA . VAL B 1 23 ? -0.173 -3.869 8.539 1 94.19 23 VAL B CA 1
ATOM 2812 C C . VAL B 1 23 ? -1.61 -4.23 8.172 1 94.19 23 VAL B C 1
ATOM 2814 O O . VAL B 1 23 ? -1.906 -5.387 7.863 1 94.19 23 VAL B O 1
ATOM 2817 N N . ALA B 1 24 ? -2.492 -3.324 8.281 1 95.25 24 ALA B N 1
ATOM 2818 C CA . ALA B 1 24 ? -3.887 -3.588 7.93 1 95.25 24 ALA B CA 1
ATOM 2819 C C . ALA B 1 24 ? -4.055 -3.762 6.426 1 95.25 24 ALA B C 1
ATOM 2821 O O . ALA B 1 24 ? -3.635 -2.902 5.645 1 95.25 24 ALA B O 1
ATOM 2822 N N . LEU B 1 25 ? -4.625 -4.871 6.008 1 96.81 25 LEU B N 1
ATOM 2823 C CA . LEU B 1 25 ? -4.82 -5.188 4.598 1 96.81 25 LEU B CA 1
ATOM 2824 C C . LEU B 1 25 ? -6.277 -5.523 4.309 1 96.81 25 LEU B C 1
ATOM 2826 O O . LEU B 1 25 ? -6.867 -6.375 4.977 1 96.81 25 LEU B O 1
ATOM 2830 N N . PRO B 1 26 ? -6.855 -4.836 3.322 1 98.06 26 PRO B N 1
ATOM 2831 C CA . PRO B 1 26 ? -8.258 -5.07 2.979 1 98.06 26 PRO B CA 1
ATOM 2832 C C . PRO B 1 26 ? -8.43 -6.02 1.793 1 98.06 26 PRO B C 1
ATOM 2834 O O . PRO B 1 26 ? -7.441 -6.402 1.161 1 98.06 26 PRO B O 1
ATOM 2837 N N . TYR B 1 27 ? -9.602 -6.457 1.565 1 98.12 27 TYR B N 1
ATOM 2838 C CA . TYR B 1 27 ? -10.031 -7.129 0.343 1 98.12 27 TYR B CA 1
ATOM 2839 C C . TYR B 1 27 ? -11.422 -6.672 -0.074 1 98.12 27 TYR B C 1
ATOM 2841 O O . TYR B 1 27 ? -12.203 -6.195 0.756 1 98.12 27 TYR B O 1
ATOM 2849 N N . VAL B 1 28 ? -11.68 -6.734 -1.33 1 98.62 28 VAL B N 1
ATOM 2850 C CA . VAL B 1 28 ? -13.008 -6.488 -1.883 1 98.62 28 VAL B CA 1
ATOM 2851 C C . VAL B 1 28 ? -13.672 -7.816 -2.234 1 98.62 28 VAL B C 1
ATOM 2853 O O . VAL B 1 28 ? -13.039 -8.695 -2.828 1 98.62 28 VAL B O 1
ATOM 2856 N N . ASP B 1 29 ? -14.844 -8.016 -1.787 1 98.62 29 ASP B N 1
ATOM 2857 C CA . ASP B 1 29 ? -15.68 -9.164 -2.102 1 98.62 29 ASP B CA 1
ATOM 2858 C C . ASP B 1 29 ? -16.953 -8.742 -2.824 1 98.62 29 ASP B C 1
ATOM 2860 O O . ASP B 1 29 ? -17.766 -7.98 -2.277 1 98.62 29 ASP B O 1
ATOM 2864 N N . THR B 1 30 ? -17.125 -9.219 -4.027 1 98.62 30 THR B N 1
ATOM 2865 C CA . THR B 1 30 ? -18.25 -8.766 -4.836 1 98.62 30 THR B CA 1
ATOM 2866 C C . THR B 1 30 ? -19.578 -9.219 -4.223 1 98.62 30 THR B C 1
ATOM 2868 O O . THR B 1 30 ? -20.625 -8.656 -4.523 1 98.62 30 THR B O 1
ATOM 2871 N N . ASP B 1 31 ? -19.609 -10.289 -3.424 1 97.94 31 ASP B N 1
ATOM 2872 C CA . ASP B 1 31 ? -20.797 -10.758 -2.711 1 97.94 31 ASP B CA 1
ATOM 2873 C C . ASP B 1 31 ? -20.406 -11.672 -1.546 1 97.94 31 ASP B C 1
ATOM 2875 O O . ASP B 1 31 ? -20.297 -12.883 -1.712 1 97.94 31 ASP B O 1
ATOM 2879 N N . ALA B 1 32 ? -20.312 -11.133 -0.379 1 95.62 32 ALA B N 1
ATOM 2880 C CA . ALA B 1 32 ? -19.828 -11.836 0.801 1 95.62 32 ALA B CA 1
ATOM 2881 C C . ALA B 1 32 ? -20.812 -12.914 1.255 1 95.62 32 ALA B C 1
ATOM 2883 O O . ALA B 1 32 ? -20.469 -13.766 2.08 1 95.62 32 ALA B O 1
ATOM 2884 N N . SER B 1 33 ? -22.016 -12.93 0.694 1 96 33 SER B N 1
ATOM 2885 C CA . SER B 1 33 ? -23.016 -13.906 1.104 1 96 33 SER B CA 1
ATOM 2886 C C . SER B 1 33 ? -22.875 -15.219 0.341 1 96 33 SER B C 1
ATOM 2888 O O . SER B 1 33 ? -23.453 -16.234 0.723 1 96 33 SER B O 1
ATOM 2890 N N . LEU B 1 34 ? -22.125 -15.172 -0.728 1 97 34 LEU B N 1
ATOM 2891 C CA . LEU B 1 34 ? -21.922 -16.375 -1.521 1 97 34 LEU B CA 1
ATOM 2892 C C . LEU B 1 34 ? -20.875 -17.281 -0.883 1 97 34 LEU B C 1
ATOM 2894 O O . LEU B 1 34 ? -19.906 -16.797 -0.294 1 97 34 LEU B O 1
ATOM 2898 N N . THR B 1 35 ? -21.016 -18.484 -1.098 1 94 35 THR B N 1
ATOM 2899 C CA . THR B 1 35 ? -20.25 -19.5 -0.366 1 94 35 THR B CA 1
ATOM 2900 C C . THR B 1 35 ? -18.859 -19.656 -0.974 1 94 35 THR B C 1
ATOM 2902 O O . THR B 1 35 ? -17.859 -19.734 -0.25 1 94 35 THR B O 1
ATOM 2905 N N . HIS B 1 36 ? -18.781 -19.812 -2.297 1 98.06 36 HIS B N 1
ATOM 2906 C CA . HIS B 1 36 ? -17.531 -20.109 -2.975 1 98.06 36 HIS B CA 1
ATOM 2907 C C . HIS B 1 36 ? -16.828 -18.828 -3.418 1 98.06 36 HIS B C 1
ATOM 2909 O O . HIS B 1 36 ? -17.484 -17.812 -3.664 1 98.06 36 HIS B O 1
ATOM 2915 N N . THR B 1 37 ? -15.531 -18.859 -3.445 1 98.56 37 THR B N 1
ATOM 2916 C CA . THR B 1 37 ? -14.773 -17.656 -3.719 1 98.56 37 THR B CA 1
ATOM 2917 C C . THR B 1 37 ? -13.703 -17.906 -4.773 1 98.56 37 THR B C 1
ATOM 2919 O O . THR B 1 37 ? -13.031 -18.938 -4.75 1 98.56 37 THR B O 1
ATOM 2922 N N . LEU B 1 38 ? -13.625 -17.094 -5.746 1 98.94 38 LEU B N 1
ATOM 2923 C CA . LEU B 1 38 ? -12.438 -16.969 -6.578 1 98.94 38 LEU B CA 1
ATOM 2924 C C . LEU B 1 38 ? -11.594 -15.781 -6.145 1 98.94 38 LEU B C 1
ATOM 2926 O O . LEU B 1 38 ? -12.031 -14.633 -6.23 1 98.94 38 LEU B O 1
ATOM 2930 N N . VAL B 1 39 ? -10.422 -16.047 -5.609 1 98.94 39 VAL B N 1
ATOM 2931 C CA . VAL B 1 39 ? -9.461 -15.023 -5.195 1 98.94 39 VAL B CA 1
ATOM 2932 C C . VAL B 1 39 ? -8.586 -14.633 -6.379 1 98.94 39 VAL B C 1
ATOM 2934 O O . VAL B 1 39 ? -7.844 -15.461 -6.914 1 98.94 39 VAL B O 1
ATOM 2937 N N . PHE B 1 40 ? -8.68 -13.383 -6.816 1 98.94 40 PHE B N 1
ATOM 2938 C CA . PHE B 1 40 ? -7.941 -12.891 -7.973 1 98.94 40 PHE B CA 1
ATOM 2939 C C . PHE B 1 40 ? -6.715 -12.102 -7.535 1 98.94 40 PHE B C 1
ATOM 2941 O O . PHE B 1 40 ? -6.82 -11.164 -6.73 1 98.94 40 PHE B O 1
ATOM 2948 N N . VAL B 1 41 ? -5.527 -12.453 -8.031 1 98.81 41 VAL B N 1
ATOM 2949 C CA . VAL B 1 41 ? -4.258 -11.789 -7.742 1 98.81 41 VAL B CA 1
ATOM 2950 C C . VAL B 1 41 ? -3.727 -11.109 -9 1 98.81 41 VAL B C 1
ATOM 2952 O O . VAL B 1 41 ? -3.381 -11.789 -9.977 1 98.81 41 VAL B O 1
ATOM 2955 N N . PRO B 1 42 ? -3.621 -9.773 -9.031 1 98.19 42 PRO B N 1
ATOM 2956 C CA . PRO B 1 42 ? -3.191 -9.055 -10.234 1 98.19 42 PRO B CA 1
ATOM 2957 C C . PRO B 1 42 ? -1.682 -9.125 -10.453 1 98.19 42 PRO B C 1
ATOM 2959 O O . PRO B 1 42 ? -0.964 -9.727 -9.648 1 98.19 42 PRO B O 1
ATOM 2962 N N . GLY B 1 43 ? -1.228 -8.57 -11.531 1 97.25 43 GLY B N 1
ATOM 2963 C CA . GLY B 1 43 ? 0.176 -8.617 -11.914 1 97.25 43 GLY B CA 1
ATOM 2964 C C . GLY B 1 43 ? 0.986 -7.473 -11.336 1 97.25 43 GLY B C 1
ATOM 2965 O O . GLY B 1 43 ? 0.505 -6.738 -10.469 1 97.25 43 GLY B O 1
ATOM 2966 N N . LEU B 1 44 ? 2.244 -7.398 -11.906 1 94.31 44 LEU B N 1
ATOM 2967 C CA . LEU B 1 44 ? 3.129 -6.305 -11.516 1 94.31 44 LEU B CA 1
ATOM 2968 C C . LEU B 1 44 ? 2.484 -4.953 -11.805 1 94.31 44 LEU B C 1
ATOM 2970 O O . LEU B 1 44 ? 1.835 -4.785 -12.844 1 94.31 44 LEU B O 1
ATOM 2974 N N . THR B 1 45 ? 2.475 -3.982 -10.984 1 95.62 45 THR B N 1
ATOM 2975 C CA . THR B 1 45 ? 2.07 -2.586 -11.102 1 95.62 45 THR B CA 1
ATOM 2976 C C . THR B 1 45 ? 0.552 -2.453 -11.016 1 95.62 45 THR B C 1
ATOM 2978 O O . THR B 1 45 ? 0.009 -1.358 -11.172 1 95.62 45 THR B O 1
ATOM 2981 N N . ASP B 1 46 ? -0.194 -3.678 -10.961 1 97.19 46 ASP B N 1
ATOM 2982 C CA . ASP B 1 46 ? -1.651 -3.654 -10.883 1 97.19 46 ASP B CA 1
ATOM 2983 C C . ASP B 1 46 ? -2.123 -3.666 -9.43 1 97.19 46 ASP B C 1
ATOM 2985 O O . ASP B 1 46 ? -1.317 -3.834 -8.508 1 97.19 46 ASP B O 1
ATOM 2989 N N . THR B 1 47 ? -3.398 -3.383 -9.227 1 97.75 47 THR B N 1
ATOM 2990 C CA . THR B 1 47 ? -4.07 -3.439 -7.938 1 97.75 47 THR B CA 1
ATOM 2991 C C . THR B 1 47 ? -5.551 -3.771 -8.109 1 97.75 47 THR B C 1
ATOM 2993 O O . THR B 1 47 ? -5.945 -4.355 -9.125 1 97.75 47 THR B O 1
ATOM 2996 N N . LEU B 1 48 ? -6.355 -3.561 -7.117 1 98.06 48 LEU B N 1
ATOM 2997 C CA . LEU B 1 48 ? -7.777 -3.885 -7.102 1 98.06 48 LEU B CA 1
ATOM 2998 C C . LEU B 1 48 ? -8.484 -3.279 -8.305 1 98.06 48 LEU B C 1
ATOM 3000 O O . LEU B 1 48 ? -8.352 -2.084 -8.578 1 98.06 48 LEU B O 1
ATOM 3004 N N . GLY B 1 49 ? -9.125 -4.086 -9.055 1 97.38 49 GLY B N 1
ATOM 3005 C CA . GLY B 1 49 ? -10.086 -3.605 -10.039 1 97.38 49 GLY B CA 1
ATOM 3006 C C . GLY B 1 49 ? -9.43 -3.15 -11.328 1 97.38 49 GLY B C 1
ATOM 3007 O O . GLY B 1 49 ? -10.07 -2.484 -12.148 1 97.38 49 GLY B O 1
ATOM 3008 N N . THR B 1 50 ? -8.18 -3.498 -11.625 1 96.19 50 THR B N 1
ATOM 3009 C CA . THR B 1 50 ? -7.469 -2.824 -12.711 1 96.19 50 THR B CA 1
ATOM 3010 C C . THR B 1 50 ? -7.602 -3.607 -14.008 1 96.19 50 THR B C 1
ATOM 3012 O O . THR B 1 50 ? -7.34 -3.072 -15.094 1 96.19 50 THR B O 1
ATOM 3015 N N . LEU B 1 51 ? -8 -4.934 -13.961 1 96.88 51 LEU B N 1
ATOM 3016 C CA . LEU B 1 51 ? -8.102 -5.707 -15.188 1 96.88 51 LEU B CA 1
ATOM 3017 C C . LEU B 1 51 ? -9.461 -5.508 -15.844 1 96.88 51 LEU B C 1
ATOM 3019 O O . LEU B 1 51 ? -10.5 -5.566 -15.172 1 96.88 51 LEU B O 1
ATOM 3023 N N . PRO B 1 52 ? -9.523 -5.34 -17.125 1 95.81 52 PRO B N 1
ATOM 3024 C CA . PRO B 1 52 ? -10.758 -4.957 -17.828 1 95.81 52 PRO B CA 1
ATOM 3025 C C . PRO B 1 52 ? -11.828 -6.043 -17.766 1 95.81 52 PRO B C 1
ATOM 3027 O O . PRO B 1 52 ? -13.023 -5.746 -17.859 1 95.81 52 PRO B O 1
ATOM 3030 N N . TYR B 1 53 ? -11.5 -7.355 -17.625 1 97.56 53 TYR B N 1
ATOM 3031 C CA . TYR B 1 53 ? -12.492 -8.422 -17.719 1 97.56 53 TYR B CA 1
ATOM 3032 C C . TYR B 1 53 ? -13.117 -8.703 -16.344 1 97.56 53 TYR B C 1
ATOM 3034 O O . TYR B 1 53 ? -14.023 -9.531 -16.234 1 97.56 53 TYR B O 1
ATOM 3042 N N . LEU B 1 54 ? -12.703 -8.016 -15.242 1 98.19 54 LEU B N 1
ATOM 3043 C CA . LEU B 1 54 ? -13.094 -8.352 -13.883 1 98.19 54 LEU B CA 1
ATOM 3044 C C . LEU B 1 54 ? -14.594 -8.18 -13.688 1 98.19 54 LEU B C 1
ATOM 3046 O O . LEU B 1 54 ? -15.242 -9.023 -13.062 1 98.19 54 LEU B O 1
ATOM 3050 N N . PRO B 1 55 ? -15.242 -7.125 -14.242 1 97.69 55 PRO B N 1
ATOM 3051 C CA . PRO B 1 55 ? -16.688 -7.008 -14.047 1 97.69 55 PRO B CA 1
ATOM 3052 C C . PRO B 1 55 ? -17.469 -8.172 -14.672 1 97.69 55 PRO B C 1
ATOM 3054 O O . PRO B 1 55 ? -18.391 -8.695 -14.062 1 97.69 55 PRO B O 1
ATOM 3057 N N . ARG B 1 56 ? -17.062 -8.57 -15.836 1 98.12 56 ARG B N 1
ATOM 3058 C CA . ARG B 1 56 ? -17.719 -9.695 -16.484 1 98.12 56 ARG B CA 1
ATOM 3059 C C . ARG B 1 56 ? -17.422 -11.008 -15.781 1 98.12 56 ARG B C 1
ATOM 3061 O O . ARG B 1 56 ? -18.266 -11.898 -15.711 1 98.12 56 ARG B O 1
ATOM 3068 N N . LEU B 1 57 ? -16.156 -11.156 -15.289 1 98.75 57 LEU B N 1
ATOM 3069 C CA . LEU B 1 57 ? -15.805 -12.336 -14.5 1 98.75 57 LEU B CA 1
ATOM 3070 C C . LEU B 1 57 ? -16.656 -12.406 -13.234 1 98.75 57 LEU B C 1
ATOM 3072 O O . LEU B 1 57 ? -17.156 -13.477 -12.883 1 98.75 57 LEU B O 1
ATOM 3076 N N . ALA B 1 58 ? -16.828 -11.266 -12.562 1 98.69 58 ALA B N 1
ATOM 3077 C CA . ALA B 1 58 ? -17.656 -11.219 -11.352 1 98.69 58 ALA B CA 1
ATOM 3078 C C . ALA B 1 58 ? -19.078 -11.656 -11.641 1 98.69 58 ALA B C 1
ATOM 3080 O O . ALA B 1 58 ? -19.672 -12.398 -10.859 1 98.69 58 ALA B O 1
ATOM 3081 N N . ALA B 1 59 ? -19.594 -11.203 -12.742 1 98.25 59 ALA B N 1
ATOM 3082 C CA . ALA B 1 59 ? -20.953 -11.57 -13.133 1 98.25 59 ALA B CA 1
ATOM 3083 C C . ALA B 1 59 ? -21.062 -13.07 -13.383 1 98.25 59 ALA B C 1
ATOM 3085 O O . ALA B 1 59 ? -22.016 -13.711 -12.945 1 98.25 59 ALA B O 1
ATOM 3086 N N . LEU B 1 60 ? -20.125 -13.625 -14.133 1 98.62 60 LEU B N 1
ATOM 3087 C CA . LEU B 1 60 ? -20.094 -15.062 -14.383 1 98.62 60 LEU B CA 1
ATOM 3088 C C . LEU B 1 60 ? -20.047 -15.844 -13.07 1 98.62 60 LEU B C 1
ATOM 3090 O O . LEU B 1 60 ? -20.797 -16.797 -12.883 1 98.62 60 LEU B O 1
ATOM 3094 N N . LEU B 1 61 ? -19.156 -15.383 -12.172 1 98.75 61 LEU B N 1
ATOM 3095 C CA . LEU B 1 61 ? -18.984 -16.047 -10.883 1 98.75 61 LEU B CA 1
ATOM 3096 C C . LEU B 1 61 ? -20.281 -16.016 -10.078 1 98.75 61 LEU B C 1
ATOM 3098 O O . LEU B 1 61 ? -20.703 -17.031 -9.523 1 98.75 61 LEU B O 1
ATOM 3102 N N . HIS B 1 62 ? -20.875 -14.914 -10.07 1 98.12 62 HIS B N 1
ATOM 3103 C CA . HIS B 1 62 ? -22.125 -14.75 -9.328 1 98.12 62 HIS B CA 1
ATOM 3104 C C . HIS B 1 62 ? -23.188 -15.719 -9.828 1 98.12 62 HIS B C 1
ATOM 3106 O O . HIS B 1 62 ? -23.922 -16.312 -9.023 1 98.12 62 HIS B O 1
ATOM 3112 N N . SER B 1 63 ? -23.281 -15.891 -11.102 1 97.31 63 SER B N 1
ATOM 3113 C CA . SER B 1 63 ? -24.266 -16.781 -11.703 1 97.31 63 SER B CA 1
ATOM 3114 C C . SER B 1 63 ? -24.016 -18.234 -11.305 1 97.31 63 SER B C 1
ATOM 3116 O O . SER B 1 63 ? -24.891 -19.078 -11.477 1 97.31 63 SER B O 1
ATOM 3118 N N . ARG B 1 64 ? -22.891 -18.531 -10.68 1 96.12 64 ARG B N 1
ATOM 3119 C CA . ARG B 1 64 ? -22.516 -19.891 -10.312 1 96.12 64 ARG B CA 1
ATOM 3120 C C . ARG B 1 64 ? -22.312 -20.016 -8.805 1 96.12 64 ARG B C 1
ATOM 3122 O O . ARG B 1 64 ? -21.656 -20.953 -8.336 1 96.12 64 ARG B O 1
ATOM 3129 N N . SER B 1 65 ? -22.703 -18.984 -8.07 1 96.44 65 SER B N 1
ATOM 3130 C CA . SER B 1 65 ? -22.656 -18.953 -6.609 1 96.44 65 SER B CA 1
ATOM 3131 C C . SER B 1 65 ? -21.234 -18.812 -6.102 1 96.44 65 SER B C 1
ATOM 3133 O O . SER B 1 65 ? -20.859 -19.406 -5.086 1 96.44 65 SER B O 1
ATOM 3135 N N . TRP B 1 66 ? -20.422 -18.219 -6.945 1 98.38 66 TRP B N 1
ATOM 3136 C CA . TRP B 1 66 ? -19.078 -17.797 -6.559 1 98.38 66 TRP B CA 1
ATOM 3137 C C . TRP B 1 66 ? -19.016 -16.281 -6.406 1 98.38 66 TRP B C 1
ATOM 3139 O O . TRP B 1 66 ? -19.75 -15.555 -7.066 1 98.38 66 TRP B O 1
ATOM 3149 N N . SER B 1 67 ? -18.234 -15.773 -5.555 1 98.56 67 SER B N 1
ATOM 3150 C CA . SER B 1 67 ? -17.906 -14.352 -5.504 1 98.56 67 SER B CA 1
ATOM 3151 C C . SER B 1 67 ? -16.469 -14.102 -5.934 1 98.56 67 SER B C 1
ATOM 3153 O O . SER B 1 67 ? -15.633 -15.008 -5.875 1 98.56 67 SER B O 1
ATOM 3155 N N . LEU B 1 68 ? -16.203 -12.961 -6.484 1 98.88 68 LEU B N 1
ATOM 3156 C CA . LEU B 1 68 ? -14.867 -12.492 -6.809 1 98.88 68 LEU B CA 1
ATOM 3157 C C . LEU B 1 68 ? -14.258 -11.727 -5.637 1 98.88 68 LEU B C 1
ATOM 3159 O O . LEU B 1 68 ? -14.812 -10.719 -5.195 1 98.88 68 LEU B O 1
ATOM 3163 N N . VAL B 1 69 ? -13.141 -12.211 -5.156 1 98.88 69 VAL B N 1
ATOM 3164 C CA . VAL B 1 69 ? -12.438 -11.562 -4.059 1 98.88 69 VAL B CA 1
ATOM 3165 C C . VAL B 1 69 ? -11.078 -11.055 -4.547 1 98.88 69 VAL B C 1
ATOM 3167 O O . VAL B 1 69 ? -10.344 -11.781 -5.215 1 98.88 69 VAL B O 1
ATOM 3170 N N . GLN B 1 70 ? -10.797 -9.812 -4.289 1 98.81 70 GLN B N 1
ATOM 3171 C CA . GLN B 1 70 ? -9.508 -9.203 -4.59 1 98.81 70 GLN B CA 1
ATOM 3172 C C . GLN B 1 70 ? -8.836 -8.688 -3.322 1 98.81 70 GLN B C 1
ATOM 3174 O O . GLN B 1 70 ? -9.258 -7.68 -2.752 1 98.81 70 GLN B O 1
ATOM 3179 N N . PRO B 1 71 ? -7.789 -9.344 -2.863 1 98.56 71 PRO B N 1
ATOM 3180 C CA . PRO B 1 71 ? -7.051 -8.836 -1.704 1 98.56 71 PRO B CA 1
ATOM 3181 C C . PRO B 1 71 ? -6.027 -7.762 -2.08 1 98.56 71 PRO B C 1
ATOM 3183 O O . PRO B 1 71 ? -5.395 -7.852 -3.135 1 98.56 71 PRO B O 1
ATOM 3186 N N . GLN B 1 72 ? -5.965 -6.699 -1.273 1 98.38 72 GLN B N 1
ATOM 3187 C CA . GLN B 1 72 ? -4.824 -5.793 -1.314 1 98.38 72 GLN B CA 1
ATOM 3188 C C . GLN B 1 72 ? -3.578 -6.445 -0.717 1 98.38 72 GLN B C 1
ATOM 3190 O O . GLN B 1 72 ? -3.592 -6.879 0.437 1 98.38 72 GLN B O 1
ATOM 3195 N N . LEU B 1 73 ? -2.535 -6.59 -1.539 1 98 73 LEU B N 1
ATOM 3196 C CA . LEU B 1 73 ? -1.252 -7.07 -1.036 1 98 73 LEU B CA 1
ATOM 3197 C C . LEU B 1 73 ? -0.272 -5.914 -0.861 1 98 73 LEU B C 1
ATOM 3199 O O . LEU B 1 73 ? -0.383 -4.891 -1.542 1 98 73 LEU B O 1
ATOM 3203 N N . THR B 1 74 ? 0.707 -6.098 0.017 1 97.19 74 THR B N 1
ATOM 3204 C CA . THR B 1 74 ? 1.747 -5.102 0.245 1 97.19 74 THR B CA 1
ATOM 3205 C C . THR B 1 74 ? 2.52 -4.82 -1.04 1 97.19 74 THR B C 1
ATOM 3207 O O . THR B 1 74 ? 2.979 -3.699 -1.264 1 97.19 74 THR B O 1
ATOM 3210 N N . CYS B 1 75 ? 2.5 -5.785 -1.952 1 97.19 75 CYS B N 1
ATOM 3211 C CA . CYS B 1 75 ? 3.344 -5.719 -3.139 1 97.19 75 CYS B CA 1
ATOM 3212 C C . CYS B 1 75 ? 2.621 -5.02 -4.285 1 97.19 75 CYS B C 1
ATOM 3214 O O . CYS B 1 75 ? 3.232 -4.695 -5.305 1 97.19 75 CYS B O 1
ATOM 3216 N N . ASN B 1 76 ? 1.293 -4.797 -4.156 1 98 76 ASN B N 1
ATOM 3217 C CA . ASN B 1 76 ? 0.57 -4.203 -5.277 1 98 76 ASN B CA 1
ATOM 3218 C C . ASN B 1 76 ? 1.177 -2.867 -5.691 1 98 76 ASN B C 1
ATOM 3220 O O . ASN B 1 76 ? 1.863 -2.219 -4.898 1 98 76 ASN B O 1
ATOM 3224 N N . LEU B 1 77 ? 0.987 -2.445 -6.941 1 97.56 77 LEU B N 1
ATOM 3225 C CA . LEU B 1 77 ? 1.566 -1.241 -7.531 1 97.56 77 LEU B CA 1
ATOM 3226 C C . LEU B 1 77 ? 3.086 -1.257 -7.414 1 97.56 77 LEU B C 1
ATOM 3228 O O . LEU B 1 77 ? 3.74 -2.186 -7.891 1 97.56 77 LEU B O 1
ATOM 3232 N N . GLY B 1 78 ? 3.697 -0.293 -6.852 1 97.12 78 GLY B N 1
ATOM 3233 C CA . GLY B 1 78 ? 5.148 -0.204 -6.805 1 97.12 78 GLY B CA 1
ATOM 3234 C C . GLY B 1 78 ? 5.766 -1.052 -5.707 1 97.12 78 GLY B C 1
ATOM 3235 O O . GLY B 1 78 ? 6.984 -1.216 -5.656 1 97.12 78 GLY B O 1
ATOM 3236 N N . GLY B 1 79 ? 4.953 -1.681 -4.836 1 97.38 79 GLY B N 1
ATOM 3237 C CA . GLY B 1 79 ? 5.453 -2.463 -3.717 1 97.38 79 GLY B CA 1
ATOM 3238 C C . GLY B 1 79 ? 6.219 -3.699 -4.148 1 97.38 79 GLY B C 1
ATOM 3239 O O . GLY B 1 79 ? 7.039 -4.223 -3.391 1 97.38 79 GLY B O 1
ATOM 3240 N N . TYR B 1 80 ? 6.031 -4.184 -5.418 1 97.62 80 TYR B N 1
ATOM 3241 C CA . TYR B 1 80 ? 6.637 -5.43 -5.875 1 97.62 80 TYR B CA 1
ATOM 3242 C C . TYR B 1 80 ? 8.156 -5.359 -5.809 1 97.62 80 TYR B C 1
ATOM 3244 O O . TYR B 1 80 ? 8.82 -6.375 -5.609 1 97.62 80 TYR B O 1
ATOM 3252 N N . GLY B 1 81 ? 8.758 -4.141 -5.875 1 97.94 81 GLY B N 1
ATOM 3253 C CA . GLY B 1 81 ? 10.203 -3.994 -5.887 1 97.94 81 GLY B CA 1
ATOM 3254 C C . GLY B 1 81 ? 10.852 -4.391 -4.574 1 97.94 81 GLY B C 1
ATOM 3255 O O . GLY B 1 81 ? 12.031 -4.734 -4.539 1 97.94 81 GLY B O 1
ATOM 3256 N N . GLN B 1 82 ? 10.055 -4.367 -3.512 1 97.5 82 GLN B N 1
ATOM 3257 C CA . GLN B 1 82 ? 10.609 -4.625 -2.188 1 97.5 82 GLN B CA 1
ATOM 3258 C C . GLN B 1 82 ? 10 -5.883 -1.571 1 97.5 82 GLN B C 1
ATOM 3260 O O . GLN B 1 82 ? 10.25 -6.188 -0.404 1 97.5 82 GLN B O 1
ATOM 3265 N N . CYS B 1 83 ? 9.172 -6.551 -2.314 1 97.69 83 CYS B N 1
ATOM 3266 C CA . CYS B 1 83 ? 8.461 -7.723 -1.821 1 97.69 83 CYS B CA 1
ATOM 3267 C C . CYS B 1 83 ? 9.023 -9 -2.432 1 97.69 83 CYS B C 1
ATOM 3269 O O . CYS B 1 83 ? 9.797 -8.945 -3.391 1 97.69 83 CYS B O 1
ATOM 3271 N N . THR B 1 84 ? 8.734 -10.141 -1.842 1 97.88 84 THR B N 1
ATOM 3272 C CA . THR B 1 84 ? 9.078 -11.461 -2.344 1 97.88 84 THR B CA 1
ATOM 3273 C C . THR B 1 84 ? 7.82 -12.266 -2.668 1 97.88 84 THR B C 1
ATOM 3275 O O . THR B 1 84 ? 6.742 -11.969 -2.145 1 97.88 84 THR B O 1
ATOM 3278 N N . LEU B 1 85 ? 7.922 -13.25 -3.549 1 97.75 85 LEU B N 1
ATOM 3279 C CA . LEU B 1 85 ? 6.801 -14.133 -3.852 1 97.75 85 LEU B CA 1
ATOM 3280 C C . LEU B 1 85 ? 6.344 -14.883 -2.605 1 97.75 85 LEU B C 1
ATOM 3282 O O . LEU B 1 85 ? 5.145 -15.07 -2.391 1 97.75 85 LEU B O 1
ATOM 3286 N N . GLU B 1 86 ? 7.344 -15.281 -1.824 1 97.12 86 GLU B N 1
ATOM 3287 C CA . GLU B 1 86 ? 6.977 -15.992 -0.601 1 97.12 86 GLU B CA 1
ATOM 3288 C C . GLU B 1 86 ? 6.227 -15.078 0.362 1 97.12 86 GLU B C 1
ATOM 3290 O O . GLU B 1 86 ? 5.262 -15.5 1.003 1 97.12 86 GLU B O 1
ATOM 3295 N N . GLY B 1 87 ? 6.703 -13.867 0.503 1 96.94 87 GLY B N 1
ATOM 3296 C CA . GLY B 1 87 ? 5.941 -12.914 1.293 1 96.94 87 GLY B CA 1
ATOM 3297 C C . GLY B 1 87 ? 4.516 -12.734 0.807 1 96.94 87 GLY B C 1
ATOM 3298 O O . GLY B 1 87 ? 3.584 -12.664 1.611 1 96.94 87 GLY B O 1
ATOM 3299 N N . ASP B 1 88 ? 4.301 -12.625 -0.5 1 97.75 88 ASP B N 1
ATOM 3300 C CA . ASP B 1 88 ? 2.967 -12.555 -1.085 1 97.75 88 ASP B CA 1
ATOM 3301 C C . ASP B 1 88 ? 2.141 -13.789 -0.723 1 97.75 88 ASP B C 1
ATOM 3303 O O . ASP B 1 88 ? 0.961 -13.672 -0.38 1 97.75 88 ASP B O 1
ATOM 3307 N N . ALA B 1 89 ? 2.785 -14.953 -0.858 1 97.69 89 ALA B N 1
ATOM 3308 C CA . ALA B 1 89 ? 2.111 -16.219 -0.56 1 97.69 89 ALA B CA 1
ATOM 3309 C C . ALA B 1 89 ? 1.6 -16.234 0.878 1 97.69 89 ALA B C 1
ATOM 3311 O O . ALA B 1 89 ? 0.493 -16.703 1.144 1 97.69 89 ALA B O 1
ATOM 3312 N N . ARG B 1 90 ? 2.355 -15.719 1.765 1 96.19 90 ARG B N 1
ATOM 3313 C CA . ARG B 1 90 ? 1.963 -15.688 3.17 1 96.19 90 ARG B CA 1
ATOM 3314 C C . ARG B 1 90 ? 0.792 -14.734 3.391 1 96.19 90 ARG B C 1
ATOM 3316 O O . ARG B 1 90 ? -0.11 -15.023 4.18 1 96.19 90 ARG B O 1
ATOM 3323 N N . GLU B 1 91 ? 0.829 -13.586 2.756 1 96.75 91 GLU B N 1
ATOM 3324 C CA . GLU B 1 91 ? -0.304 -12.672 2.85 1 96.75 91 GLU B CA 1
ATOM 3325 C C . GLU B 1 91 ? -1.562 -13.281 2.242 1 96.75 91 GLU B C 1
ATOM 3327 O O . GLU B 1 91 ? -2.658 -13.133 2.785 1 96.75 91 GLU B O 1
ATOM 3332 N N . LEU B 1 92 ? -1.399 -14.008 1.099 1 97.81 92 LEU B N 1
ATOM 3333 C CA . LEU B 1 92 ? -2.523 -14.703 0.483 1 97.81 92 LEU B CA 1
ATOM 3334 C C . LEU B 1 92 ? -3.072 -15.781 1.415 1 97.81 92 LEU B C 1
ATOM 3336 O O . LEU B 1 92 ? -4.285 -15.984 1.489 1 97.81 92 LEU B O 1
ATOM 3340 N N . ALA B 1 93 ? -2.184 -16.469 2.123 1 96.81 93 ALA B N 1
ATOM 3341 C CA . ALA B 1 93 ? -2.615 -17.484 3.08 1 96.81 93 ALA B CA 1
ATOM 3342 C C . ALA B 1 93 ? -3.461 -16.875 4.191 1 96.81 93 ALA B C 1
ATOM 3344 O O . ALA B 1 93 ? -4.461 -17.453 4.613 1 96.81 93 ALA B O 1
ATOM 3345 N N . ALA B 1 94 ? -3.039 -15.688 4.664 1 95.62 94 ALA B N 1
ATOM 3346 C CA . ALA B 1 94 ? -3.828 -14.984 5.672 1 95.62 94 ALA B CA 1
ATOM 3347 C C . ALA B 1 94 ? -5.223 -14.648 5.141 1 95.62 94 ALA B C 1
ATOM 3349 O O . ALA B 1 94 ? -6.219 -14.836 5.844 1 95.62 94 ALA B O 1
ATOM 3350 N N . CYS B 1 95 ? -5.273 -14.188 3.926 1 97.06 95 CYS B N 1
ATOM 3351 C CA . CYS B 1 95 ? -6.555 -13.844 3.322 1 97.06 95 CYS B CA 1
ATOM 3352 C C . CYS B 1 95 ? -7.43 -15.078 3.152 1 97.06 95 CYS B C 1
ATOM 3354 O O . CYS B 1 95 ? -8.609 -15.07 3.52 1 97.06 95 CYS B O 1
ATOM 3356 N N . ILE B 1 96 ? -6.867 -16.156 2.615 1 97.62 96 ILE B N 1
ATOM 3357 C CA . ILE B 1 96 ? -7.625 -17.375 2.334 1 97.62 96 ILE B CA 1
ATOM 3358 C C . ILE B 1 96 ? -8.086 -18 3.645 1 97.62 96 ILE B C 1
ATOM 3360 O O . ILE B 1 96 ? -9.219 -18.484 3.74 1 97.62 96 ILE B O 1
ATOM 3364 N N . SER B 1 97 ? -7.234 -18 4.668 1 96.38 97 SER B N 1
ATOM 3365 C CA . SER B 1 97 ? -7.656 -18.484 5.984 1 96.38 97 SER B CA 1
ATOM 3366 C C . SER B 1 97 ? -8.828 -17.656 6.512 1 96.38 97 SER B C 1
ATOM 3368 O O . SER B 1 97 ? -9.781 -18.219 7.059 1 96.38 97 SER B O 1
ATOM 3370 N N . HIS B 1 98 ? -8.719 -16.375 6.371 1 95.31 98 HIS B N 1
ATOM 3371 C CA . HIS B 1 98 ? -9.82 -15.492 6.758 1 95.31 98 HIS B CA 1
ATOM 3372 C C . HIS B 1 98 ? -11.102 -15.852 6.027 1 95.31 98 HIS B C 1
ATOM 3374 O O . HIS B 1 98 ? -12.18 -15.898 6.633 1 95.31 98 HIS B O 1
ATOM 3380 N N . LEU B 1 99 ? -11.023 -16.109 4.742 1 96.75 99 LEU B N 1
ATOM 3381 C CA . LEU B 1 99 ? -12.188 -16.453 3.932 1 96.75 99 LEU B CA 1
ATOM 3382 C C . LEU B 1 99 ? -12.781 -17.797 4.375 1 96.75 99 LEU B C 1
ATOM 3384 O O . LEU B 1 99 ? -14 -17.953 4.395 1 96.75 99 LEU B O 1
ATOM 3388 N N . HIS B 1 100 ? -11.914 -18.781 4.73 1 96.75 100 HIS B N 1
ATOM 3389 C CA . HIS B 1 100 ? -12.406 -20.047 5.234 1 96.75 100 HIS B CA 1
ATOM 3390 C C . HIS B 1 100 ? -13.195 -19.859 6.523 1 96.75 100 HIS B C 1
ATOM 3392 O O . HIS B 1 100 ? -14.164 -20.578 6.773 1 96.75 100 HIS B O 1
ATOM 3398 N N . ASN B 1 101 ? -12.781 -18.906 7.301 1 94.44 101 ASN B N 1
ATOM 3399 C CA . ASN B 1 101 ? -13.461 -18.625 8.555 1 94.44 101 ASN B CA 1
ATOM 3400 C C . ASN B 1 101 ? -14.789 -17.906 8.328 1 94.44 101 ASN B C 1
ATOM 3402 O O . ASN B 1 101 ? -15.773 -18.172 9.031 1 94.44 101 ASN B O 1
ATOM 3406 N N . THR B 1 102 ? -14.812 -17.047 7.363 1 94.12 102 THR B N 1
ATOM 3407 C CA . THR B 1 102 ? -15.992 -16.203 7.16 1 94.12 102 THR B CA 1
ATOM 3408 C C . THR B 1 102 ? -16.984 -16.891 6.227 1 94.12 102 THR B C 1
ATOM 3410 O O . THR B 1 102 ? -18.172 -16.562 6.223 1 94.12 102 THR B O 1
ATOM 3413 N N . LYS B 1 103 ? -16.484 -17.828 5.391 1 95.44 103 LYS B N 1
ATOM 3414 C CA . LYS B 1 103 ? -17.312 -18.625 4.48 1 95.44 103 LYS B CA 1
ATOM 3415 C C . LYS B 1 103 ? -17.078 -20.109 4.695 1 95.44 103 LYS B C 1
ATOM 3417 O O . LYS B 1 103 ? -16.594 -20.812 3.799 1 95.44 103 LYS B O 1
ATOM 3422 N N . PRO B 1 104 ? -17.562 -20.578 5.809 1 94.19 104 PRO B N 1
ATOM 3423 C CA . PRO B 1 104 ? -17.281 -21.984 6.121 1 94.19 104 PRO B CA 1
ATOM 3424 C C . PRO B 1 104 ? -17.828 -22.938 5.062 1 94.19 104 PRO B C 1
ATOM 3426 O O . PRO B 1 104 ? -18.938 -22.75 4.57 1 94.19 104 PRO B O 1
ATOM 3429 N N . GLY B 1 105 ? -17 -23.859 4.676 1 93.62 105 GLY B N 1
ATOM 3430 C CA . GLY B 1 105 ? -17.406 -24.891 3.738 1 93.62 105 GLY B CA 1
ATOM 3431 C C . GLY B 1 105 ? -17.281 -24.469 2.287 1 93.62 105 GLY B C 1
ATOM 3432 O O . GLY B 1 105 ? -17.516 -25.266 1.377 1 93.62 105 GLY B O 1
ATOM 3433 N N . GLY B 1 106 ? -16.938 -23.234 2.104 1 96.25 106 GLY B N 1
ATOM 3434 C CA . GLY B 1 106 ? -16.812 -22.719 0.746 1 96.25 106 GLY B CA 1
ATOM 3435 C C . GLY B 1 106 ? -15.539 -23.172 0.056 1 96.25 106 GLY B C 1
ATOM 3436 O O . GLY B 1 106 ? -14.492 -23.328 0.699 1 96.25 106 GLY B O 1
ATOM 3437 N N . LYS B 1 107 ? -15.641 -23.359 -1.244 1 97.81 107 LYS B N 1
ATOM 3438 C CA . LYS B 1 107 ? -14.453 -23.625 -2.061 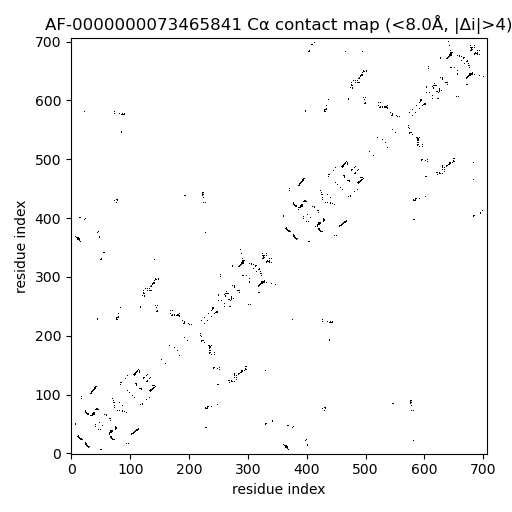1 97.81 107 LYS B CA 1
ATOM 3439 C C . LYS B 1 107 ? -13.719 -22.328 -2.406 1 97.81 107 LYS B C 1
ATOM 3441 O O . LYS B 1 107 ? -14.344 -21.266 -2.51 1 97.81 107 LYS B O 1
ATOM 3446 N N . VAL B 1 108 ? -12.461 -22.453 -2.57 1 98.5 108 VAL B N 1
ATOM 3447 C CA . VAL B 1 108 ? -11.617 -21.328 -2.936 1 98.5 108 VAL B CA 1
ATOM 3448 C C . VAL B 1 108 ? -10.789 -21.672 -4.168 1 98.5 108 VAL B C 1
ATOM 3450 O O . VAL B 1 108 ? -10.133 -22.719 -4.207 1 98.5 108 VAL B O 1
ATOM 3453 N N . VAL B 1 109 ? -10.852 -20.906 -5.195 1 98.88 109 VAL B N 1
ATOM 3454 C CA . VAL B 1 109 ? -9.984 -20.969 -6.363 1 98.88 109 VAL B CA 1
ATOM 3455 C C . VAL B 1 109 ? -9.078 -19.75 -6.418 1 98.88 109 VAL B C 1
ATOM 3457 O O . VAL B 1 109 ? -9.539 -18.625 -6.203 1 98.88 109 VAL B O 1
ATOM 3460 N N . LEU B 1 110 ? -7.809 -19.891 -6.578 1 98.88 110 LEU B N 1
ATOM 3461 C CA . LEU B 1 110 ? -6.844 -18.812 -6.727 1 98.88 110 LEU B CA 1
ATOM 3462 C C . LEU B 1 110 ? -6.531 -18.547 -8.195 1 98.88 110 LEU B C 1
ATOM 3464 O O . LEU B 1 110 ? -6.082 -19.453 -8.906 1 98.88 110 LEU B O 1
ATOM 3468 N N . MET B 1 111 ? -6.848 -17.375 -8.695 1 98.94 111 MET B N 1
ATOM 3469 C CA . MET B 1 111 ? -6.586 -17 -10.078 1 98.94 111 MET B CA 1
ATOM 3470 C C . MET B 1 111 ? -5.562 -15.875 -10.148 1 98.94 111 MET B C 1
ATOM 3472 O O . MET B 1 111 ? -5.777 -14.797 -9.602 1 98.94 111 MET B O 1
ATOM 3476 N N . GLY B 1 112 ? -4.461 -16.125 -10.758 1 98.88 112 GLY B N 1
ATOM 3477 C CA . GLY B 1 112 ? -3.424 -15.117 -10.938 1 98.88 112 GLY B CA 1
ATOM 3478 C C . GLY B 1 112 ? -3.377 -14.57 -12.352 1 98.88 112 GLY B C 1
ATOM 3479 O O . GLY B 1 112 ? -3.605 -15.297 -13.32 1 98.88 112 GLY B O 1
ATOM 3480 N N . HIS B 1 113 ? -3.117 -13.297 -12.477 1 98.81 113 HIS B N 1
ATOM 3481 C CA . HIS B 1 113 ? -2.781 -12.641 -13.734 1 98.81 113 HIS B CA 1
ATOM 3482 C C . HIS B 1 113 ? -1.308 -12.25 -13.773 1 98.81 113 HIS B C 1
ATOM 3484 O O . HIS B 1 113 ? -0.81 -11.594 -12.859 1 98.81 113 HIS B O 1
ATOM 3490 N N . SER B 1 114 ? -0.633 -12.594 -14.883 1 98.25 114 SER B N 1
ATOM 3491 C CA . SER B 1 114 ? 0.763 -12.195 -15.031 1 98.25 114 SER B CA 1
ATOM 3492 C C . SER B 1 114 ? 1.593 -12.633 -13.828 1 98.25 114 SER B C 1
ATOM 3494 O O . SER B 1 114 ? 1.6 -13.812 -13.477 1 98.25 114 SER B O 1
ATOM 3496 N N . THR B 1 115 ? 2.191 -11.688 -13.07 1 98.06 115 THR B N 1
ATOM 3497 C CA . THR B 1 115 ? 2.969 -12.086 -11.898 1 98.06 115 THR B CA 1
ATOM 3498 C C . THR B 1 115 ? 2.07 -12.719 -10.844 1 98.06 115 THR B C 1
ATOM 3500 O O . THR B 1 115 ? 2.545 -13.461 -9.984 1 98.06 115 THR B O 1
ATOM 3503 N N . GLY B 1 116 ? 0.785 -12.492 -10.914 1 98.69 116 GLY B N 1
ATOM 3504 C CA . GLY B 1 116 ? -0.154 -13.203 -10.062 1 98.69 116 GLY B CA 1
ATOM 3505 C C . GLY B 1 116 ? -0.101 -14.711 -10.25 1 98.69 116 GLY B C 1
ATOM 3506 O O . GLY B 1 116 ? -0.437 -15.469 -9.336 1 98.69 116 GLY B O 1
ATOM 3507 N N . CYS B 1 117 ? 0.302 -15.188 -11.461 1 98.88 117 CYS B N 1
ATOM 3508 C CA . CYS B 1 117 ? 0.499 -16.609 -11.695 1 98.88 117 CYS B CA 1
ATOM 3509 C C . CYS B 1 117 ? 1.661 -17.156 -10.867 1 98.88 117 CYS B C 1
ATOM 3511 O O . CYS B 1 117 ? 1.578 -18.25 -10.305 1 98.88 117 CYS B O 1
ATOM 3513 N N . GLN B 1 118 ? 2.797 -16.344 -10.82 1 98.69 118 GLN B N 1
ATOM 3514 C CA . GLN B 1 118 ? 3.916 -16.719 -9.961 1 98.69 118 GLN B CA 1
ATOM 3515 C C . GLN B 1 118 ? 3.494 -16.766 -8.492 1 98.69 118 GLN B C 1
ATOM 3517 O O . GLN B 1 118 ? 3.943 -17.641 -7.742 1 98.69 118 GLN B O 1
ATOM 3522 N N . ASN B 1 119 ? 2.611 -15.867 -8.094 1 98.69 119 ASN B N 1
ATOM 3523 C CA . ASN B 1 119 ? 2.08 -15.883 -6.73 1 98.69 119 ASN B CA 1
ATOM 3524 C C . ASN B 1 119 ? 1.317 -17.172 -6.445 1 98.69 119 ASN B C 1
ATOM 3526 O O . ASN B 1 119 ? 1.447 -17.75 -5.367 1 98.69 119 ASN B O 1
ATOM 3530 N N . ALA B 1 120 ? 0.482 -17.609 -7.418 1 98.81 120 ALA B N 1
ATOM 3531 C CA . ALA B 1 120 ? -0.294 -18.844 -7.234 1 98.81 120 ALA B CA 1
ATOM 3532 C C . ALA B 1 120 ? 0.621 -20.047 -7.078 1 98.81 120 ALA B C 1
ATOM 3534 O O . ALA B 1 120 ? 0.397 -20.891 -6.211 1 98.81 120 ALA B O 1
ATOM 3535 N N . ILE B 1 121 ? 1.695 -20.125 -7.91 1 98.75 121 ILE B N 1
ATOM 3536 C CA . ILE B 1 121 ? 2.656 -21.219 -7.809 1 98.75 121 ILE B CA 1
ATOM 3537 C C . ILE B 1 121 ? 3.371 -21.156 -6.461 1 98.75 121 ILE B C 1
ATOM 3539 O O . ILE B 1 121 ? 3.42 -22.141 -5.73 1 98.75 121 ILE B O 1
ATOM 3543 N N . ALA B 1 122 ? 3.871 -19.953 -6.105 1 98.25 122 ALA B N 1
ATOM 3544 C CA . ALA B 1 122 ? 4.582 -19.781 -4.844 1 98.25 122 ALA B CA 1
ATOM 3545 C C . ALA B 1 122 ? 3.709 -20.188 -3.658 1 98.25 122 ALA B C 1
ATOM 3547 O O . ALA B 1 122 ? 4.188 -20.797 -2.705 1 98.25 122 ALA B O 1
ATOM 3548 N N . TYR B 1 123 ? 2.449 -19.828 -3.701 1 97.88 123 TYR B N 1
ATOM 3549 C CA . TYR B 1 123 ? 1.495 -20.172 -2.654 1 97.88 123 TYR B CA 1
ATOM 3550 C C . TYR B 1 123 ? 1.479 -21.688 -2.412 1 97.88 123 TYR B C 1
ATOM 3552 O O . TYR B 1 123 ? 1.453 -22.125 -1.265 1 97.88 123 TYR B O 1
ATOM 3560 N N . LEU B 1 124 ? 1.571 -22.453 -3.449 1 98.25 124 LEU B N 1
ATOM 3561 C CA . LEU B 1 124 ? 1.37 -23.891 -3.406 1 98.25 124 LEU B CA 1
ATOM 3562 C C . LEU B 1 124 ? 2.689 -24.609 -3.164 1 98.25 124 LEU B C 1
ATOM 3564 O O . LEU B 1 124 ? 2.709 -25.828 -2.986 1 98.25 124 LEU B O 1
ATOM 3568 N N . LEU B 1 125 ? 3.814 -23.875 -3.115 1 97.75 125 LEU B N 1
ATOM 3569 C CA . LEU B 1 125 ? 5.105 -24.531 -2.932 1 97.75 125 LEU B CA 1
ATOM 3570 C C . LEU B 1 125 ? 5.258 -25.047 -1.503 1 97.75 125 LEU B C 1
ATOM 3572 O O . LEU B 1 125 ? 6.031 -25.969 -1.248 1 97.75 125 LEU B O 1
ATOM 3576 N N . SER B 1 126 ? 4.555 -24.438 -0.563 1 95.06 126 SER B N 1
ATOM 3577 C CA . SER B 1 126 ? 4.527 -24.906 0.816 1 95.06 126 SER B CA 1
ATOM 3578 C C . SER B 1 126 ? 3.439 -25.953 1.019 1 95.06 126 SER B C 1
ATOM 3580 O O . SER B 1 126 ? 2.248 -25.641 0.947 1 95.06 126 SER B O 1
ATOM 3582 N N . SER B 1 127 ? 3.854 -27.125 1.354 1 94.06 127 SER B N 1
ATOM 3583 C CA . SER B 1 127 ? 2.881 -28.188 1.593 1 94.06 127 SER B CA 1
ATOM 3584 C C . SER B 1 127 ? 2.033 -27.891 2.826 1 94.06 127 SER B C 1
ATOM 3586 O O . SER B 1 127 ? 0.838 -28.188 2.85 1 94.06 127 SER B O 1
ATOM 3588 N N . LYS B 1 128 ? 2.648 -27.297 3.783 1 92.94 128 LYS B N 1
ATOM 3589 C CA . LYS B 1 128 ? 1.933 -26.938 5 1 92.94 128 LYS B CA 1
ATOM 3590 C C . LYS B 1 128 ? 0.858 -25.891 4.715 1 92.94 128 LYS B C 1
ATOM 3592 O O . LYS B 1 128 ? -0.286 -26.031 5.152 1 92.94 128 LYS B O 1
ATOM 3597 N N . ARG B 1 129 ? 1.222 -24.844 3.99 1 92.69 129 ARG B N 1
ATOM 3598 C CA . ARG B 1 129 ? 0.287 -23.797 3.623 1 92.69 129 ARG B CA 1
ATOM 3599 C C . ARG B 1 129 ? -0.834 -24.328 2.742 1 92.69 129 ARG B C 1
ATOM 3601 O O . ARG B 1 129 ? -2.002 -23.984 2.936 1 92.69 129 ARG B O 1
ATOM 3608 N N . ALA B 1 130 ? -0.512 -25.172 1.788 1 88.62 130 ALA B N 1
ATOM 3609 C CA . ALA B 1 130 ? -1.499 -25.766 0.891 1 88.62 130 ALA B CA 1
ATOM 3610 C C . ALA B 1 130 ? -2.537 -26.578 1.671 1 88.62 130 ALA B C 1
ATOM 3612 O O . ALA B 1 130 ? -3.697 -26.656 1.262 1 88.62 130 ALA B O 1
ATOM 3613 N N . LYS B 1 131 ? -2.111 -27.078 2.832 1 91.25 131 LYS B N 1
ATOM 3614 C CA . LYS B 1 131 ? -3.01 -27.875 3.66 1 91.25 131 LYS B CA 1
ATOM 3615 C C . LYS B 1 131 ? -3.803 -27 4.621 1 91.25 131 LYS B C 1
ATOM 3617 O O . LYS B 1 131 ? -5.02 -27.141 4.746 1 91.25 131 LYS B O 1
ATOM 3622 N N . SER B 1 132 ? -3.184 -26.047 5.262 1 91.5 132 SER B N 1
ATOM 3623 C CA . SER B 1 132 ? -3.811 -25.25 6.316 1 91.5 132 SER B CA 1
ATOM 3624 C C . SER B 1 132 ? -4.715 -24.172 5.734 1 91.5 132 SER B C 1
ATOM 3626 O O . SER B 1 132 ? -5.73 -23.812 6.336 1 91.5 132 SER B O 1
ATOM 3628 N N . ALA B 1 133 ? -4.328 -23.672 4.605 1 92.88 133 ALA B N 1
ATOM 3629 C CA . ALA B 1 133 ? -5.125 -22.703 3.85 1 92.88 133 ALA B CA 1
ATOM 3630 C C . ALA B 1 133 ? -5.441 -23.234 2.451 1 92.88 133 ALA B C 1
ATOM 3632 O O . ALA B 1 133 ? -5.043 -22.625 1.451 1 92.88 133 ALA B O 1
ATOM 3633 N N . ARG B 1 134 ? -6.223 -24.234 2.436 1 96.06 134 ARG B N 1
ATOM 3634 C CA . ARG B 1 134 ? -6.438 -25.078 1.26 1 96.06 134 ARG B CA 1
ATOM 3635 C C . ARG B 1 134 ? -7.219 -24.328 0.188 1 96.06 134 ARG B C 1
ATOM 3637 O O . ARG B 1 134 ? -8.117 -23.531 0.503 1 96.06 134 ARG B O 1
ATOM 3644 N N . ILE B 1 135 ? -6.785 -24.531 -1.003 1 98.38 135 ILE B N 1
ATOM 3645 C CA . ILE B 1 135 ? -7.578 -24.062 -2.139 1 98.38 135 ILE B CA 1
ATOM 3646 C C . ILE B 1 135 ? -8.031 -25.266 -2.969 1 98.38 135 ILE B C 1
ATOM 3648 O O . ILE B 1 135 ? -7.547 -26.375 -2.781 1 98.38 135 ILE B O 1
ATOM 3652 N N . HIS B 1 136 ? -9.016 -25.047 -3.812 1 98.31 136 HIS B N 1
ATOM 3653 C CA . HIS B 1 136 ? -9.672 -26.125 -4.535 1 98.31 136 HIS B CA 1
ATOM 3654 C C . HIS B 1 136 ? -9.344 -26.078 -6.02 1 98.31 136 HIS B C 1
ATOM 3656 O O . HIS B 1 136 ? -9.781 -26.938 -6.789 1 98.31 136 HIS B O 1
ATOM 3662 N N . GLY B 1 137 ? -8.562 -25.172 -6.465 1 98.62 137 GLY B N 1
ATOM 3663 C CA . GLY B 1 137 ? -8.094 -25.016 -7.832 1 98.62 137 GLY B CA 1
ATOM 3664 C C . GLY B 1 137 ? -7.266 -23.75 -8.031 1 98.62 137 GLY B C 1
ATOM 3665 O O . GLY B 1 137 ? -7.277 -22.859 -7.191 1 98.62 137 GLY B O 1
ATOM 3666 N N . ALA B 1 138 ? -6.547 -23.688 -9.094 1 98.88 138 ALA B N 1
ATOM 3667 C CA . ALA B 1 138 ? -5.742 -22.531 -9.469 1 98.88 138 ALA B CA 1
ATOM 3668 C C . ALA B 1 138 ? -5.844 -22.25 -10.961 1 98.88 138 ALA B C 1
ATOM 3670 O O . ALA B 1 138 ? -5.848 -23.172 -11.773 1 98.88 138 ALA B O 1
ATOM 3671 N N . ILE B 1 139 ? -6.02 -21.047 -11.32 1 98.94 139 ILE B N 1
ATOM 3672 C CA . ILE B 1 139 ? -6.031 -20.609 -12.711 1 98.94 139 ILE B CA 1
ATOM 3673 C C . ILE B 1 139 ? -4.879 -19.641 -12.961 1 98.94 139 ILE B C 1
ATOM 3675 O O . ILE B 1 139 ? -4.73 -18.641 -12.242 1 98.94 139 ILE B O 1
ATOM 3679 N N . LEU B 1 140 ? -4.031 -19.922 -13.867 1 98.94 140 LEU B N 1
ATOM 3680 C CA . LEU B 1 140 ? -2.924 -19.078 -14.289 1 98.94 140 LEU B CA 1
ATOM 3681 C C . LEU B 1 140 ? -3.262 -18.344 -15.586 1 98.94 140 LEU B C 1
ATOM 3683 O O . LEU B 1 140 ? -3.209 -18.938 -16.672 1 98.94 140 LEU B O 1
ATOM 3687 N N . GLN B 1 141 ? -3.678 -17.141 -15.492 1 98.88 141 GLN B N 1
ATOM 3688 C CA . GLN B 1 141 ? -4.008 -16.344 -16.672 1 98.88 141 GLN B CA 1
ATOM 3689 C C . GLN B 1 141 ? -2.834 -15.461 -17.078 1 98.88 141 GLN B C 1
ATOM 3691 O O . GLN B 1 141 ? -2.42 -14.578 -16.328 1 98.88 141 GLN B O 1
ATOM 3696 N N . ALA B 1 142 ? -2.301 -15.656 -18.281 1 98.75 142 ALA B N 1
ATOM 3697 C CA . ALA B 1 142 ? -1.15 -14.961 -18.859 1 98.75 142 ALA B CA 1
ATOM 3698 C C . ALA B 1 142 ? 0.122 -15.266 -18.078 1 98.75 142 ALA B C 1
ATOM 3700 O O . ALA B 1 142 ? 0.828 -14.344 -17.656 1 98.75 142 ALA B O 1
ATOM 3701 N N . PRO B 1 143 ? 0.368 -16.594 -17.828 1 98.56 143 PRO B N 1
ATOM 3702 C CA . PRO B 1 143 ? 1.606 -16.984 -17.156 1 98.56 143 PRO B CA 1
ATOM 3703 C C . PRO B 1 143 ? 2.848 -16.75 -18.016 1 98.56 143 PRO B C 1
ATOM 3705 O O . PRO B 1 143 ? 3.34 -17.672 -18.672 1 98.56 143 PRO B O 1
ATOM 3708 N N . VAL B 1 144 ? 3.449 -15.625 -17.938 1 98 144 VAL B N 1
ATOM 3709 C CA . VAL B 1 144 ? 4.586 -15.25 -18.766 1 98 144 VAL B CA 1
ATOM 3710 C C . VAL B 1 144 ? 5.867 -15.281 -17.938 1 98 144 VAL B C 1
ATOM 3712 O O . VAL B 1 144 ? 5.82 -15.312 -16.703 1 98 144 VAL B O 1
ATOM 3715 N N . SER B 1 145 ? 6.93 -15.375 -18.625 1 98 145 SER B N 1
ATOM 3716 C CA . SER B 1 145 ? 8.25 -15.297 -18.016 1 98 145 SER B CA 1
ATOM 3717 C C . SER B 1 145 ? 8.797 -13.875 -18.062 1 98 145 SER B C 1
ATOM 3719 O O . SER B 1 145 ? 9.195 -13.391 -19.125 1 98 145 SER B O 1
ATOM 3721 N N . ASP B 1 146 ? 8.914 -13.281 -16.875 1 96.94 146 ASP B N 1
ATOM 3722 C CA . ASP B 1 146 ? 9.547 -11.969 -16.797 1 96.94 146 ASP B CA 1
ATOM 3723 C C . ASP B 1 146 ? 11.008 -12.039 -17.219 1 96.94 146 ASP B C 1
ATOM 3725 O O . ASP B 1 146 ? 11.539 -11.094 -17.797 1 96.94 146 ASP B O 1
ATOM 3729 N N . ARG B 1 147 ? 11.594 -13.109 -17.016 1 97.62 147 ARG B N 1
ATOM 3730 C CA . ARG B 1 147 ? 12.984 -13.328 -17.406 1 97.62 147 ARG B CA 1
ATOM 3731 C C . ARG B 1 147 ? 13.141 -13.32 -18.922 1 97.62 147 ARG B C 1
ATOM 3733 O O . ARG B 1 147 ? 14.016 -12.641 -19.453 1 97.62 147 ARG B O 1
ATOM 3740 N N . GLU B 1 148 ? 12.312 -14.062 -19.578 1 97.38 148 GLU B N 1
ATOM 3741 C CA . GLU B 1 148 ? 12.406 -14.109 -21.031 1 97.38 148 GLU B CA 1
ATOM 3742 C C . GLU B 1 148 ? 12.086 -12.75 -21.656 1 97.38 148 GLU B C 1
ATOM 3744 O O . GLU B 1 148 ? 12.688 -12.359 -22.656 1 97.38 148 GLU B O 1
ATOM 3749 N N . PHE B 1 149 ? 11.109 -12.102 -21.078 1 96.81 149 PHE B N 1
ATOM 3750 C CA . PHE B 1 149 ? 10.805 -10.758 -21.547 1 96.81 149 PHE B CA 1
ATOM 3751 C C . PHE B 1 149 ? 12 -9.836 -21.375 1 96.81 149 PHE B C 1
ATOM 3753 O O . PHE B 1 149 ? 12.328 -9.047 -22.266 1 96.81 149 PHE B O 1
ATOM 3760 N N . TYR B 1 150 ? 12.617 -9.906 -20.203 1 97.19 150 TYR B N 1
ATOM 3761 C CA . TYR B 1 150 ? 13.836 -9.141 -19.938 1 97.19 150 TYR B CA 1
ATOM 3762 C C . TYR B 1 150 ? 14.914 -9.461 -20.969 1 97.19 150 TYR B C 1
ATOM 3764 O O . TYR B 1 150 ? 15.562 -8.555 -21.5 1 97.19 150 TYR B O 1
ATOM 3772 N N . GLU B 1 151 ? 15.102 -10.734 -21.25 1 96.75 151 GLU B N 1
ATOM 3773 C CA . GLU B 1 151 ? 16.094 -11.156 -22.234 1 96.75 151 GLU B CA 1
ATOM 3774 C C . GLU B 1 151 ? 15.766 -10.617 -23.625 1 96.75 151 GLU B C 1
ATOM 3776 O O . GLU B 1 151 ? 16.656 -10.203 -24.375 1 96.75 151 GLU B O 1
ATOM 3781 N N . MET B 1 152 ? 14.5 -10.68 -23.969 1 95.31 152 MET B N 1
ATOM 3782 C CA . MET B 1 152 ? 14.062 -10.125 -25.25 1 95.31 152 MET B CA 1
ATOM 3783 C C . MET B 1 152 ? 14.398 -8.641 -25.344 1 95.31 152 MET B C 1
ATOM 3785 O O . MET B 1 152 ? 14.914 -8.172 -26.359 1 95.31 152 MET B O 1
ATOM 3789 N N . GLN B 1 153 ? 14.102 -7.879 -24.203 1 95.19 153 GLN B N 1
ATOM 3790 C CA . GLN B 1 153 ? 14.422 -6.457 -24.156 1 95.19 153 GLN B CA 1
ATOM 3791 C C . GLN B 1 153 ? 15.93 -6.234 -24.234 1 95.19 153 GLN B C 1
ATOM 3793 O O . GLN B 1 153 ? 16.391 -5.32 -24.922 1 95.19 153 GLN B O 1
ATOM 3798 N N . ARG B 1 154 ? 16.656 -7.059 -23.516 1 96.56 154 ARG B N 1
ATOM 3799 C CA . ARG B 1 154 ? 18.109 -6.98 -23.516 1 96.56 154 ARG B CA 1
ATOM 3800 C C . ARG B 1 154 ? 18.688 -7.195 -24.922 1 96.56 154 ARG B C 1
ATOM 3802 O O . ARG B 1 154 ? 19.562 -6.449 -25.359 1 96.56 154 ARG B O 1
ATOM 3809 N N . ASP B 1 155 ? 18.234 -8.164 -25.562 1 95.31 155 ASP B N 1
ATOM 3810 C CA . ASP B 1 155 ? 18.719 -8.508 -26.891 1 95.31 155 ASP B CA 1
ATOM 3811 C C . ASP B 1 155 ? 18.438 -7.387 -27.891 1 95.31 155 ASP B C 1
ATOM 3813 O O . ASP B 1 155 ? 19.188 -7.18 -28.828 1 95.31 155 ASP B O 1
ATOM 3817 N N . ALA B 1 156 ? 17.312 -6.672 -27.734 1 95.62 156 ALA B N 1
ATOM 3818 C CA . ALA B 1 156 ? 16.906 -5.602 -28.656 1 95.62 156 ALA B CA 1
ATOM 3819 C C . ALA B 1 156 ? 17.594 -4.289 -28.297 1 95.62 156 ALA B C 1
ATOM 3821 O O . ALA B 1 156 ? 17.578 -3.342 -29.094 1 95.62 156 ALA B O 1
ATOM 3822 N N . ALA B 1 157 ? 18.188 -4.215 -27.078 1 96.88 157 ALA B N 1
ATOM 3823 C CA . ALA B 1 157 ? 18.781 -2.973 -26.578 1 96.88 157 ALA B CA 1
ATOM 3824 C C . ALA B 1 157 ? 20.078 -2.652 -27.297 1 96.88 157 ALA B C 1
ATOM 3826 O O . ALA B 1 157 ? 20.734 -3.547 -27.828 1 96.88 157 ALA B O 1
ATOM 3827 N N . GLU B 1 158 ? 20.484 -1.354 -27.328 1 97.56 158 GLU B N 1
ATOM 3828 C CA . GLU B 1 158 ? 21.797 -0.922 -27.812 1 97.56 158 GLU B CA 1
ATOM 3829 C C . GLU B 1 158 ? 22.922 -1.499 -26.953 1 97.56 158 GLU B C 1
ATOM 3831 O O . GLU B 1 158 ? 22.719 -1.804 -25.781 1 97.56 158 GLU B O 1
ATOM 3836 N N . PRO B 1 159 ? 24.078 -1.6 -27.5 1 96.94 159 PRO B N 1
ATOM 3837 C CA . PRO B 1 159 ? 25.188 -2.262 -26.812 1 96.94 159 PRO B CA 1
ATOM 3838 C C . PRO B 1 159 ? 25.453 -1.677 -25.422 1 96.94 159 PRO B C 1
ATOM 3840 O O . PRO B 1 159 ? 25.609 -2.424 -24.453 1 96.94 159 PRO B O 1
ATOM 3843 N N . CYS B 1 160 ? 25.469 -0.425 -25.344 1 96.81 160 CYS B N 1
ATOM 3844 C CA . CYS B 1 160 ? 25.75 0.206 -24.047 1 96.81 160 CYS B CA 1
ATOM 3845 C C . CYS B 1 160 ? 24.672 -0.136 -23.031 1 96.81 160 CYS B C 1
ATOM 3847 O O . CYS B 1 160 ? 24.969 -0.398 -21.859 1 96.81 160 CYS B O 1
ATOM 3849 N N . GLU B 1 161 ? 23.438 -0.098 -23.453 1 96.25 161 GLU B N 1
ATOM 3850 C CA . GLU B 1 161 ? 22.312 -0.449 -22.578 1 96.25 161 GLU B CA 1
ATOM 3851 C C . GLU B 1 161 ? 22.359 -1.93 -22.219 1 96.25 161 GLU B C 1
ATOM 3853 O O . GLU B 1 161 ? 22.047 -2.299 -21.078 1 96.25 161 GLU B O 1
ATOM 3858 N N . ARG B 1 162 ? 22.672 -2.764 -23.109 1 97.31 162 ARG B N 1
ATOM 3859 C CA . ARG B 1 162 ? 22.797 -4.195 -22.859 1 97.31 162 ARG B CA 1
ATOM 3860 C C . ARG B 1 162 ? 23.844 -4.477 -21.781 1 97.31 162 ARG B C 1
ATOM 3862 O O . ARG B 1 162 ? 23.609 -5.305 -20.891 1 97.31 162 ARG B O 1
ATOM 3869 N N . GLU B 1 163 ? 24.938 -3.797 -21.875 1 97.19 163 GLU B N 1
ATOM 3870 C CA . GLU B 1 163 ? 26 -3.951 -20.875 1 97.19 163 GLU B CA 1
ATOM 3871 C C . GLU B 1 163 ? 25.531 -3.523 -19.484 1 97.19 163 GLU B C 1
ATOM 3873 O O . GLU B 1 163 ? 25.828 -4.184 -18.5 1 97.19 163 GLU B O 1
ATOM 3878 N N . ARG B 1 164 ? 24.844 -2.445 -19.469 1 96.75 164 ARG B N 1
ATOM 3879 C CA . ARG B 1 164 ? 24.297 -1.963 -18.203 1 96.75 164 ARG B CA 1
ATOM 3880 C C . ARG B 1 164 ? 23.328 -2.98 -17.609 1 96.75 164 ARG B C 1
ATOM 3882 O O . ARG B 1 164 ? 23.359 -3.244 -16.406 1 96.75 164 ARG B O 1
ATOM 3889 N N . MET B 1 165 ? 22.484 -3.514 -18.453 1 97.5 165 MET B N 1
ATOM 3890 C CA . MET B 1 165 ? 21.531 -4.527 -18.016 1 97.5 165 MET B CA 1
ATOM 3891 C C . MET B 1 165 ? 22.25 -5.746 -17.438 1 97.5 165 MET B C 1
ATOM 3893 O O . MET B 1 165 ? 21.875 -6.262 -16.391 1 97.5 165 MET B O 1
ATOM 3897 N N . ASP B 1 166 ? 23.312 -6.176 -18.094 1 97.94 166 ASP B N 1
ATOM 3898 C CA . ASP B 1 166 ? 24.094 -7.316 -17.641 1 97.94 166 ASP B CA 1
ATOM 3899 C C . ASP B 1 166 ? 24.766 -7.023 -16.297 1 97.94 166 ASP B C 1
ATOM 3901 O O . ASP B 1 166 ? 24.766 -7.875 -15.398 1 97.94 166 ASP B O 1
ATOM 3905 N N . GLU B 1 167 ? 25.312 -5.852 -16.188 1 98.19 167 GLU B N 1
ATOM 3906 C CA . GLU B 1 167 ? 25.984 -5.457 -14.945 1 98.19 167 GLU B CA 1
ATOM 3907 C C . GLU B 1 167 ? 25 -5.418 -13.773 1 98.19 167 GLU B C 1
ATOM 3909 O O . GLU B 1 167 ? 25.344 -5.828 -12.664 1 98.19 167 GLU B O 1
ATOM 3914 N N . GLN B 1 168 ? 23.859 -4.898 -14.016 1 98 168 GLN B N 1
ATOM 3915 C CA . GLN B 1 168 ? 22.844 -4.82 -12.969 1 98 168 GLN B CA 1
ATOM 3916 C C . GLN B 1 168 ? 22.422 -6.211 -12.508 1 98 168 GLN B C 1
ATOM 3918 O O . GLN B 1 168 ? 22.297 -6.461 -11.305 1 98 168 GLN B O 1
ATOM 3923 N N . LEU B 1 169 ? 22.156 -7.102 -13.438 1 98.69 169 LEU B N 1
ATOM 3924 C CA . LEU B 1 169 ? 21.75 -8.461 -13.086 1 98.69 169 LEU B CA 1
ATOM 3925 C C . LEU B 1 169 ? 22.875 -9.195 -12.367 1 98.69 169 LEU B C 1
ATOM 3927 O O . LEU B 1 169 ? 22.625 -9.945 -11.422 1 98.69 169 LEU B O 1
ATOM 3931 N N . GLN B 1 170 ? 24.141 -8.992 -12.836 1 98.69 170 GLN B N 1
ATOM 3932 C CA . GLN B 1 170 ? 25.297 -9.602 -12.172 1 98.69 170 GLN B CA 1
ATOM 3933 C C . GLN B 1 170 ? 25.438 -9.102 -10.742 1 98.69 170 GLN B C 1
ATOM 3935 O O . GLN B 1 170 ? 25.703 -9.883 -9.828 1 98.69 170 GLN B O 1
ATOM 3940 N N . LEU B 1 171 ? 25.281 -7.82 -10.586 1 98.75 171 LEU B N 1
ATOM 3941 C CA . LEU B 1 171 ? 25.344 -7.242 -9.242 1 98.75 171 LEU B CA 1
ATOM 3942 C C . LEU B 1 171 ? 24.266 -7.852 -8.344 1 98.75 171 LEU B C 1
ATOM 3944 O O . LEU B 1 171 ? 24.562 -8.266 -7.219 1 98.75 171 LEU B O 1
ATOM 3948 N N . ALA B 1 172 ? 23.047 -7.875 -8.789 1 98.81 172 ALA B N 1
ATOM 3949 C CA . ALA B 1 172 ? 21.938 -8.453 -8.023 1 98.81 172 ALA B CA 1
ATOM 3950 C C . ALA B 1 172 ? 22.234 -9.898 -7.645 1 98.81 172 ALA B C 1
ATOM 3952 O O . ALA B 1 172 ? 22.062 -10.297 -6.488 1 98.81 172 ALA B O 1
ATOM 3953 N N . THR B 1 173 ? 22.688 -10.695 -8.602 1 98.81 173 THR B N 1
ATOM 3954 C CA . THR B 1 173 ? 22.984 -12.102 -8.383 1 98.81 173 THR B CA 1
ATOM 3955 C C . THR B 1 173 ? 24.062 -12.266 -7.312 1 98.81 173 THR B C 1
ATOM 3957 O O . THR B 1 173 ? 23.922 -13.102 -6.41 1 98.81 173 THR B O 1
ATOM 3960 N N . ASN B 1 174 ? 25.141 -11.469 -7.43 1 98.75 174 ASN B N 1
ATOM 3961 C CA . ASN B 1 174 ? 26.234 -11.539 -6.461 1 98.75 174 ASN B CA 1
ATOM 3962 C C . ASN B 1 174 ? 25.75 -11.188 -5.055 1 98.75 174 ASN B C 1
ATOM 3964 O O . ASN B 1 174 ? 26.141 -11.844 -4.086 1 98.75 174 ASN B O 1
ATOM 3968 N N . LEU B 1 175 ? 24.922 -10.172 -4.938 1 98.5 175 LEU B N 1
ATOM 3969 C CA . LEU B 1 175 ? 24.391 -9.766 -3.639 1 98.5 175 LEU B CA 1
ATOM 3970 C C . LEU B 1 175 ? 23.531 -10.867 -3.043 1 98.5 175 LEU B C 1
ATOM 3972 O O . LEU B 1 175 ? 23.594 -11.141 -1.843 1 98.5 175 LEU B O 1
ATOM 3976 N N . VAL B 1 176 ? 22.719 -11.516 -3.842 1 98.25 176 VAL B N 1
ATOM 3977 C CA . VAL B 1 176 ? 21.875 -12.617 -3.373 1 98.25 176 VAL B CA 1
ATOM 3978 C C . VAL B 1 176 ? 22.75 -13.766 -2.887 1 98.25 176 VAL B C 1
ATOM 3980 O O . VAL B 1 176 ? 22.5 -14.328 -1.812 1 98.25 176 VAL B O 1
ATOM 3983 N N . LEU B 1 177 ? 23.781 -14.125 -3.662 1 97.94 177 LEU B N 1
ATOM 3984 C CA . LEU B 1 177 ? 24.688 -15.211 -3.311 1 97.94 177 LEU B CA 1
ATOM 3985 C C . LEU B 1 177 ? 25.438 -14.906 -2.014 1 97.94 177 LEU B C 1
ATOM 3987 O O . LEU B 1 177 ? 25.781 -15.82 -1.265 1 97.94 177 LEU B O 1
ATOM 3991 N N . GLN B 1 178 ? 25.625 -13.664 -1.677 1 97.75 178 GLN B N 1
ATOM 3992 C CA . GLN B 1 178 ? 26.344 -13.234 -0.481 1 97.75 178 GLN B CA 1
ATOM 3993 C C . GLN B 1 178 ? 25.406 -13.078 0.705 1 97.75 178 GLN B C 1
ATOM 3995 O O . GLN B 1 178 ? 25.812 -12.633 1.778 1 97.75 178 GLN B O 1
ATOM 4000 N N . GLY B 1 179 ? 24.125 -13.383 0.508 1 96.31 179 GLY B N 1
ATOM 4001 C CA . GLY B 1 179 ? 23.156 -13.266 1.581 1 96.31 179 GLY B CA 1
ATOM 4002 C C . GLY B 1 179 ? 22.688 -11.844 1.804 1 96.31 179 GLY B C 1
ATOM 4003 O O . GLY B 1 179 ? 22.141 -11.516 2.863 1 96.31 179 GLY B O 1
ATOM 4004 N N . LYS B 1 180 ? 22.906 -10.984 0.866 1 97.69 180 LYS B N 1
ATOM 4005 C CA . LYS B 1 180 ? 22.547 -9.578 0.95 1 97.69 180 LYS B CA 1
ATOM 4006 C C . LYS B 1 180 ? 21.406 -9.242 -0.016 1 97.69 180 LYS B C 1
ATOM 4008 O O . LYS B 1 180 ? 21.438 -8.203 -0.674 1 97.69 180 LYS B O 1
ATOM 4013 N N . GLY B 1 181 ? 20.438 -10.117 -0.15 1 97.62 181 GLY B N 1
ATOM 4014 C CA . GLY B 1 181 ? 19.344 -9.977 -1.107 1 97.62 181 GLY B CA 1
ATOM 4015 C C . GLY B 1 181 ? 18.469 -8.773 -0.846 1 97.62 181 GLY B C 1
ATOM 4016 O O . GLY B 1 181 ? 17.844 -8.242 -1.768 1 97.62 181 GLY B O 1
ATOM 4017 N N . SER B 1 182 ? 18.438 -8.219 0.395 1 97.25 182 SER B N 1
ATOM 4018 C CA . SER B 1 182 ? 17.562 -7.102 0.75 1 97.25 182 SER B CA 1
ATOM 4019 C C . SER B 1 182 ? 18.172 -5.77 0.335 1 97.25 182 SER B C 1
ATOM 4021 O O . SER B 1 182 ? 17.5 -4.73 0.399 1 97.25 182 SER B O 1
ATOM 4023 N N . THR B 1 183 ? 19.453 -5.773 -0.174 1 97.88 183 THR B N 1
ATOM 4024 C CA . THR B 1 183 ? 20.125 -4.551 -0.611 1 97.88 183 THR B CA 1
ATOM 4025 C C . THR B 1 183 ? 19.375 -3.922 -1.787 1 97.88 183 THR B C 1
ATOM 4027 O O . THR B 1 183 ? 18.953 -4.625 -2.705 1 97.88 183 THR B O 1
ATOM 4030 N N . LEU B 1 184 ? 19.188 -2.592 -1.717 1 98.19 184 LEU B N 1
ATOM 4031 C CA . LEU B 1 184 ? 18.547 -1.875 -2.818 1 98.19 184 LEU B CA 1
ATOM 4032 C C . LEU B 1 184 ? 19.5 -1.739 -4 1 98.19 184 LEU B C 1
ATOM 4034 O O . LEU B 1 184 ? 20.672 -1.401 -3.824 1 98.19 184 LEU B O 1
ATOM 4038 N N . MET B 1 185 ? 19.016 -2.004 -5.176 1 98.19 185 MET B N 1
ATOM 4039 C CA . MET B 1 185 ? 19.781 -1.818 -6.406 1 98.19 185 MET B CA 1
ATOM 4040 C C . MET B 1 185 ? 19.891 -0.34 -6.766 1 98.19 185 MET B C 1
ATOM 4042 O O . MET B 1 185 ? 19.047 0.463 -6.352 1 98.19 185 MET B O 1
ATOM 4046 N N . PRO B 1 186 ? 20.984 -0.01 -7.523 1 95.38 186 PRO B N 1
ATOM 4047 C CA . PRO B 1 186 ? 21.016 1.366 -8.023 1 95.38 186 PRO B CA 1
ATOM 4048 C C . PRO B 1 186 ? 19.766 1.73 -8.836 1 95.38 186 PRO B C 1
ATOM 4050 O O . PRO B 1 186 ? 19.25 0.903 -9.594 1 95.38 186 PRO B O 1
ATOM 4053 N N . ARG B 1 187 ? 19.297 2.883 -8.57 1 94.81 187 ARG B N 1
ATOM 4054 C CA . ARG B 1 187 ? 18.109 3.404 -9.25 1 94.81 187 ARG B CA 1
ATOM 4055 C C . ARG B 1 187 ? 18.453 4.648 -10.062 1 94.81 187 ARG B C 1
ATOM 4057 O O . ARG B 1 187 ? 19.219 5.504 -9.609 1 94.81 187 ARG B O 1
ATOM 4064 N N . ASP B 1 188 ? 17.969 4.758 -11.289 1 90.25 188 ASP B N 1
ATOM 4065 C CA . ASP B 1 188 ? 18.188 5.945 -12.109 1 90.25 188 ASP B CA 1
ATOM 4066 C C . ASP B 1 188 ? 17.547 7.172 -11.469 1 90.25 188 ASP B C 1
ATOM 4068 O O . ASP B 1 188 ? 16.562 7.055 -10.742 1 90.25 188 ASP B O 1
ATOM 4072 N N . SER B 1 189 ? 18.141 8.266 -11.797 1 90.31 189 SER B N 1
ATOM 4073 C CA . SER B 1 189 ? 17.562 9.516 -11.312 1 90.31 189 SER B CA 1
ATOM 4074 C C . SER B 1 189 ? 16.188 9.758 -11.906 1 90.31 189 SER B C 1
ATOM 4076 O O . SER B 1 189 ? 15.961 9.508 -13.094 1 90.31 189 SER B O 1
ATOM 4078 N N . ILE B 1 190 ? 15.328 10.102 -11.055 1 92.19 190 ILE B N 1
ATOM 4079 C CA . ILE B 1 190 ? 13.953 10.367 -11.438 1 92.19 190 ILE B CA 1
ATOM 4080 C C . ILE B 1 190 ? 13.586 11.812 -11.086 1 92.19 190 ILE B C 1
ATOM 4082 O O . ILE B 1 190 ? 14 12.328 -10.047 1 92.19 190 ILE B O 1
ATOM 4086 N N . ASP B 1 191 ? 12.836 12.453 -11.969 1 88.75 191 ASP B N 1
ATOM 4087 C CA . ASP B 1 191 ? 12.273 13.758 -11.641 1 88.75 191 ASP B CA 1
ATOM 4088 C C . ASP B 1 191 ? 11.055 13.625 -10.727 1 88.75 191 ASP B C 1
ATOM 4090 O O . ASP B 1 191 ? 10.062 12.992 -11.094 1 88.75 191 ASP B O 1
ATOM 4094 N N . LEU B 1 192 ? 11.164 14.148 -9.57 1 92.5 192 LEU B N 1
ATOM 4095 C CA . LEU B 1 192 ? 10.078 14.086 -8.602 1 92.5 192 LEU B CA 1
ATOM 4096 C C . LEU B 1 192 ? 9.195 15.328 -8.695 1 92.5 192 LEU B C 1
ATOM 4098 O O . LEU B 1 192 ? 9.703 16.438 -8.859 1 92.5 192 LEU B O 1
ATOM 4102 N N . ALA B 1 193 ? 7.883 15.156 -8.672 1 92.12 193 ALA B N 1
ATOM 4103 C CA . ALA B 1 193 ? 6.98 16.297 -8.555 1 92.12 193 ALA B CA 1
ATOM 4104 C C . ALA B 1 193 ? 7.035 16.906 -7.148 1 92.12 193 ALA B C 1
ATOM 4106 O O . ALA B 1 193 ? 6.621 16.266 -6.176 1 92.12 193 ALA B O 1
ATOM 4107 N N . THR B 1 194 ? 7.609 18.125 -7.043 1 93.44 194 THR B N 1
ATOM 4108 C CA . THR B 1 194 ? 7.742 18.688 -5.707 1 93.44 194 THR B CA 1
ATOM 4109 C C . THR B 1 194 ? 7.203 20.125 -5.676 1 93.44 194 THR B C 1
ATOM 4111 O O . THR B 1 194 ? 7.055 20.703 -4.602 1 93.44 194 THR B O 1
ATOM 4114 N N . ASP B 1 195 ? 6.883 20.688 -6.832 1 90.38 195 ASP B N 1
ATOM 4115 C CA . ASP B 1 195 ? 6.445 22.078 -6.914 1 90.38 195 ASP B CA 1
ATOM 4116 C C . ASP B 1 195 ? 4.984 22.172 -7.359 1 90.38 195 ASP B C 1
ATOM 4118 O O . ASP B 1 195 ? 4.652 21.797 -8.484 1 90.38 195 ASP B O 1
ATOM 4122 N N . PRO B 1 196 ? 4.125 22.719 -6.531 1 90.12 196 PRO B N 1
ATOM 4123 C CA . PRO B 1 196 ? 2.707 22.828 -6.883 1 90.12 196 PRO B CA 1
ATOM 4124 C C . PRO B 1 196 ? 2.467 23.719 -8.102 1 90.12 196 PRO B C 1
ATOM 4126 O O . PRO B 1 196 ? 1.401 23.641 -8.719 1 90.12 196 PRO B O 1
ATOM 4129 N N . ASP B 1 197 ? 3.385 24.562 -8.477 1 85.06 197 ASP B N 1
ATOM 4130 C CA . ASP B 1 197 ? 3.201 25.516 -9.57 1 85.06 197 ASP B CA 1
ATOM 4131 C C . ASP B 1 197 ? 3.779 24.969 -10.875 1 85.06 197 ASP B C 1
ATOM 4133 O O . ASP B 1 197 ? 3.662 25.594 -11.93 1 85.06 197 ASP B O 1
ATOM 4137 N N . ASP B 1 198 ? 4.426 23.797 -10.703 1 76.88 198 ASP B N 1
ATOM 4138 C CA . ASP B 1 198 ? 4.941 23.188 -11.922 1 76.88 198 ASP B CA 1
ATOM 4139 C C . ASP B 1 198 ? 3.801 22.75 -12.836 1 76.88 198 ASP B C 1
ATOM 4141 O O . ASP B 1 198 ? 2.73 22.359 -12.359 1 76.88 198 ASP B O 1
ATOM 4145 N N . ALA B 1 199 ? 3.822 23.234 -14.195 1 58.53 199 ALA B N 1
ATOM 4146 C CA . ALA B 1 199 ? 2.814 22.812 -15.164 1 58.53 199 ALA B CA 1
ATOM 4147 C C . ALA B 1 199 ? 2.654 21.297 -15.148 1 58.53 199 ALA B C 1
ATOM 4149 O O . ALA B 1 199 ? 3.631 20.562 -14.977 1 58.53 199 ALA B O 1
ATOM 4150 N N . ASP B 1 200 ? 1.464 20.906 -14.875 1 53.72 200 ASP B N 1
ATOM 4151 C CA . ASP B 1 200 ? 1.241 19.484 -15.102 1 53.72 200 ASP B CA 1
ATOM 4152 C C . ASP B 1 200 ? 1.666 19.078 -16.516 1 53.72 200 ASP B C 1
ATOM 4154 O O . ASP B 1 200 ? 1.391 19.797 -17.484 1 53.72 200 ASP B O 1
ATOM 4158 N N . ASP B 1 201 ? 2.625 18.547 -16.672 1 43.41 201 ASP B N 1
ATOM 4159 C CA . ASP B 1 201 ? 3.061 18.234 -18.031 1 43.41 201 ASP B CA 1
ATOM 4160 C C . ASP B 1 201 ? 1.884 17.781 -18.906 1 43.41 201 ASP B C 1
ATOM 4162 O O . ASP B 1 201 ? 2.057 17.469 -20.078 1 43.41 201 ASP B O 1
ATOM 4166 N N . ALA B 1 202 ? 0.748 17.391 -18.359 1 43.09 202 ALA B N 1
ATOM 4167 C CA . ALA B 1 202 ? -0.313 16.938 -19.25 1 43.09 202 ALA B CA 1
ATOM 4168 C C . ALA B 1 202 ? -0.725 18.031 -20.219 1 43.09 202 ALA B C 1
ATOM 4170 O O . ALA B 1 202 ? -1.386 17.766 -21.234 1 43.09 202 ALA B O 1
ATOM 4171 N N . ASP B 1 203 ? -0.651 19.359 -19.984 1 37.91 203 ASP B N 1
ATOM 4172 C CA . ASP B 1 203 ? -1.137 20.328 -20.953 1 37.91 203 ASP B CA 1
ATOM 4173 C C . ASP B 1 203 ? -0.322 20.281 -22.25 1 37.91 203 ASP B C 1
ATOM 4175 O O . ASP B 1 203 ? -0.737 20.828 -23.266 1 37.91 203 ASP B O 1
ATOM 4179 N N . ASP B 1 204 ? 0.945 20 -22.141 1 34.47 204 ASP B N 1
ATOM 4180 C CA . ASP B 1 204 ? 1.674 20.078 -23.406 1 34.47 204 ASP B CA 1
ATOM 4181 C C . ASP B 1 204 ? 1.537 18.781 -24.203 1 34.47 204 ASP B C 1
ATOM 4183 O O . ASP B 1 204 ? 2.195 18.609 -25.234 1 34.47 204 ASP B O 1
ATOM 4187 N N . ALA B 1 205 ? 0.913 17.844 -23.672 1 35.84 205 ALA B N 1
ATOM 4188 C CA . ALA B 1 205 ? 0.882 16.625 -24.484 1 35.84 205 ALA B CA 1
ATOM 4189 C C . ALA B 1 205 ? -0.078 16.766 -25.656 1 35.84 205 ALA B C 1
ATOM 4191 O O . ALA B 1 205 ? -0.355 15.805 -26.359 1 35.84 205 ALA B O 1
ATOM 4192 N N . ASP B 1 206 ? -0.666 17.875 -25.984 1 32.97 206 ASP B N 1
ATOM 4193 C CA . ASP B 1 206 ? -1.488 17.875 -27.188 1 32.97 206 ASP B CA 1
ATOM 4194 C C . ASP B 1 206 ? -0.689 17.406 -28.406 1 32.97 206 ASP B C 1
ATOM 4196 O O . ASP B 1 206 ? -1.267 16.984 -29.406 1 32.97 206 ASP B O 1
ATOM 4200 N N . ASP B 1 207 ? 0.535 18.078 -28.719 1 30.08 207 ASP B N 1
ATOM 4201 C CA . ASP B 1 207 ? 1.03 17.922 -30.094 1 30.08 207 ASP B CA 1
ATOM 4202 C C . ASP B 1 207 ? 1.882 16.656 -30.219 1 30.08 207 ASP B C 1
ATOM 4204 O O . ASP B 1 207 ? 2.656 16.516 -31.172 1 30.08 207 ASP B O 1
ATOM 4208 N N . ALA B 1 208 ? 2.328 15.977 -29.172 1 32.12 208 ALA B N 1
ATOM 4209 C CA . ALA B 1 208 ? 3.215 14.922 -29.656 1 32.12 208 ALA B CA 1
ATOM 4210 C C . ALA B 1 208 ? 2.439 13.875 -30.453 1 32.12 208 ALA B C 1
ATOM 4212 O O . ALA B 1 208 ? 1.344 13.469 -30.047 1 32.12 208 ALA B O 1
ATOM 4213 N N . ASP B 1 209 ? 2.699 13.641 -31.719 1 28.09 209 ASP B N 1
ATOM 4214 C CA . ASP B 1 209 ? 2.336 12.625 -32.688 1 28.09 209 ASP B CA 1
ATOM 4215 C C . ASP B 1 209 ? 2.326 11.234 -32.094 1 28.09 209 ASP B C 1
ATOM 4217 O O . ASP B 1 209 ? 3.074 10.961 -31.141 1 28.09 209 ASP B O 1
ATOM 4221 N N . ASP B 1 210 ? 1.305 10.258 -32.438 1 27.48 210 ASP B N 1
ATOM 4222 C CA . ASP B 1 210 ? 0.894 8.875 -32.188 1 27.48 210 ASP B CA 1
ATOM 4223 C C . ASP B 1 210 ? 2.105 7.949 -32.125 1 27.48 210 ASP B C 1
ATOM 4225 O O . ASP B 1 210 ? 1.966 6.762 -31.828 1 27.48 210 ASP B O 1
ATOM 4229 N N . ALA B 1 211 ? 3.154 8.148 -32.938 1 28.78 211 ALA B N 1
ATOM 4230 C CA . ALA B 1 211 ? 4.07 7.07 -33.312 1 28.78 211 ALA B CA 1
ATOM 4231 C C . ALA B 1 211 ? 4.898 6.625 -32.094 1 28.78 211 ALA B C 1
ATOM 4233 O O . ALA B 1 211 ? 5.453 5.52 -32.094 1 28.78 211 ALA B O 1
ATOM 4234 N N . ASP B 1 212 ? 5.512 7.586 -31.281 1 27.94 212 ASP B N 1
ATOM 4235 C CA . ASP B 1 212 ? 6.527 7.098 -30.359 1 27.94 212 ASP B CA 1
ATOM 4236 C C . ASP B 1 212 ? 5.887 6.465 -29.125 1 27.94 212 ASP B C 1
ATOM 4238 O O . ASP B 1 212 ? 6.523 6.355 -28.078 1 27.94 212 ASP B O 1
ATOM 4242 N N . ALA B 1 213 ? 4.637 6.094 -29.156 1 29.47 213 ALA B N 1
ATOM 4243 C CA . ALA B 1 213 ? 3.908 5.344 -28.141 1 29.47 213 ALA B CA 1
ATOM 4244 C C . ALA B 1 213 ? 4.66 4.07 -27.75 1 29.47 213 ALA B C 1
ATOM 4246 O O . ALA B 1 213 ? 4.211 3.309 -26.891 1 29.47 213 ALA B O 1
ATOM 4247 N N . GLN B 1 214 ? 5.48 3.592 -28.578 1 25.73 214 GLN B N 1
ATOM 4248 C CA . GLN B 1 214 ? 6.152 2.32 -28.328 1 25.73 214 GLN B CA 1
ATOM 4249 C C . GLN B 1 214 ? 7.168 2.443 -27.188 1 25.73 214 GLN B C 1
ATOM 4251 O O . GLN B 1 214 ? 7.605 1.436 -26.641 1 25.73 214 GLN B O 1
ATOM 4256 N N . SER B 1 215 ? 8.164 3.457 -27.312 1 28.39 215 SER B N 1
ATOM 4257 C CA . SER B 1 215 ? 9.109 3.533 -26.203 1 28.39 215 SER B CA 1
ATOM 4258 C C . SER B 1 215 ? 8.453 4.094 -24.953 1 28.39 215 SER B C 1
ATOM 4260 O O . SER B 1 215 ? 7.98 5.234 -24.953 1 28.39 215 SER B O 1
ATOM 4262 N N . GLY B 1 216 ? 7.637 3.42 -24.297 1 29.08 216 GLY B N 1
ATOM 4263 C CA . GLY B 1 216 ? 6.699 3.535 -23.188 1 29.08 216 GLY B CA 1
ATOM 4264 C C . GLY B 1 216 ? 7.117 4.562 -22.156 1 29.08 216 GLY B C 1
ATOM 4265 O O . GLY B 1 216 ? 6.445 4.738 -21.141 1 29.08 216 GLY B O 1
ATOM 4266 N N . VAL B 1 217 ? 8.469 4.715 -21.953 1 28.98 217 VAL B N 1
ATOM 4267 C CA . VAL B 1 217 ? 8.75 5.488 -20.75 1 28.98 217 VAL B CA 1
ATOM 4268 C C . VAL B 1 217 ? 8.633 6.98 -21.062 1 28.98 217 VAL B C 1
ATOM 4270 O O . VAL B 1 217 ? 9.609 7.609 -21.469 1 28.98 217 VAL B O 1
ATOM 4273 N N . ALA B 1 218 ? 7.836 7.355 -21.953 1 29.11 218 ALA B N 1
ATOM 4274 C CA . ALA B 1 218 ? 7.883 8.797 -22.172 1 29.11 218 ALA B CA 1
ATOM 4275 C C . ALA B 1 218 ? 7.625 9.555 -20.859 1 29.11 218 ALA B C 1
ATOM 4277 O O . ALA B 1 218 ? 6.75 9.172 -20.078 1 29.11 218 ALA B O 1
ATOM 4278 N N . SER B 1 219 ? 8.641 10.344 -20.453 1 32.5 219 SER B N 1
ATOM 4279 C CA . SER B 1 219 ? 8.617 11.328 -19.375 1 32.5 219 SER B CA 1
ATOM 4280 C C . SER B 1 219 ? 7.352 12.18 -19.438 1 32.5 219 SER B C 1
ATOM 4282 O O . SER B 1 219 ? 7.309 13.195 -20.125 1 32.5 219 SER B O 1
ATOM 4284 N N . THR B 1 220 ? 6.328 11.766 -20 1 34.84 220 THR B N 1
ATOM 4285 C CA . THR B 1 220 ? 5.266 12.75 -19.844 1 34.84 220 THR B CA 1
ATOM 4286 C C . THR B 1 220 ? 5.301 13.352 -18.438 1 34.84 220 THR B C 1
ATOM 4288 O O . THR B 1 220 ? 5.715 12.695 -17.484 1 34.84 220 THR B O 1
ATOM 4291 N N . PRO B 1 221 ? 5.395 14.664 -18.297 1 40.66 221 PRO B N 1
ATOM 4292 C CA . PRO B 1 221 ? 5.371 15.281 -16.969 1 40.66 221 PRO B CA 1
ATOM 4293 C C . PRO B 1 221 ? 4.766 14.375 -15.898 1 40.66 221 PRO B C 1
ATOM 4295 O O . PRO B 1 221 ? 3.91 13.539 -16.203 1 40.66 221 PRO B O 1
ATOM 4298 N N . PRO B 1 222 ? 5.59 14.188 -14.945 1 49.28 222 PRO B N 1
ATOM 4299 C CA . PRO B 1 222 ? 5.316 13.156 -13.945 1 49.28 222 PRO B CA 1
ATOM 4300 C C . PRO B 1 222 ? 3.854 13.117 -13.516 1 49.28 222 PRO B C 1
ATOM 4302 O O . PRO B 1 222 ? 3.312 14.141 -13.07 1 49.28 222 PRO B O 1
ATOM 4305 N N . ASN B 1 223 ? 3.021 12.523 -14.297 1 66.88 223 ASN B N 1
ATOM 4306 C CA . ASN B 1 223 ? 1.664 12.133 -13.938 1 66.88 223 ASN B CA 1
ATOM 4307 C C . ASN B 1 223 ? 1.602 11.578 -12.516 1 66.88 223 ASN B C 1
ATOM 4309 O O . ASN B 1 223 ? 1.351 10.383 -12.32 1 66.88 223 ASN B O 1
ATOM 4313 N N . GLY B 1 224 ? 1.98 12.586 -11.469 1 89.88 224 GLY B N 1
ATOM 4314 C CA . GLY B 1 224 ? 1.85 12.188 -10.07 1 89.88 224 GLY B CA 1
ATOM 4315 C C . GLY B 1 224 ? 3.037 11.391 -9.562 1 89.88 224 GLY B C 1
ATOM 4316 O O . GLY B 1 224 ? 4.184 11.828 -9.688 1 89.88 224 GLY B O 1
ATOM 4317 N N . ASN B 1 225 ? 2.879 10.359 -9 1 96.31 225 ASN B N 1
ATOM 4318 C CA . ASN B 1 225 ? 3.908 9.5 -8.43 1 96.31 225 ASN B CA 1
ATOM 4319 C C . ASN B 1 225 ? 4.105 8.234 -9.258 1 96.31 225 ASN B C 1
ATOM 4321 O O . ASN B 1 225 ? 4.441 7.18 -8.719 1 96.31 225 ASN B O 1
ATOM 4325 N N . VAL B 1 226 ? 3.949 8.344 -10.578 1 94.31 226 VAL B N 1
ATOM 4326 C CA . VAL B 1 226 ? 3.928 7.203 -11.484 1 94.31 226 VAL B CA 1
ATOM 4327 C C . VAL B 1 226 ? 5.27 6.477 -11.438 1 94.31 226 VAL B C 1
ATOM 4329 O O . VAL B 1 226 ? 5.324 5.25 -11.547 1 94.31 226 VAL B O 1
ATOM 4332 N N . SER B 1 227 ? 6.402 7.188 -11.234 1 94.31 227 SER B N 1
ATOM 4333 C CA . SER B 1 227 ? 7.734 6.598 -11.211 1 94.31 227 SER B CA 1
ATOM 4334 C C . SER B 1 227 ? 7.879 5.609 -10.055 1 94.31 227 SER B C 1
ATOM 4336 O O . SER B 1 227 ? 8.656 4.656 -10.148 1 94.31 227 SER B O 1
ATOM 4338 N N . ALA B 1 228 ? 7.066 5.816 -8.977 1 95.94 228 ALA B N 1
ATOM 4339 C CA . ALA B 1 228 ? 7.105 4.914 -7.832 1 95.94 228 ALA B CA 1
ATOM 4340 C C . ALA B 1 228 ? 6.566 3.535 -8.203 1 95.94 228 ALA B C 1
ATOM 4342 O O . ALA B 1 228 ? 6.836 2.551 -7.508 1 95.94 228 ALA B O 1
ATOM 4343 N N . VAL B 1 229 ? 5.852 3.439 -9.305 1 96.81 229 VAL B N 1
ATOM 4344 C CA . VAL B 1 229 ? 5.25 2.18 -9.727 1 96.81 229 VAL B CA 1
ATOM 4345 C C . VAL B 1 229 ? 6.004 1.623 -10.93 1 96.81 229 VAL B C 1
ATOM 4347 O O . VAL B 1 229 ? 6.328 0.434 -10.977 1 96.81 229 VAL B O 1
ATOM 4350 N N . LEU B 1 230 ? 6.359 2.514 -11.898 1 95.06 230 LEU B N 1
ATOM 4351 C CA . LEU B 1 230 ? 6.902 2.057 -13.172 1 95.06 230 LEU B CA 1
ATOM 4352 C C . LEU B 1 230 ? 8.414 1.881 -13.086 1 95.06 230 LEU B C 1
ATOM 4354 O O . LEU B 1 230 ? 9.008 1.152 -13.883 1 95.06 230 LEU B O 1
ATOM 4358 N N . THR B 1 231 ? 9.086 2.596 -12.125 1 94.31 231 THR B N 1
ATOM 4359 C CA . THR B 1 231 ? 10.508 2.473 -11.836 1 94.31 231 THR B CA 1
ATOM 4360 C C . THR B 1 231 ? 10.75 2.414 -10.328 1 94.31 231 THR B C 1
ATOM 4362 O O . THR B 1 231 ? 11.453 3.266 -9.781 1 94.31 231 THR B O 1
ATOM 4365 N N . PRO B 1 232 ? 10.211 1.439 -9.711 1 96.69 232 PRO B N 1
ATOM 4366 C CA . PRO B 1 232 ? 10.289 1.393 -8.242 1 96.69 232 PRO B CA 1
ATOM 4367 C C . PRO B 1 232 ? 11.695 1.084 -7.742 1 96.69 232 PRO B C 1
ATOM 4369 O O . PRO B 1 232 ? 12.516 0.529 -8.484 1 96.69 232 PRO B O 1
ATOM 4372 N N . ALA B 1 233 ? 12.008 1.516 -6.48 1 97.94 233 ALA B N 1
ATOM 4373 C CA . ALA B 1 233 ? 13.141 0.914 -5.777 1 97.94 233 ALA B CA 1
ATOM 4374 C C . ALA B 1 233 ? 13 -0.604 -5.715 1 97.94 233 ALA B C 1
ATOM 4376 O O . ALA B 1 233 ? 11.922 -1.123 -5.422 1 97.94 233 ALA B O 1
ATOM 4377 N N . ILE B 1 234 ? 14.039 -1.294 -6.062 1 98.38 234 ILE B N 1
ATOM 4378 C CA . ILE B 1 234 ? 13.969 -2.748 -6.152 1 98.38 234 ILE B CA 1
ATOM 4379 C C . ILE B 1 234 ? 15.164 -3.369 -5.426 1 98.38 234 ILE B C 1
ATOM 4381 O O . ILE B 1 234 ? 16.281 -2.863 -5.516 1 98.38 234 ILE B O 1
ATOM 4385 N N . THR B 1 235 ? 14.961 -4.398 -4.668 1 98.56 235 THR B N 1
ATOM 4386 C CA . THR B 1 235 ? 16.047 -5.09 -3.971 1 98.56 235 THR B CA 1
ATOM 4387 C C . THR B 1 235 ? 16.844 -5.961 -4.938 1 98.56 235 THR B C 1
ATOM 4389 O O . THR B 1 235 ? 16.375 -6.27 -6.035 1 98.56 235 THR B O 1
ATOM 4392 N N . ALA B 1 236 ? 18.031 -6.355 -4.465 1 98.75 236 ALA B N 1
ATOM 4393 C CA . ALA B 1 236 ? 18.844 -7.309 -5.227 1 98.75 236 ALA B CA 1
ATOM 4394 C C . ALA B 1 236 ? 18.094 -8.625 -5.418 1 98.75 236 ALA B C 1
ATOM 4396 O O . ALA B 1 236 ? 18.078 -9.18 -6.52 1 98.75 236 ALA B O 1
ATOM 4397 N N . TYR B 1 237 ? 17.453 -9.086 -4.391 1 98.44 237 TYR B N 1
ATOM 4398 C CA . TYR B 1 237 ? 16.703 -10.344 -4.457 1 98.44 237 TYR B CA 1
ATOM 4399 C C . TYR B 1 237 ? 15.602 -10.266 -5.512 1 98.44 237 TYR B C 1
ATOM 4401 O O . TYR B 1 237 ? 15.453 -11.18 -6.324 1 98.44 237 TYR B O 1
ATOM 4409 N N . ARG B 1 238 ? 14.805 -9.203 -5.438 1 98.56 238 ARG B N 1
ATOM 4410 C CA . ARG B 1 238 ? 13.672 -9.117 -6.355 1 98.56 238 ARG B CA 1
ATOM 4411 C C . ARG B 1 238 ? 14.148 -8.984 -7.797 1 98.56 238 ARG B C 1
ATOM 4413 O O . ARG B 1 238 ? 13.547 -9.555 -8.711 1 98.56 238 ARG B O 1
ATOM 4420 N N . THR B 1 239 ? 15.25 -8.219 -8.055 1 98.69 239 THR B N 1
ATOM 4421 C CA . THR B 1 239 ? 15.867 -8.125 -9.375 1 98.69 239 THR B CA 1
ATOM 4422 C C . THR B 1 239 ? 16.281 -9.5 -9.875 1 98.69 239 THR B C 1
ATOM 4424 O O . THR B 1 239 ? 15.953 -9.883 -11 1 98.69 239 THR B O 1
ATOM 4427 N N . TRP B 1 240 ? 16.969 -10.172 -9.008 1 98.81 240 TRP B N 1
ATOM 4428 C CA . TRP B 1 240 ? 17.438 -11.516 -9.336 1 98.81 240 TRP B CA 1
ATOM 4429 C C . TRP B 1 240 ? 16.266 -12.461 -9.57 1 98.81 240 TRP B C 1
ATOM 4431 O O . TRP B 1 240 ? 16.25 -13.195 -10.562 1 98.81 240 TRP B O 1
ATOM 4441 N N . SER B 1 241 ? 15.266 -12.43 -8.703 1 98.69 241 SER B N 1
ATOM 4442 C CA . SER B 1 241 ? 14.109 -13.312 -8.789 1 98.69 241 SER B CA 1
ATOM 4443 C C . SER B 1 241 ? 13.383 -13.148 -10.125 1 98.69 241 SER B C 1
ATOM 4445 O O . SER B 1 241 ? 12.977 -14.141 -10.734 1 98.69 241 SER B O 1
ATOM 4447 N N . LEU B 1 242 ? 13.25 -11.891 -10.633 1 98.25 242 LEU B N 1
ATOM 4448 C CA . LEU B 1 242 ? 12.477 -11.562 -11.82 1 98.25 242 LEU B CA 1
ATOM 4449 C C . LEU B 1 242 ? 13.266 -11.852 -13.094 1 98.25 242 LEU B C 1
ATOM 4451 O O . LEU B 1 242 ? 12.703 -12.25 -14.109 1 98.25 242 LEU B O 1
ATOM 4455 N N . LYS B 1 243 ? 14.617 -11.68 -13.031 1 98.38 243 LYS B N 1
ATOM 4456 C CA . LYS B 1 243 ? 15.32 -11.508 -14.297 1 98.38 243 LYS B CA 1
ATOM 4457 C C . LYS B 1 243 ? 16.312 -12.648 -14.539 1 98.38 243 LYS B C 1
ATOM 4459 O O . LYS B 1 243 ? 16.719 -12.891 -15.672 1 98.38 243 LYS B O 1
ATOM 4464 N N . ALA B 1 244 ? 16.719 -13.352 -13.508 1 98.5 244 ALA B N 1
ATOM 4465 C CA . ALA B 1 244 ? 17.781 -14.336 -13.641 1 98.5 244 ALA B CA 1
ATOM 4466 C C . ALA B 1 244 ? 17.219 -15.703 -14.016 1 98.5 244 ALA B C 1
ATOM 4468 O O . ALA B 1 244 ? 16.125 -16.078 -13.578 1 98.5 244 ALA B O 1
ATOM 4469 N N . ARG B 1 245 ? 17.953 -16.422 -14.805 1 96.75 245 ARG B N 1
ATOM 4470 C CA . ARG B 1 245 ? 17.656 -17.844 -14.953 1 96.75 245 ARG B CA 1
ATOM 4471 C C . ARG B 1 245 ? 17.75 -18.562 -13.609 1 96.75 245 ARG B C 1
ATOM 4473 O O . ARG B 1 245 ? 18.734 -18.438 -12.891 1 96.75 245 ARG B O 1
ATOM 4480 N N . GLY B 1 246 ? 16.656 -19.156 -13.289 1 95.81 246 GLY B N 1
ATOM 4481 C CA . GLY B 1 246 ? 16.641 -19.859 -12.016 1 95.81 246 GLY B CA 1
ATOM 4482 C C . GLY B 1 246 ? 16.172 -18.969 -10.867 1 95.81 246 GLY B C 1
ATOM 4483 O O . GLY B 1 246 ? 16.047 -19.438 -9.734 1 95.81 246 GLY B O 1
ATOM 4484 N N . GLY B 1 247 ? 15.992 -17.688 -11.125 1 97.88 247 GLY B N 1
ATOM 4485 C CA . GLY B 1 247 ? 15.375 -16.875 -10.094 1 97.88 247 GLY B CA 1
ATOM 4486 C C . GLY B 1 247 ? 14.062 -17.438 -9.586 1 97.88 247 GLY B C 1
ATOM 4487 O O . GLY B 1 247 ? 13.469 -18.297 -10.227 1 97.88 247 GLY B O 1
ATOM 4488 N N . HIS B 1 248 ? 13.609 -16.953 -8.531 1 97.81 248 HIS B N 1
ATOM 4489 C CA . HIS B 1 248 ? 12.469 -17.578 -7.863 1 97.81 248 HIS B CA 1
ATOM 4490 C C . HIS B 1 248 ? 11.18 -17.328 -8.641 1 97.81 248 HIS B C 1
ATOM 4492 O O . HIS B 1 248 ? 10.188 -18.031 -8.445 1 97.81 248 HIS B O 1
ATOM 4498 N N . ASP B 1 249 ? 11.156 -16.328 -9.617 1 98.19 249 ASP B N 1
ATOM 4499 C CA . ASP B 1 249 ? 9.992 -16.062 -10.453 1 98.19 249 ASP B CA 1
ATOM 4500 C C . ASP B 1 249 ? 10.016 -16.922 -11.711 1 98.19 249 ASP B C 1
ATOM 4502 O O . ASP B 1 249 ? 9.055 -16.922 -12.484 1 98.19 249 ASP B O 1
ATOM 4506 N N . ASP B 1 250 ? 11.086 -17.672 -11.953 1 98.19 250 ASP B N 1
ATOM 4507 C CA . ASP B 1 250 ? 11.32 -18.312 -13.25 1 98.19 250 ASP B CA 1
ATOM 4508 C C . ASP B 1 250 ? 10.555 -19.625 -13.359 1 98.19 250 ASP B C 1
ATOM 4510 O O . ASP B 1 250 ? 11.156 -20.688 -13.539 1 98.19 250 ASP B O 1
ATOM 4514 N N . PHE B 1 251 ? 9.227 -19.531 -13.414 1 98.31 251 PHE B N 1
ATOM 4515 C CA . PHE B 1 251 ? 8.383 -20.719 -13.477 1 98.31 251 PHE B CA 1
ATOM 4516 C C . PHE B 1 251 ? 7.949 -21 -14.914 1 98.31 251 PHE B C 1
ATOM 4518 O O . PHE B 1 251 ? 7.602 -22.141 -15.242 1 98.31 251 PHE B O 1
ATOM 4525 N N . PHE B 1 252 ? 7.969 -19.984 -15.812 1 98.38 252 PHE B N 1
ATOM 4526 C CA . PHE B 1 252 ? 7.207 -20.109 -17.047 1 98.38 252 PHE B CA 1
ATOM 4527 C C . PHE B 1 252 ? 8.094 -19.859 -18.266 1 98.38 252 PHE B C 1
ATOM 4529 O O . PHE B 1 252 ? 7.598 -19.531 -19.344 1 98.38 252 PHE B O 1
ATOM 4536 N N . SER B 1 253 ? 9.43 -19.938 -18.109 1 97.94 253 SER B N 1
ATOM 4537 C CA . SER B 1 253 ? 10.328 -19.75 -19.25 1 97.94 253 SER B CA 1
ATOM 4538 C C . SER B 1 253 ? 10.242 -20.922 -20.203 1 97.94 253 SER B C 1
ATOM 4540 O O . SER B 1 253 ? 10.172 -22.078 -19.781 1 97.94 253 SER B O 1
ATOM 4542 N N . SER B 1 254 ? 10.25 -20.672 -21.484 1 97.44 254 SER B N 1
ATOM 4543 C CA . SER B 1 254 ? 10.109 -21.688 -22.516 1 97.44 254 SER B CA 1
ATOM 4544 C C . SER B 1 254 ? 11.359 -22.547 -22.625 1 97.44 254 SER B C 1
ATOM 4546 O O . SER B 1 254 ? 11.336 -23.609 -23.25 1 97.44 254 SER B O 1
ATOM 4548 N N . ASP B 1 255 ? 12.461 -22.125 -22.047 1 96.94 255 ASP B N 1
ATOM 4549 C CA . ASP B 1 255 ? 13.727 -22.844 -22.188 1 96.94 255 ASP B CA 1
ATOM 4550 C C . ASP B 1 255 ? 14.07 -23.609 -20.922 1 96.94 255 ASP B C 1
ATOM 4552 O O . ASP B 1 255 ? 15.203 -24.062 -20.75 1 96.94 255 ASP B O 1
ATOM 4556 N N . LEU B 1 256 ? 13.148 -23.641 -19.938 1 97.62 256 LEU B N 1
ATOM 4557 C CA . LEU B 1 256 ? 13.383 -24.453 -18.75 1 97.62 256 LEU B CA 1
ATOM 4558 C C . LEU B 1 256 ? 13.625 -25.922 -19.141 1 97.62 256 LEU B C 1
ATOM 4560 O O . LEU B 1 256 ? 12.992 -26.422 -20.062 1 97.62 256 LEU B O 1
ATOM 4564 N N . ALA B 1 257 ? 14.492 -26.625 -18.391 1 97.75 257 ALA B N 1
ATOM 4565 C CA . ALA B 1 257 ? 14.617 -28.062 -18.547 1 97.75 257 ALA B CA 1
ATOM 4566 C C . ALA B 1 257 ? 13.336 -28.781 -18.109 1 97.75 257 ALA B C 1
ATOM 4568 O O . ALA B 1 257 ? 12.641 -28.312 -17.203 1 97.75 257 ALA B O 1
ATOM 4569 N N . ASP B 1 258 ? 13.016 -29.938 -18.734 1 98 258 ASP B N 1
ATOM 4570 C CA . ASP B 1 258 ? 11.844 -30.719 -18.359 1 98 258 ASP B CA 1
ATOM 4571 C C . ASP B 1 258 ? 11.852 -31.047 -16.859 1 98 258 ASP B C 1
ATOM 4573 O O . ASP B 1 258 ? 10.812 -31.016 -16.203 1 98 258 ASP B O 1
ATOM 4577 N N . SER B 1 259 ? 13.039 -31.312 -16.359 1 97.12 259 SER B N 1
ATOM 4578 C CA . SER B 1 259 ? 13.18 -31.672 -14.953 1 97.12 259 SER B CA 1
ATOM 4579 C C . SER B 1 259 ? 12.812 -30.5 -14.047 1 97.12 259 SER B C 1
ATOM 4581 O O . SER B 1 259 ? 12.297 -30.688 -12.945 1 97.12 259 SER B O 1
ATOM 4583 N N . ALA B 1 260 ? 13.047 -29.266 -14.523 1 97.19 260 ALA B N 1
ATOM 4584 C CA . ALA B 1 260 ? 12.711 -28.062 -13.742 1 97.19 260 ALA B CA 1
ATOM 4585 C C . ALA B 1 260 ? 11.203 -27.844 -13.711 1 97.19 260 ALA B C 1
ATOM 4587 O O . ALA B 1 260 ? 10.695 -27.172 -12.805 1 97.19 260 ALA B O 1
ATOM 4588 N N . ILE B 1 261 ? 10.5 -28.391 -14.656 1 98.25 261 ILE B N 1
ATOM 4589 C CA . ILE B 1 261 ? 9.055 -28.266 -14.742 1 98.25 261 ILE B CA 1
ATOM 4590 C C . ILE B 1 261 ? 8.391 -29.375 -13.93 1 98.25 261 ILE B C 1
ATOM 4592 O O . ILE B 1 261 ? 7.387 -29.141 -13.25 1 98.25 261 ILE B O 1
ATOM 4596 N N . THR B 1 262 ? 9 -30.609 -13.859 1 98.25 262 THR B N 1
ATOM 4597 C CA . THR B 1 262 ? 8.305 -31.797 -13.391 1 98.25 262 THR B CA 1
ATOM 4598 C C . THR B 1 262 ? 8.773 -32.188 -11.992 1 98.25 262 THR B C 1
ATOM 4600 O O . THR B 1 262 ? 8.25 -33.125 -11.391 1 98.25 262 THR B O 1
ATOM 4603 N N . ASP B 1 263 ? 9.789 -31.453 -11.43 1 97.88 263 ASP B N 1
ATOM 4604 C CA . ASP B 1 263 ? 10.336 -31.797 -10.117 1 97.88 263 ASP B CA 1
ATOM 4605 C C . ASP B 1 263 ? 9.289 -31.625 -9.023 1 97.88 263 ASP B C 1
ATOM 4607 O O . ASP B 1 263 ? 8.75 -30.531 -8.836 1 97.88 263 ASP B O 1
ATOM 4611 N N . THR B 1 264 ? 8.953 -32.656 -8.273 1 97.38 264 THR B N 1
ATOM 4612 C CA . THR B 1 264 ? 7.941 -32.594 -7.227 1 97.38 264 THR B CA 1
ATOM 4613 C C . THR B 1 264 ? 8.578 -32.781 -5.852 1 97.38 264 THR B C 1
ATOM 4615 O O . THR B 1 264 ? 7.875 -32.844 -4.84 1 97.38 264 THR B O 1
ATOM 4618 N N . ARG B 1 265 ? 9.914 -32.938 -5.809 1 95.62 265 ARG B N 1
ATOM 4619 C CA . ARG B 1 265 ? 10.617 -33.156 -4.551 1 95.62 265 ARG B CA 1
ATOM 4620 C C . ARG B 1 265 ? 10.438 -31.984 -3.594 1 95.62 265 ARG B C 1
ATOM 4622 O O . ARG B 1 265 ? 10.18 -30.859 -4.023 1 95.62 265 ARG B O 1
ATOM 4629 N N . ALA B 1 266 ? 10.57 -32.312 -2.316 1 92.62 266 ALA B N 1
ATOM 4630 C CA . ALA B 1 266 ? 10.508 -31.266 -1.291 1 92.62 266 ALA B CA 1
ATOM 4631 C C . ALA B 1 266 ? 11.523 -30.156 -1.568 1 92.62 266 ALA B C 1
ATOM 4633 O O . ALA B 1 266 ? 12.695 -30.438 -1.846 1 92.62 266 ALA B O 1
ATOM 4634 N N . GLY B 1 267 ? 11.008 -28.953 -1.583 1 91.44 267 GLY B N 1
ATOM 4635 C CA . GLY B 1 267 ? 11.891 -27.828 -1.781 1 91.44 267 GLY B CA 1
ATOM 4636 C C . GLY B 1 267 ? 11.992 -27.391 -3.232 1 91.44 267 GLY B C 1
ATOM 4637 O O . GLY B 1 267 ? 12.484 -26.297 -3.527 1 91.44 267 GLY B O 1
ATOM 4638 N N . ALA B 1 268 ? 11.508 -28.25 -4.16 1 95.56 268 ALA B N 1
ATOM 4639 C CA . ALA B 1 268 ? 11.539 -27.875 -5.57 1 95.56 268 ALA B CA 1
ATOM 4640 C C . ALA B 1 268 ? 10.656 -26.656 -5.836 1 95.56 268 ALA B C 1
ATOM 4642 O O . ALA B 1 268 ? 9.602 -26.5 -5.207 1 95.56 268 ALA B O 1
ATOM 4643 N N . ARG B 1 269 ? 11.117 -25.812 -6.699 1 96.69 269 ARG B N 1
ATOM 4644 C CA . ARG B 1 269 ? 10.352 -24.656 -7.141 1 96.69 269 ARG B CA 1
ATOM 4645 C C . ARG B 1 269 ? 9.867 -24.844 -8.578 1 96.69 269 ARG B C 1
ATOM 4647 O O . ARG B 1 269 ? 10.422 -24.25 -9.5 1 96.69 269 ARG B O 1
ATOM 4654 N N . SER B 1 270 ? 8.82 -25.672 -8.688 1 97.81 270 SER B N 1
ATOM 4655 C CA . SER B 1 270 ? 8.32 -26.016 -10.008 1 97.81 270 SER B CA 1
ATOM 4656 C C . SER B 1 270 ? 6.797 -26.016 -10.039 1 97.81 270 SER B C 1
ATOM 4658 O O . SER B 1 270 ? 6.148 -26.078 -8.992 1 97.81 270 SER B O 1
ATOM 4660 N N . ILE B 1 271 ? 6.23 -25.922 -11.266 1 98.44 271 ILE B N 1
ATOM 4661 C CA . ILE B 1 271 ? 4.785 -26 -11.438 1 98.44 271 ILE B CA 1
ATOM 4662 C C . ILE B 1 271 ? 4.285 -27.375 -10.977 1 98.44 271 ILE B C 1
ATOM 4664 O O . ILE B 1 271 ? 3.234 -27.469 -10.344 1 98.44 271 ILE B O 1
ATOM 4668 N N . ALA B 1 272 ? 5.062 -28.438 -11.195 1 98.44 272 ALA B N 1
ATOM 4669 C CA . ALA B 1 272 ? 4.664 -29.797 -10.805 1 98.44 272 ALA B CA 1
ATOM 4670 C C . ALA B 1 272 ? 4.605 -29.922 -9.281 1 98.44 272 ALA B C 1
ATOM 4672 O O . ALA B 1 272 ? 3.73 -30.609 -8.75 1 98.44 272 ALA B O 1
ATOM 4673 N N . ARG B 1 273 ? 5.562 -29.344 -8.617 1 97.81 273 ARG B N 1
ATOM 4674 C CA . ARG B 1 273 ? 5.527 -29.375 -7.16 1 97.81 273 ARG B CA 1
ATOM 4675 C C . ARG B 1 273 ? 4.273 -28.672 -6.633 1 97.81 273 ARG B C 1
ATOM 4677 O O . ARG B 1 273 ? 3.633 -29.172 -5.703 1 97.81 273 ARG B O 1
ATOM 4684 N N . ALA B 1 274 ? 4.004 -27.484 -7.18 1 98.38 274 ALA B N 1
ATOM 4685 C CA . ALA B 1 274 ? 2.791 -26.75 -6.809 1 98.38 274 ALA B CA 1
ATOM 4686 C C . ALA B 1 274 ? 1.549 -27.609 -7.016 1 98.38 274 ALA B C 1
ATOM 4688 O O . ALA B 1 274 ? 0.699 -27.703 -6.125 1 98.38 274 ALA B O 1
ATOM 4689 N N . LEU B 1 275 ? 1.437 -28.234 -8.18 1 98.31 275 LEU B N 1
ATOM 4690 C CA . LEU B 1 275 ? 0.312 -29.109 -8.516 1 98.31 275 LEU B CA 1
ATOM 4691 C C . LEU B 1 275 ? 0.232 -30.281 -7.562 1 98.31 275 LEU B C 1
ATOM 4693 O O . LEU B 1 275 ? -0.854 -30.656 -7.102 1 98.31 275 LEU B O 1
ATOM 4697 N N . HIS B 1 276 ? 1.377 -30.891 -7.277 1 97.69 276 HIS B N 1
ATOM 4698 C CA . HIS B 1 276 ? 1.44 -32 -6.344 1 97.69 276 HIS B CA 1
ATOM 4699 C C . HIS B 1 276 ? 0.902 -31.609 -4.973 1 97.69 276 HIS B C 1
ATOM 4701 O O . HIS B 1 276 ? 0.069 -32.312 -4.402 1 97.69 276 HIS B O 1
ATOM 4707 N N . ASN B 1 277 ? 1.365 -30.484 -4.457 1 97.62 277 ASN B N 1
ATOM 4708 C CA . ASN B 1 277 ? 0.906 -30 -3.158 1 97.62 277 ASN B CA 1
ATOM 4709 C C . ASN B 1 277 ? -0.584 -29.672 -3.176 1 97.62 277 ASN B C 1
ATOM 4711 O O . ASN B 1 277 ? -1.301 -29.984 -2.219 1 97.62 277 ASN B O 1
ATOM 4715 N N . LEU B 1 278 ? -1.06 -29.031 -4.266 1 98.06 278 LEU B N 1
ATOM 4716 C CA . LEU B 1 278 ? -2.475 -28.719 -4.434 1 98.06 278 LEU B CA 1
ATOM 4717 C C . LEU B 1 278 ? -3.326 -29.984 -4.34 1 98.06 278 LEU B C 1
ATOM 4719 O O . LEU B 1 278 ? -4.289 -30.031 -3.568 1 98.06 278 LEU B O 1
ATOM 4723 N N . ARG B 1 279 ? -2.961 -31.031 -5.004 1 97 279 ARG B N 1
ATOM 4724 C CA . ARG B 1 279 ? -3.775 -32.219 -5.121 1 97 279 ARG B CA 1
ATOM 4725 C C . ARG B 1 279 ? -3.611 -33.125 -3.898 1 97 279 ARG B C 1
ATOM 4727 O O . ARG B 1 279 ? -4.48 -33.938 -3.602 1 97 279 ARG B O 1
ATOM 4734 N N . THR B 1 280 ? -2.488 -33.031 -3.238 1 96.81 280 THR B N 1
ATOM 4735 C CA . THR B 1 280 ? -2.336 -33.719 -1.961 1 96.81 280 THR B CA 1
ATOM 4736 C C . THR B 1 280 ? -3.303 -33.156 -0.924 1 96.81 280 THR B C 1
ATOM 4738 O O . THR B 1 280 ? -3.902 -33.906 -0.151 1 96.81 280 THR B O 1
ATOM 4741 N N . ALA B 1 281 ? -3.42 -31.844 -0.899 1 96.19 281 ALA B N 1
ATOM 4742 C CA . ALA B 1 281 ? -4.324 -31.188 0.039 1 96.19 281 ALA B CA 1
ATOM 4743 C C . ALA B 1 281 ? -5.777 -31.344 -0.392 1 96.19 281 ALA B C 1
ATOM 4745 O O . ALA B 1 281 ? -6.664 -31.531 0.447 1 96.19 281 ALA B O 1
ATOM 4746 N N . THR B 1 282 ? -6.055 -31.25 -1.687 1 96 282 THR B N 1
ATOM 4747 C CA . THR B 1 282 ? -7.375 -31.375 -2.295 1 96 282 THR B CA 1
ATOM 4748 C C . THR B 1 282 ? -7.32 -32.25 -3.541 1 96 282 THR B C 1
ATOM 4750 O O . THR B 1 282 ? -7.125 -31.75 -4.648 1 96 282 THR B O 1
ATOM 4753 N N . PRO B 1 283 ? -7.59 -33.562 -3.453 1 94.31 283 PRO B N 1
ATOM 4754 C CA . PRO B 1 283 ? -7.348 -34.531 -4.52 1 94.31 283 PRO B CA 1
ATOM 4755 C C . PRO B 1 283 ? -8.094 -34.188 -5.809 1 94.31 283 PRO B C 1
ATOM 4757 O O . PRO B 1 283 ? -7.629 -34.531 -6.898 1 94.31 283 PRO B O 1
ATOM 4760 N N . THR B 1 284 ? -9.234 -33.5 -5.727 1 93.94 284 THR B N 1
ATOM 4761 C CA . THR B 1 284 ? -10.047 -33.25 -6.906 1 93.94 284 THR B CA 1
ATOM 4762 C C . THR B 1 284 ? -9.664 -31.891 -7.52 1 93.94 284 THR B C 1
ATOM 4764 O O . THR B 1 284 ? -10.234 -31.469 -8.523 1 93.94 284 THR B O 1
ATOM 4767 N N . ALA B 1 285 ? -8.688 -31.203 -6.852 1 96.94 285 ALA B N 1
ATOM 4768 C CA . ALA B 1 285 ? -8.32 -29.859 -7.309 1 96.94 285 ALA B CA 1
ATOM 4769 C C . ALA B 1 285 ? -7.652 -29.922 -8.68 1 96.94 285 ALA B C 1
ATOM 4771 O O . ALA B 1 285 ? -7.117 -30.953 -9.07 1 96.94 285 ALA B O 1
ATOM 4772 N N . ARG B 1 286 ? -7.73 -28.844 -9.438 1 97.62 286 ARG B N 1
ATOM 4773 C CA . ARG B 1 286 ? -7.176 -28.719 -10.781 1 97.62 286 ARG B CA 1
ATOM 4774 C C . ARG B 1 286 ? -6.426 -27.406 -10.945 1 97.62 286 ARG B C 1
ATOM 4776 O O . ARG B 1 286 ? -6.637 -26.469 -10.18 1 97.62 286 ARG B O 1
ATOM 4783 N N . MET B 1 287 ? -5.574 -27.375 -11.891 1 98.75 287 MET B N 1
ATOM 4784 C CA . MET B 1 287 ? -4.855 -26.172 -12.305 1 98.75 287 MET B CA 1
ATOM 4785 C C . MET B 1 287 ? -5.031 -25.922 -13.797 1 98.75 287 MET B C 1
ATOM 4787 O O . MET B 1 287 ? -4.922 -26.844 -14.602 1 98.75 287 MET B O 1
ATOM 4791 N N . LEU B 1 288 ? -5.406 -24.734 -14.164 1 98.88 288 LEU B N 1
ATOM 4792 C CA . LEU B 1 288 ? -5.637 -24.344 -15.547 1 98.88 288 LEU B CA 1
ATOM 4793 C C . LEU B 1 288 ? -4.707 -23.203 -15.945 1 98.88 288 LEU B C 1
ATOM 4795 O O . LEU B 1 288 ? -4.645 -22.172 -15.266 1 98.88 288 LEU B O 1
ATOM 4799 N N . ALA B 1 289 ? -3.938 -23.375 -16.969 1 98.88 289 ALA B N 1
ATOM 4800 C CA . ALA B 1 289 ? -3.096 -22.312 -17.516 1 98.88 289 ALA B CA 1
ATOM 4801 C C . ALA B 1 289 ? -3.691 -21.75 -18.812 1 98.88 289 ALA B C 1
ATOM 4803 O O . ALA B 1 289 ? -3.998 -22.5 -19.734 1 98.88 289 ALA B O 1
ATOM 4804 N N . LEU B 1 290 ? -3.889 -20.484 -18.844 1 98.88 290 LEU B N 1
ATOM 4805 C CA . LEU B 1 290 ? -4.434 -19.781 -20.016 1 98.88 290 LEU B CA 1
ATOM 4806 C C . LEU B 1 290 ? -3.377 -18.891 -20.656 1 98.88 290 LEU B C 1
ATOM 4808 O O . LEU B 1 290 ? -3.084 -17.797 -20.156 1 98.88 290 LEU B O 1
ATOM 4812 N N . ILE B 1 291 ? -2.857 -19.328 -21.828 1 98.69 291 ILE B N 1
ATOM 4813 C CA . ILE B 1 291 ? -1.788 -18.641 -22.531 1 98.69 291 ILE B CA 1
ATOM 4814 C C . ILE B 1 291 ? -2.387 -17.703 -23.578 1 98.69 291 ILE B C 1
ATOM 4816 O O . ILE B 1 291 ? -3.16 -18.125 -24.438 1 98.69 291 ILE B O 1
ATOM 4820 N N . GLY B 1 292 ? -2.068 -16.391 -23.484 1 98.56 292 GLY B N 1
ATOM 4821 C CA . GLY B 1 292 ? -2.584 -15.43 -24.453 1 98.56 292 GLY B CA 1
ATOM 4822 C C . GLY B 1 292 ? -1.994 -15.617 -25.844 1 98.56 292 GLY B C 1
ATOM 4823 O O . GLY B 1 292 ? -0.774 -15.578 -26.016 1 98.56 292 GLY B O 1
ATOM 4824 N N . GLU B 1 293 ? -2.809 -15.742 -26.797 1 98 293 GLU B N 1
ATOM 4825 C CA . GLU B 1 293 ? -2.379 -15.969 -28.188 1 98 293 GLU B CA 1
ATOM 4826 C C . GLU B 1 293 ? -1.53 -14.812 -28.688 1 98 293 GLU B C 1
ATOM 4828 O O . GLU B 1 293 ? -0.557 -15.023 -29.422 1 98 293 GLU B O 1
ATOM 4833 N N . LYS B 1 294 ? -1.887 -13.625 -28.312 1 97.75 294 LYS B N 1
ATOM 4834 C CA . LYS B 1 294 ? -1.224 -12.414 -28.781 1 97.75 294 LYS B CA 1
ATOM 4835 C C . LYS B 1 294 ? -0.592 -11.648 -27.625 1 97.75 294 LYS B C 1
ATOM 4837 O O . LYS B 1 294 ? -0.6 -10.414 -27.609 1 97.75 294 LYS B O 1
ATOM 4842 N N . ASP B 1 295 ? -0.2 -12.383 -26.625 1 98.12 295 ASP B N 1
ATOM 4843 C CA . ASP B 1 295 ? 0.404 -11.758 -25.453 1 98.12 295 ASP B CA 1
ATOM 4844 C C . ASP B 1 295 ? 1.727 -11.086 -25.812 1 98.12 295 ASP B C 1
ATOM 4846 O O . ASP B 1 295 ? 2.674 -11.75 -26.234 1 98.12 295 ASP B O 1
ATOM 4850 N N . GLU B 1 296 ? 1.817 -9.789 -25.609 1 96.69 296 GLU B N 1
ATOM 4851 C CA . GLU B 1 296 ? 2.947 -8.984 -26.062 1 96.69 296 GLU B CA 1
ATOM 4852 C C . GLU B 1 296 ? 4.195 -9.266 -25.234 1 96.69 296 GLU B C 1
ATOM 4854 O O . GLU B 1 296 ? 5.301 -8.875 -25.609 1 96.69 296 GLU B O 1
ATOM 4859 N N . TYR B 1 297 ? 4.066 -9.984 -24.094 1 96.88 297 TYR B N 1
ATOM 4860 C CA . TYR B 1 297 ? 5.207 -10.258 -23.219 1 96.88 297 TYR B CA 1
ATOM 4861 C C . TYR B 1 297 ? 5.793 -11.633 -23.516 1 96.88 297 TYR B C 1
ATOM 4863 O O . TYR B 1 297 ? 6.797 -12.023 -22.906 1 96.88 297 TYR B O 1
ATOM 4871 N N . VAL B 1 298 ? 5.188 -12.398 -24.391 1 96.75 298 VAL B N 1
ATOM 4872 C CA . VAL B 1 298 ? 5.695 -13.703 -24.797 1 96.75 298 VAL B CA 1
ATOM 4873 C C . VAL B 1 298 ? 6.426 -13.578 -26.125 1 96.75 298 VAL B C 1
ATOM 4875 O O . VAL B 1 298 ? 5.855 -13.102 -27.109 1 96.75 298 VAL B O 1
ATOM 4878 N N . PRO B 1 299 ? 7.695 -13.969 -26.094 1 93 299 PRO B N 1
ATOM 4879 C CA . PRO B 1 299 ? 8.391 -13.945 -27.391 1 93 299 PRO B CA 1
ATOM 4880 C C . PRO B 1 299 ? 7.633 -14.703 -28.469 1 93 299 PRO B C 1
ATOM 4882 O O . PRO B 1 299 ? 6.949 -15.688 -28.188 1 93 299 PRO B O 1
ATOM 4885 N N . THR B 1 300 ? 7.785 -14.195 -29.609 1 89.88 300 THR B N 1
ATOM 4886 C CA . THR B 1 300 ? 7.055 -14.727 -30.75 1 89.88 300 THR B CA 1
ATOM 4887 C C . THR B 1 300 ? 7.266 -16.234 -30.891 1 89.88 300 THR B C 1
ATOM 4889 O O . THR B 1 300 ? 8.398 -16.703 -30.812 1 89.88 300 THR B O 1
ATOM 4892 N N . GLY B 1 301 ? 6.215 -16.969 -31 1 91.94 301 GLY B N 1
ATOM 4893 C CA . GLY B 1 301 ? 6.281 -18.391 -31.25 1 91.94 301 GLY B CA 1
ATOM 4894 C C . GLY B 1 301 ? 6.355 -19.234 -29.984 1 91.94 301 GLY B C 1
ATOM 4895 O O . GLY B 1 301 ? 6.156 -20.453 -30.031 1 91.94 301 GLY B O 1
ATOM 4896 N N . LYS B 1 302 ? 6.543 -18.609 -28.906 1 95.81 302 LYS B N 1
ATOM 4897 C CA . LYS B 1 302 ? 6.789 -19.359 -27.688 1 95.81 302 LYS B CA 1
ATOM 4898 C C . LYS B 1 302 ? 5.477 -19.812 -27.047 1 95.81 302 LYS B C 1
ATOM 4900 O O . LYS B 1 302 ? 5.469 -20.688 -26.188 1 95.81 302 LYS B O 1
ATOM 4905 N N . GLN B 1 303 ? 4.379 -19.234 -27.453 1 97.38 303 GLN B N 1
ATOM 4906 C CA . GLN B 1 303 ? 3.09 -19.672 -26.938 1 97.38 303 GLN B CA 1
ATOM 4907 C C . GLN B 1 303 ? 2.857 -21.156 -27.219 1 97.38 303 GLN B C 1
ATOM 4909 O O . GLN B 1 303 ? 2.467 -21.906 -26.312 1 97.38 303 GLN B O 1
ATOM 4914 N N . ALA B 1 304 ? 3.102 -21.562 -28.406 1 96.56 304 ALA B N 1
ATOM 4915 C CA . ALA B 1 304 ? 2.902 -22.953 -28.828 1 96.56 304 ALA B CA 1
ATOM 4916 C C . ALA B 1 304 ? 3.838 -23.891 -28.078 1 96.56 304 ALA B C 1
ATOM 4918 O O . ALA B 1 304 ? 3.457 -25.016 -27.734 1 96.56 304 ALA B O 1
ATOM 4919 N N . ILE B 1 305 ? 5.012 -23.453 -27.844 1 96.94 305 ILE B N 1
ATOM 4920 C CA . ILE B 1 305 ? 6.008 -24.25 -27.141 1 96.94 305 ILE B CA 1
ATOM 4921 C C . ILE B 1 305 ? 5.555 -24.484 -25.703 1 96.94 305 ILE B C 1
ATOM 4923 O O . ILE B 1 305 ? 5.598 -25.609 -25.203 1 96.94 305 ILE B O 1
ATOM 4927 N N . LEU B 1 306 ? 5.152 -23.406 -25.031 1 97.94 306 LEU B N 1
ATOM 4928 C CA . LEU B 1 306 ? 4.664 -23.531 -23.672 1 97.94 306 LEU B CA 1
ATOM 4929 C C . LEU B 1 306 ? 3.479 -24.484 -23.594 1 97.94 306 LEU B C 1
ATOM 4931 O O . LEU B 1 306 ? 3.453 -25.375 -22.75 1 97.94 306 LEU B O 1
ATOM 4935 N N . LEU B 1 307 ? 2.496 -24.312 -24.531 1 98.25 307 LEU B N 1
ATOM 4936 C CA . LEU B 1 307 ? 1.318 -25.172 -24.547 1 98.25 307 LEU B CA 1
ATOM 4937 C C . LEU B 1 307 ? 1.715 -26.641 -24.703 1 98.25 307 LEU B C 1
ATOM 4939 O O . LEU B 1 307 ? 1.268 -27.484 -23.922 1 98.25 307 LEU B O 1
ATOM 4943 N N . GLU B 1 308 ? 2.51 -26.922 -25.656 1 98.06 308 GLU B N 1
ATOM 4944 C CA . GLU B 1 308 ? 2.916 -28.281 -25.953 1 98.06 308 GLU B CA 1
ATOM 4945 C C . GLU B 1 308 ? 3.66 -28.906 -24.781 1 98.06 308 GLU B C 1
ATOM 4947 O O . GLU B 1 308 ? 3.336 -30.016 -24.359 1 98.06 308 GLU B O 1
ATOM 4952 N N . ARG B 1 309 ? 4.594 -28.234 -24.219 1 97.81 309 ARG B N 1
ATOM 4953 C CA . ARG B 1 309 ? 5.434 -28.766 -23.156 1 97.81 309 ARG B CA 1
ATOM 4954 C C . ARG B 1 309 ? 4.633 -28.984 -21.891 1 97.81 309 ARG B C 1
ATOM 4956 O O . ARG B 1 309 ? 4.75 -30.016 -21.234 1 97.81 309 ARG B O 1
ATOM 4963 N N . TRP B 1 310 ? 3.818 -27.984 -21.5 1 98.38 310 TRP B N 1
ATOM 4964 C CA . TRP B 1 310 ? 3.023 -28.109 -20.297 1 98.38 310 TRP B CA 1
ATOM 4965 C C . TRP B 1 310 ? 2.012 -29.25 -20.422 1 98.38 310 TRP B C 1
ATOM 4967 O O . TRP B 1 310 ? 1.805 -30.016 -19.484 1 98.38 310 TRP B O 1
ATOM 4977 N N . THR B 1 311 ? 1.388 -29.375 -21.609 1 98.31 311 THR B N 1
ATOM 4978 C CA . THR B 1 311 ? 0.434 -30.453 -21.844 1 98.31 311 THR B CA 1
ATOM 4979 C C . THR B 1 311 ? 1.114 -31.812 -21.734 1 98.31 311 THR B C 1
ATOM 4981 O O . THR B 1 311 ? 0.627 -32.688 -21.031 1 98.31 311 THR B O 1
ATOM 4984 N N . GLN B 1 312 ? 2.248 -31.938 -22.359 1 98.25 312 GLN B N 1
ATOM 4985 C CA . GLN B 1 312 ? 2.963 -33.219 -22.375 1 98.25 312 GLN B CA 1
ATOM 4986 C C . GLN B 1 312 ? 3.461 -33.594 -20.984 1 98.25 312 GLN B C 1
ATOM 4988 O O . GLN B 1 312 ? 3.389 -34.75 -20.578 1 98.25 312 GLN B O 1
ATOM 4993 N N . LEU B 1 313 ? 3.918 -32.625 -20.234 1 98.38 313 LEU B N 1
ATOM 4994 C CA . LEU B 1 313 ? 4.633 -32.906 -19 1 98.38 313 LEU B CA 1
ATOM 4995 C C . LEU B 1 313 ? 3.672 -32.969 -17.812 1 98.38 313 LEU B C 1
ATOM 4997 O O . LEU B 1 313 ? 3.912 -33.656 -16.828 1 98.38 313 LEU B O 1
ATOM 5001 N N . LEU B 1 314 ? 2.578 -32.188 -17.859 1 98.31 314 LEU B N 1
ATOM 5002 C CA . LEU B 1 314 ? 1.79 -31.984 -16.641 1 98.31 314 LEU B CA 1
ATOM 5003 C C . LEU B 1 314 ? 0.394 -32.562 -16.797 1 98.31 314 LEU B C 1
ATOM 5005 O O . LEU B 1 314 ? -0.255 -32.906 -15.812 1 98.31 314 LEU B O 1
ATOM 5009 N N . GLU B 1 315 ? -0.131 -32.719 -18 1 96.25 315 GLU B N 1
ATOM 5010 C CA . GLU B 1 315 ? -1.479 -33.25 -18.203 1 96.25 315 GLU B CA 1
ATOM 5011 C C . GLU B 1 315 ? -1.602 -34.656 -17.688 1 96.25 315 GLU B C 1
ATOM 5013 O O . GLU B 1 315 ? -2.652 -35.062 -17.172 1 96.25 315 GLU B O 1
ATOM 5018 N N . PRO B 1 316 ? -0.57 -35.531 -17.797 1 95.75 316 PRO B N 1
ATOM 5019 C CA . PRO B 1 316 ? -0.649 -36.906 -17.297 1 95.75 316 PRO B CA 1
ATOM 5020 C C . PRO B 1 316 ? -0.903 -36.969 -15.789 1 95.75 316 PRO B C 1
ATOM 5022 O O . PRO B 1 316 ? -1.295 -38.031 -15.273 1 95.75 316 PRO B O 1
ATOM 5025 N N . THR B 1 317 ? -0.663 -35.906 -15.039 1 92.62 317 THR B N 1
ATOM 5026 C CA . THR B 1 317 ? -0.942 -35.875 -13.609 1 92.62 317 THR B CA 1
ATOM 5027 C C . THR B 1 317 ? -2.443 -35.938 -13.352 1 92.62 317 THR B C 1
ATOM 5029 O O . THR B 1 317 ? -2.875 -36.219 -12.234 1 92.62 317 THR B O 1
ATOM 5032 N N . GLY B 1 318 ? -3.27 -35.594 -14.352 1 92.88 318 GLY B N 1
ATOM 5033 C CA . GLY B 1 318 ? -4.719 -35.625 -14.234 1 92.88 318 GLY B CA 1
ATOM 5034 C C . GLY B 1 318 ? -5.312 -34.344 -13.688 1 92.88 318 GLY B C 1
ATOM 5035 O O . GLY B 1 318 ? -6.531 -34.156 -13.711 1 92.88 318 GLY B O 1
ATOM 5036 N N . GLY B 1 319 ? -4.516 -33.406 -13.258 1 95.38 319 GLY B N 1
ATOM 5037 C CA . GLY B 1 319 ? -5.047 -32.219 -12.609 1 95.38 319 GLY B CA 1
ATOM 5038 C C . GLY B 1 319 ? -4.652 -30.922 -13.312 1 95.38 319 GLY B C 1
ATOM 5039 O O . GLY B 1 319 ? -4.898 -29.828 -12.797 1 95.38 319 GLY B O 1
ATOM 5040 N N . PHE B 1 320 ? -4.027 -31.031 -14.5 1 98.12 320 PHE B N 1
ATOM 5041 C CA . PHE B 1 320 ? -3.502 -29.844 -15.172 1 98.12 320 PHE B CA 1
ATOM 5042 C C . PHE B 1 320 ? -4.039 -29.75 -16.594 1 98.12 320 PHE B C 1
ATOM 5044 O O . PHE B 1 320 ? -4.16 -30.766 -17.297 1 98.12 320 PHE B O 1
ATOM 5051 N N . GLN B 1 321 ? -4.375 -28.609 -17 1 98.19 321 GLN B N 1
ATOM 5052 C CA . GLN B 1 321 ? -4.762 -28.297 -18.375 1 98.19 321 GLN B CA 1
ATOM 5053 C C . GLN B 1 321 ? -4.191 -26.953 -18.828 1 98.19 321 GLN B C 1
ATOM 5055 O O . GLN B 1 321 ? -4.109 -26.016 -18.031 1 98.19 321 GLN B O 1
ATOM 5060 N N . ALA B 1 322 ? -3.76 -26.828 -20 1 98.62 322 ALA B N 1
ATOM 5061 C CA . ALA B 1 322 ? -3.326 -25.578 -20.609 1 98.62 322 ALA B CA 1
ATOM 5062 C C . ALA B 1 322 ? -4.102 -25.281 -21.891 1 98.62 322 ALA B C 1
ATOM 5064 O O . ALA B 1 322 ? -4.453 -26.203 -22.625 1 98.62 322 ALA B O 1
ATOM 5065 N N . GLU B 1 323 ? -4.453 -24.047 -22.094 1 98.38 323 GLU B N 1
ATOM 5066 C CA . GLU B 1 323 ? -5.195 -23.609 -23.281 1 98.38 323 GLU B CA 1
ATOM 5067 C C . GLU B 1 323 ? -4.637 -22.297 -23.812 1 98.38 323 GLU B C 1
ATOM 5069 O O . GLU B 1 323 ? -4.086 -21.484 -23.062 1 98.38 323 GLU B O 1
ATOM 5074 N N . ILE B 1 324 ? -4.727 -22.109 -25.141 1 98.31 324 ILE B N 1
ATOM 5075 C CA . ILE B 1 324 ? -4.469 -20.812 -25.75 1 98.31 324 ILE B CA 1
ATOM 5076 C C . ILE B 1 324 ? -5.746 -19.969 -25.734 1 98.31 324 ILE B C 1
ATOM 5078 O O . ILE B 1 324 ? -6.809 -20.422 -26.156 1 98.31 324 ILE B O 1
ATOM 5082 N N . LEU B 1 325 ? -5.629 -18.812 -25.109 1 98.06 325 LEU B N 1
ATOM 5083 C CA . LEU B 1 325 ? -6.73 -17.859 -25.172 1 98.06 325 LEU B CA 1
ATOM 5084 C C . LEU B 1 325 ? -6.73 -17.109 -26.484 1 98.06 325 LEU B C 1
ATOM 5086 O O . LEU B 1 325 ? -5.816 -16.312 -26.766 1 98.06 325 LEU B O 1
ATOM 5090 N N . GLN B 1 326 ? -7.801 -17.281 -27.234 1 97.38 326 GLN B N 1
ATOM 5091 C CA . GLN B 1 326 ? -7.871 -16.781 -28.609 1 97.38 326 GLN B CA 1
ATOM 5092 C C . GLN B 1 326 ? -7.863 -15.258 -28.641 1 97.38 326 GLN B C 1
ATOM 5094 O O . GLN B 1 326 ? -8.633 -14.617 -27.922 1 97.38 326 GLN B O 1
ATOM 5099 N N . GLN B 1 327 ? -6.973 -14.688 -29.406 1 97.31 327 GLN B N 1
ATOM 5100 C CA . GLN B 1 327 ? -6.867 -13.258 -29.688 1 97.31 327 GLN B CA 1
ATOM 5101 C C . GLN B 1 327 ? -6.559 -12.469 -28.406 1 97.31 327 GLN B C 1
ATOM 5103 O O . GLN B 1 327 ? -6.816 -11.266 -28.344 1 97.31 327 GLN B O 1
ATOM 5108 N N . ALA B 1 328 ? -5.984 -13.117 -27.469 1 98.31 328 ALA B N 1
ATOM 5109 C CA . ALA B 1 328 ? -5.789 -12.461 -26.188 1 98.31 328 ALA B CA 1
ATOM 5110 C C . ALA B 1 328 ? -4.422 -11.781 -26.125 1 98.31 328 ALA B C 1
ATOM 5112 O O . ALA B 1 328 ? -3.391 -12.43 -26.297 1 98.31 328 ALA B O 1
ATOM 5113 N N . ASN B 1 329 ? -4.504 -10.453 -26 1 98.19 329 ASN B N 1
ATOM 5114 C CA . ASN B 1 329 ? -3.303 -9.797 -25.5 1 98.19 329 ASN B CA 1
ATOM 5115 C C . ASN B 1 329 ? -3.061 -10.125 -24.031 1 98.19 329 ASN B C 1
ATOM 5117 O O . ASN B 1 329 ? -3.725 -11 -23.453 1 98.19 329 ASN B O 1
ATOM 5121 N N . HIS B 1 330 ? -2.092 -9.539 -23.391 1 98.06 330 HIS B N 1
ATOM 5122 C CA . HIS B 1 330 ? -1.678 -9.852 -22.031 1 98.06 330 HIS B CA 1
ATOM 5123 C C . HIS B 1 330 ? -2.85 -9.758 -21.047 1 98.06 330 HIS B C 1
ATOM 5125 O O . HIS B 1 330 ? -2.938 -10.531 -20.094 1 98.06 330 HIS B O 1
ATOM 5131 N N . GLN B 1 331 ? -3.801 -8.836 -21.219 1 97.56 331 GLN B N 1
ATOM 5132 C CA . GLN B 1 331 ? -4.891 -8.562 -20.281 1 97.56 331 GLN B CA 1
ATOM 5133 C C . GLN B 1 331 ? -6.203 -9.164 -20.781 1 97.56 331 GLN B C 1
ATOM 5135 O O . GLN B 1 331 ? -7.258 -8.953 -20.188 1 97.56 331 GLN B O 1
ATOM 5140 N N . ALA B 1 332 ? -6.176 -9.875 -21.891 1 98.12 332 ALA B N 1
ATOM 5141 C CA . ALA B 1 332 ? -7.387 -10.422 -22.5 1 98.12 332 ALA B CA 1
ATOM 5142 C C . ALA B 1 332 ? -8.461 -9.344 -22.656 1 98.12 332 ALA B C 1
ATOM 5144 O O . ALA B 1 332 ? -9.609 -9.547 -22.25 1 98.12 332 ALA B O 1
ATOM 5145 N N . ALA B 1 333 ? -8.102 -8.25 -23.297 1 95.5 333 ALA B N 1
ATOM 5146 C CA . ALA B 1 333 ? -8.922 -7.043 -23.25 1 95.5 333 ALA B CA 1
ATOM 5147 C C . ALA B 1 333 ? -9.961 -7.047 -24.359 1 95.5 333 ALA B C 1
ATOM 5149 O O . ALA B 1 333 ? -10.984 -6.359 -24.266 1 95.5 333 ALA B O 1
ATOM 5150 N N . SER B 1 334 ? -9.734 -7.789 -25.469 1 96.06 334 SER B N 1
ATOM 5151 C CA . SER B 1 334 ? -10.711 -7.824 -26.562 1 96.06 334 SER B CA 1
ATOM 5152 C C . SER B 1 334 ? -11.953 -8.609 -26.156 1 96.06 334 SER B C 1
ATOM 5154 O O . SER B 1 334 ? -11.891 -9.477 -25.281 1 96.06 334 SER B O 1
ATOM 5156 N N . GLN B 1 335 ? -13.055 -8.305 -26.812 1 96.75 335 GLN B N 1
ATOM 5157 C CA . GLN B 1 335 ? -14.305 -9 -26.516 1 96.75 335 GLN B CA 1
ATOM 5158 C C . GLN B 1 335 ? -14.164 -10.5 -26.75 1 96.75 335 GLN B C 1
ATOM 5160 O O . GLN B 1 335 ? -14.609 -11.305 -25.922 1 96.75 335 GLN B O 1
ATOM 5165 N N . VAL B 1 336 ? -13.484 -10.906 -27.797 1 98.06 336 VAL B N 1
ATOM 5166 C CA . VAL B 1 336 ? -13.305 -12.312 -28.141 1 98.06 336 VAL B CA 1
ATOM 5167 C C . VAL B 1 336 ? -12.469 -13.008 -27.062 1 98.06 336 VAL B C 1
ATOM 5169 O O . VAL B 1 336 ? -12.82 -14.102 -26.609 1 98.06 336 VAL B O 1
ATOM 5172 N N . ALA B 1 337 ? -11.406 -12.359 -26.688 1 98.5 337 ALA B N 1
ATOM 5173 C CA . ALA B 1 337 ? -10.516 -12.93 -25.672 1 98.5 337 ALA B CA 1
ATOM 5174 C C . ALA B 1 337 ? -11.234 -13.078 -24.328 1 98.5 337 ALA B C 1
ATOM 5176 O O . ALA B 1 337 ? -11.125 -14.117 -23.672 1 98.5 337 ALA B O 1
ATOM 5177 N N . THR B 1 338 ? -11.977 -12.055 -23.938 1 98.44 338 THR B N 1
ATOM 5178 C CA . THR B 1 338 ? -12.703 -12.086 -22.688 1 98.44 338 THR B CA 1
ATOM 5179 C C . THR B 1 338 ? -13.781 -13.164 -22.703 1 98.44 338 THR B C 1
ATOM 5181 O O . THR B 1 338 ? -13.945 -13.906 -21.734 1 98.44 338 THR B O 1
ATOM 5184 N N . ASP B 1 339 ? -14.531 -13.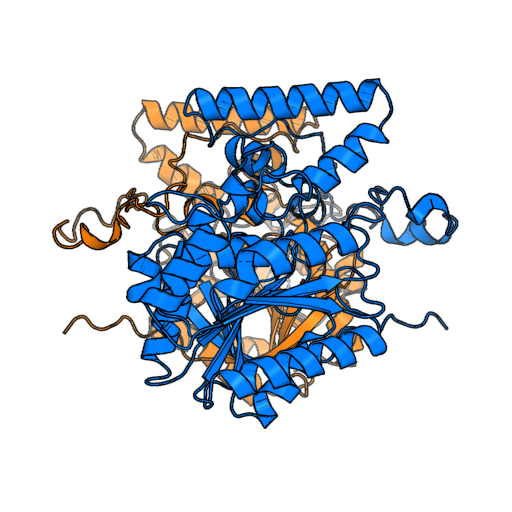258 -23.797 1 98.62 339 ASP B N 1
ATOM 5185 C CA . ASP B 1 339 ? -15.547 -14.297 -23.938 1 98.62 339 ASP B CA 1
ATOM 5186 C C . ASP B 1 339 ? -14.938 -15.688 -23.781 1 98.62 339 ASP B C 1
ATOM 5188 O O . ASP B 1 339 ? -15.484 -16.531 -23.062 1 98.62 339 ASP B O 1
ATOM 5192 N N . HIS B 1 340 ? -13.844 -15.922 -24.469 1 98.81 340 HIS B N 1
ATOM 5193 C CA . HIS B 1 340 ? -13.164 -17.203 -24.406 1 98.81 340 HIS B CA 1
ATOM 5194 C C . HIS B 1 340 ? -12.656 -17.484 -22.984 1 98.81 340 HIS B C 1
ATOM 5196 O O . HIS B 1 340 ? -12.789 -18.594 -22.484 1 98.81 340 HIS B O 1
ATOM 5202 N N . LEU B 1 341 ? -12.062 -16.469 -22.328 1 98.88 341 LEU B N 1
ATOM 5203 C CA . LEU B 1 341 ? -11.602 -16.578 -20.953 1 98.88 341 LEU B CA 1
ATOM 5204 C C . LEU B 1 341 ? -12.734 -17.016 -20.031 1 98.88 341 LEU B C 1
ATOM 5206 O O . LEU B 1 341 ? -12.578 -17.953 -19.25 1 98.88 341 LEU B O 1
ATOM 5210 N N . LEU B 1 342 ? -13.859 -16.359 -20.141 1 98.81 342 LEU B N 1
ATOM 5211 C CA . LEU B 1 342 ? -15 -16.641 -19.266 1 98.81 342 LEU B CA 1
ATOM 5212 C C . LEU B 1 342 ? -15.539 -18.047 -19.516 1 98.81 342 LEU B C 1
ATOM 5214 O O . LEU B 1 342 ? -15.945 -18.734 -18.578 1 98.81 342 LEU B O 1
ATOM 5218 N N . GLN B 1 343 ? -15.539 -18.453 -20.766 1 98.75 343 GLN B N 1
ATOM 5219 C CA . GLN B 1 343 ? -15.961 -19.812 -21.094 1 98.75 343 GLN B CA 1
ATOM 5220 C C . GLN B 1 343 ? -15.07 -20.844 -20.422 1 98.75 343 GLN B C 1
ATOM 5222 O O . GLN B 1 343 ? -15.57 -21.828 -19.859 1 98.75 343 GLN B O 1
ATOM 5227 N N . LEU B 1 344 ? -13.797 -20.688 -20.5 1 98.75 344 LEU B N 1
ATOM 5228 C CA . LEU B 1 344 ? -12.844 -21.641 -19.938 1 98.75 344 LEU B CA 1
ATOM 5229 C C . LEU B 1 344 ? -12.898 -21.641 -18.406 1 98.75 344 LEU B C 1
ATOM 5231 O O . LEU B 1 344 ? -12.797 -22.688 -17.781 1 98.75 344 LEU B O 1
ATOM 5235 N N . VAL B 1 345 ? -13.078 -20.422 -17.766 1 98.81 345 VAL B N 1
ATOM 5236 C CA . VAL B 1 345 ? -13.211 -20.328 -16.328 1 98.81 345 VAL B CA 1
ATOM 5237 C C . VAL B 1 345 ? -14.484 -21.047 -15.875 1 98.81 345 VAL B C 1
ATOM 5239 O O . VAL B 1 345 ? -14.469 -21.781 -14.891 1 98.81 345 VAL B O 1
ATOM 5242 N N . ALA B 1 346 ? -15.586 -20.859 -16.641 1 98.56 346 ALA B N 1
ATOM 5243 C CA . ALA B 1 346 ? -16.844 -21.516 -16.312 1 98.56 346 ALA B CA 1
ATOM 5244 C C . ALA B 1 346 ? -16.688 -23.047 -16.359 1 98.56 346 ALA B C 1
ATOM 5246 O O . ALA B 1 346 ? -17.141 -23.75 -15.469 1 98.56 346 ALA B O 1
ATOM 5247 N N . LYS B 1 347 ? -16.062 -23.5 -17.422 1 98.19 347 LYS B N 1
ATOM 5248 C CA . LYS B 1 347 ? -15.82 -24.938 -17.562 1 98.19 347 LYS B CA 1
ATOM 5249 C C . LYS B 1 347 ? -14.961 -25.469 -16.422 1 98.19 347 LYS B C 1
ATOM 5251 O O . LYS B 1 347 ? -15.234 -26.531 -15.875 1 98.19 347 LYS B O 1
ATOM 5256 N N . PHE B 1 348 ? -13.953 -24.75 -16.078 1 98.44 348 PHE B N 1
ATOM 5257 C CA . PHE B 1 348 ? -13.047 -25.125 -15.008 1 98.44 348 PHE B CA 1
ATOM 5258 C C . PHE B 1 348 ? -13.797 -25.25 -13.688 1 98.44 348 PHE B C 1
ATOM 5260 O O . PHE B 1 348 ? -13.641 -26.25 -12.969 1 98.44 348 PHE B O 1
ATOM 5267 N N . LEU B 1 349 ? -14.625 -24.203 -13.328 1 97.69 349 LEU B N 1
ATOM 5268 C CA . LEU B 1 349 ? -15.375 -24.203 -12.078 1 97.69 349 LEU B CA 1
ATOM 5269 C C . LEU B 1 349 ? -16.375 -25.359 -12.039 1 97.69 349 LEU B C 1
ATOM 5271 O O . LEU B 1 349 ? -16.625 -25.938 -10.977 1 97.69 349 LEU B O 1
ATOM 5275 N N . ALA B 1 350 ? -16.938 -25.734 -13.211 1 96 350 ALA B N 1
ATOM 5276 C CA . ALA B 1 350 ? -17.891 -26.828 -13.289 1 96 350 ALA B CA 1
ATOM 5277 C C . ALA B 1 350 ? -17.25 -28.172 -12.953 1 96 350 ALA B C 1
ATOM 5279 O O . ALA B 1 350 ? -17.906 -29.094 -12.492 1 96 350 ALA B O 1
ATOM 5280 N N . GLN B 1 351 ? -15.977 -28.234 -13.164 1 94.06 351 GLN B N 1
ATOM 5281 C CA . GLN B 1 351 ? -15.234 -29.469 -12.906 1 94.06 351 GLN B CA 1
ATOM 5282 C C . GLN B 1 351 ? -14.914 -29.625 -11.422 1 94.06 351 GLN B C 1
ATOM 5284 O O . GLN B 1 351 ? -14.523 -30.703 -10.969 1 94.06 351 GLN B O 1
ATOM 5289 N N . LEU B 1 352 ? -14.984 -28.516 -10.641 1 90.69 352 LEU B N 1
ATOM 5290 C CA . LEU B 1 352 ? -14.672 -28.547 -9.219 1 90.69 352 LEU B CA 1
ATOM 5291 C C . LEU B 1 352 ? -15.891 -28.969 -8.406 1 90.69 352 LEU B C 1
ATOM 5293 O O . LEU B 1 352 ? -15.773 -29.266 -7.211 1 90.69 352 LEU B O 1
ATOM 5297 N N . SER B 1 353 ? -17.203 -28.906 -8.914 1 71.88 353 SER B N 1
ATOM 5298 C CA . SER B 1 353 ? -18.453 -29.281 -8.258 1 71.88 353 SER B CA 1
ATOM 5299 C C . SER B 1 353 ? -18.578 -30.797 -8.148 1 71.88 353 SER B C 1
ATOM 5301 O O . SER B 1 353 ? -18.047 -31.531 -8.977 1 71.88 353 SER B O 1
#

Organism: Mycosarcoma maydis (NCBI:txid5270)

InterPro domains:
  IPR013744 Fusarinine C esterase SidJ [PF08538] (10-191)
  IPR013744 Fusarinine C esterase SidJ [PF08538] (229-349)
  IPR013744 Fusarinine C esterase SidJ [PTHR31591] (6-352)
  IPR029058 Alpha/Beta hydrolase fold [G3DSA:3.40.50.1820] (13-352)
  IPR029058 Alpha/Beta hydrolase fold [SSF53474] (32-351)

Secondary structure (DSSP, 8-state):
--------PPEEEEEEEEE-SSS-EEEEES-TTSSEEEEEE--TT--TT-STTHHHHHHHHHTTTEEEEEEPPTTTGGGGGG--HHHHHHHHHHHHHHHHHHSTT--EEEEEETHHHHHHHHHHH-HHHHHHT--SEEEEES---HHHHHHHHHHHS-HHHHHHHHHHHHHHHHHHHTT-TTSBPP---------TTS--GGGGGGSS-GGGGGS-----S--SSTHHHHS---BHHHHHHHHSTT-TT-SS-TT--HHHHH--STT--SHHHHHHHHHHHSTT-EEEEEEETT-TTSPTTHHHHHHHHHHHHHGGGSSEEEEEETT--TT--SHHHHHHHHHHHHHHHHTT-/--------PPEEEEEEEEE-SSS-EEEEES-TTSSEEEEEE--TT--TT-STTHHHHHHHHHTTTEEEEEEPPTTTGGGGGG--HHHHHHHHHHHHHHHHHHSTT--EEEEEETHHHHHHHHHHH-HHHHHHT--SEEEEES---HHHHHHHHHHHS-HHHHHHHHHHHHHHHHHHHTT-TTSBPP---------TTS--GGGGGGSS-GGGGGS-----S--SSTHHHHS---BHHHHHHHHSTT-TT-SS-TT--HHHHH--STT--SHHHHHHHHHHHSTT-EEEEEEETT-TTSPTTHHHHHHHHHHHHHGGGSSEEEEEETT--TT--SHHHHHHHHHHHHHHHHTT-

pLDDT: mean 91.25, std 17.8, range [19.92, 98.94]

Solvent-accessible surface area (backbone atoms only — not comparable to full-atom values): 36009 Å² total; per-residue (Å²): 128,82,74,69,76,77,63,55,69,65,38,53,28,30,40,35,53,54,36,72,69,96,58,49,29,31,30,38,28,47,40,83,85,38,49,22,36,37,38,45,36,55,28,82,46,29,48,71,82,58,59,67,46,49,49,61,49,37,53,56,30,48,77,70,49,24,17,39,29,35,64,58,55,71,35,42,31,24,25,46,24,59,29,41,51,40,8,50,22,47,49,49,40,44,40,48,40,42,45,45,69,74,25,68,90,37,52,32,30,44,34,10,29,35,54,12,22,50,32,54,42,43,36,20,53,14,56,65,48,21,52,76,40,56,48,44,30,37,38,24,37,30,55,57,20,58,27,54,38,48,48,54,53,42,71,72,40,54,69,70,56,30,51,50,52,51,51,52,51,50,50,17,44,53,30,38,77,70,72,41,25,55,43,71,48,93,71,78,88,55,85,73,46,76,55,62,80,56,74,63,34,72,74,66,57,74,73,68,72,82,72,65,66,72,66,67,77,62,80,55,39,66,72,22,37,50,54,33,39,81,60,37,71,30,16,13,36,38,51,23,20,43,50,36,90,79,20,84,51,55,70,44,48,81,80,61,52,71,64,57,43,57,34,57,53,90,86,39,82,20,60,35,17,15,51,50,26,38,28,71,55,25,73,75,24,39,37,41,37,36,39,30,66,52,21,81,60,50,61,88,74,45,62,60,52,43,46,52,52,49,41,70,70,39,30,82,76,73,34,41,49,64,45,74,30,55,72,4,33,66,68,26,71,42,70,65,11,37,52,48,49,52,50,54,51,50,54,53,55,60,63,64,106,129,78,72,70,78,77,64,56,68,64,37,55,30,34,40,33,53,54,36,72,68,95,58,49,29,31,29,37,28,47,41,80,85,39,50,22,36,37,39,45,37,55,28,82,46,29,48,72,82,59,58,67,45,50,48,60,47,38,52,57,30,47,78,70,50,23,19,40,29,35,65,59,55,73,34,41,30,24,26,45,24,59,29,41,52,40,8,50,21,47,48,49,39,44,40,47,41,42,45,46,69,74,25,68,92,36,52,33,30,44,33,10,30,36,55,11,22,49,32,53,41,42,36,20,52,15,56,65,48,20,52,74,37,56,48,43,29,37,35,24,37,26,55,56,20,57,27,54,36,47,49,52,52,41,72,71,41,55,71,71,56,30,50,50,53,50,50,52,50,50,50,17,44,52,30,37,75,70,71,41,25,55,42,70,48,94,72,78,88,53,84,73,46,73,55,63,80,55,74,63,35,70,75,66,55,74,74,68,72,83,75,64,70,72,64,70,75,62,80,55,40,66,73,23,36,48,56,32,38,80,61,36,70,29,17,12,36,38,51,23,20,44,50,35,90,78,20,84,51,54,70,45,46,80,80,60,54,70,65,56,43,58,33,58,53,89,86,41,81,19,61,35,16,14,50,50,27,37,28,71,55,25,74,76,24,38,38,39,37,34,38,31,66,52,21,81,60,51,62,87,74,43,61,62,52,44,46,52,50,48,42,70,69,40,30,83,75,73,35,41,49,63,45,73,32,57,72,4,34,66,68,24,70,43,69,65,11,34,53,50,49,51,52,54,50,52,55,53,56,60,64,64,107

Foldseek 3Di:
DPPPPDQADDQAFDWDFLDDPPDTKIKTKSYLPFQAEEEEAEAAQAAPPRFRLVRVLQVLQVVVSYIYMYIGDCCHFLNLQQDDLLSLLVVVLSNLLSSCVSRPPYAYEYEYAALSLLSLLSNLLDLVSCQNSPHQEYEYAADFALQVLLVVVLVVDDPVVVVVSVVQLVVLVVCVVVVNQSAWGDFDDDDAPDDPPPPQLPVPVPPDDPPVVPVVPPPSRPPHVNCCRVGNTHTSLSSNLRHPDVRLSGAQDLPDDLCLACPLDRPRSHSNVSVVSNCVNPVLYAYEYEHEPAAPSHPPPSSVSSQVSCCVNPVVVVRYHYDYQPNAYSSLNDPSSSVSVSVVVSVNVVSSD/DPPPPDPADDQAFDWDFLDDPPDTKIKTKSYLPFQAEEEEAEAAQAAPPRFRLVRVLQVLQVVVSYIYMYIGDCCHFLNLQQDDLLSLLVVVLSNLLSSCVSRPPYAYEYEYAALSLLSLLSNLLDLVSCQNSPHQEYEYAADFALQVLLVVVLVVDDPVVNVVSVVQLVVLVVCVVVVNQSAWGDFDDDDDPDDPPPPQLVVPPPPDDPPVVPVVPPPSPPPHPNCCRVGNTHTSLSSNLRHPVVRLSGAQDLPDDLCLACPLDRPRRHSNVSVVSNCVNPVLYAYEYEHEPAAVSHPPPSSVSSQVSCCVRPVVVVRYHYDYQPNAYSSLNDPSSSVSVSVVVSVNVVSSD

Sequence (706 aa):
MASASALVAPLHGTLQLYQAKPVALPYVDTDASLTHTLVFVPGLTDTLGTLPYLPRLAALLHSRSWSLVQPQLTCNLGGYGQCTLEGDARELAACISHLHNTKPGGKVVLMGHSTGCQNAIAYLLSSKRAKSARIHGAILQAPVSDREFYEMQRDAAEPCERERMDEQLQLATNLVLQGKGSTLMPRDSIDLATDPDDADDADDADDADDADAQSGVASTPPNGNVSAVLTPAITAYRTWSLKARGGHDDFFSSDLADSAITDTRAGARSIARALHNLRTATPTARMLALIGEKDEYVPTGKQAILLERWTQLLEPTGGFQAEILQQANHQAASQVATDHLLQLVAKFLAQLSMASASALVAPLHGTLQLYQAKPVALPYVDTDASLTHTLVFVPGLTDTLGTLPYLPRLAALLHSRSWSLVQPQLTCNLGGYGQCTLEGDARELAACISHLHNTKPGGKVVLMGHSTGCQNAIAYLLSSKRAKSARIHGAILQAPVSDREFYEMQRDAAEPCERERMDEQLQLATNLVLQGKGSTLMPRDSIDLATDPDDADDADDADDADDADAQSGVASTPPNGNVSAVLTPAITAYRTWSLKARGGHDDFFSSDLADSAITDTRAGARSIARALHNLRTATPTARMLALIGEKDEYVPTGKQAILLERWTQLLEPTGGFQAEILQQANHQAASQVATDHLLQLVAKFLAQLS

Radius of gyration: 25.18 Å; Cα contacts (8 Å, |Δi|>4): 1518; chains: 2; bounding box: 54×72×61 Å

Nearest PDB structures (foldseek):
  2q0x-assembly1_B  TM=6.634E-01  e=1.107E-09  Trypanosoma brucei
  3wj2-assembly1_A  TM=5.880E-01  e=4.962E-05  Ferroplasma acidiphilum
  3fnb-assembly1_A  TM=5.612E-01  e=2.168E-05  Streptococcus mutans UA159
  3qmw-assembly2_C  TM=5.603E-01  e=1.136E-04  Streptomyces coelicolor
  3qmw-assembly1_A  TM=5.593E-01  e=1.672E-04  Streptomyces coelicolor